Protein AF-A0A7S1WIA9-F1 (afdb_monomer)

Secondary structure (DSSP, 8-state):
--S---EE----TT--S-EEHHHHGGGS-----S----SSS--HHHHHHHHHHH-EEPPTT--TTTS---SS-EE-HHHHHHHHHHHT-S-EEE-SSPPGGG-SEEEEGGGTEEEE---TTGGGTS-PPEEEE---TTTTSSS-PPEEEE-PPPHHHHHHHHHHHTTTTS-HHHHHHHHHHHHHS-S-THHHHHHHHHHHHHHHHHHHHHHHHHHHHHHH-SS-SSEE-HHHHHHHHHHH-TTS-S-HHHHHHHTT--SSEEHHHHHHHEEEEE--S-TTSTTSS---HHHHHHHHHHHHTTS-HHHHHHHH-SS--SB--HHHHHHHHHHTT----HHHHHHHHHHHHHHHTSPPBHHHHHHHHHH--SS-S--TT-HHHHHHHHHHHHHHHHTT--HHHHHHHH-SS-SSSB-HHHHHHHHHHHSHHHHTTS-HHHHHHHHHHHHTTS--SSSB-HHHHHHHHS-HHHHHHHHHHHT--TTHHHHHTHHHHHHHHHHH-TT--S-EEHHHHHHHHHHHHHHHHHTTPPPPPHHHHHHHHHHHHTTSSEE-HHHHHHHEEEEEHHHHHHHHHHHHHHHHHHT--

Solvent-accessible surface area (backbone atoms only — not comparable to full-atom values): 33618 Å² total; per-residue (Å²): 146,84,91,74,81,69,53,58,88,74,97,57,96,89,67,94,70,70,52,58,50,86,81,46,62,82,72,54,74,82,76,76,88,60,88,82,85,67,89,83,77,60,51,74,66,53,51,51,56,48,34,74,68,44,45,45,76,41,60,92,96,49,59,47,90,79,50,91,54,75,94,22,52,47,41,38,47,65,58,52,53,50,50,26,62,74,68,74,47,79,64,49,77,48,72,81,66,75,37,77,94,39,32,9,54,44,74,38,59,91,66,34,30,37,40,39,22,64,60,37,29,40,98,75,72,60,71,19,28,6,21,48,74,60,78,57,95,57,28,78,61,80,93,44,63,59,73,44,72,46,64,78,70,57,69,71,59,46,50,53,52,46,71,76,57,53,52,92,79,47,55,70,70,57,51,50,50,54,50,50,50,63,56,66,62,69,65,75,73,53,59,63,60,48,47,52,52,51,46,54,52,50,49,49,51,47,57,77,37,37,66,58,53,51,51,53,49,54,67,70,26,84,83,66,63,52,46,37,49,59,74,55,47,49,51,54,49,49,69,75,39,70,90,53,76,95,52,56,68,60,50,40,60,76,67,64,62,58,80,58,28,47,54,64,41,57,60,62,37,44,42,79,43,69,70,82,64,72,98,81,62,98,71,31,66,85,65,58,60,67,55,49,42,33,51,50,34,63,73,53,25,82,41,39,39,64,62,54,51,48,53,40,28,76,86,67,75,64,40,39,54,73,67,39,51,51,49,39,36,54,74,74,66,42,89,60,52,72,40,51,50,45,34,53,52,46,57,53,29,68,72,67,76,44,82,40,34,52,67,52,51,52,47,46,41,38,43,47,54,63,67,58,88,57,64,102,80,43,70,73,51,47,58,54,31,38,51,50,31,53,47,41,48,72,72,73,45,51,74,67,57,51,53,62,69,42,28,80,86,68,73,33,46,35,44,63,72,34,49,51,49,37,30,50,71,70,31,50,81,59,30,69,74,50,52,75,70,53,47,53,52,43,46,52,52,26,16,62,61,53,61,77,68,83,43,29,21,53,38,14,45,43,43,47,27,44,64,60,67,57,36,51,52,52,50,51,60,67,62,58,60,81,60,48,61,55,63,76,38,35,70,58,47,52,58,49,49,49,68,76,24,84,82,69,77,53,48,41,43,50,66,58,49,48,53,46,51,51,52,49,34,54,53,27,52,76,70,72,46,85,60,73,52,76,42,42,49,48,23,50,47,41,46,54,22,50,76,47,78,44,20,46,51,57,62,44,60,70,32,56,38,76,42,54,52,63,63,50,52,51,53,51,51,53,51,51,52,52,49,54,53,62,74,73,105

Radius of gyration: 32.07 Å; Cα contacts (8 Å, |Δi|>4): 738; chains: 1; bounding box: 73×72×98 Å

Organism: Alexandrium catenella (NCBI:txid2925)

Mean predicted aligned error: 17.41 Å

Foldseek 3Di:
DPDDQDWDDDPDPPDDDTDGCPVCVVVPDPPPLDPDPDPPPDDPVNLVVQQVQQEEEDAPPDDQVPDDGDRHGYDYLVNLVVVCVVVVHQADEEEHDADPPQEQWDAGSVRRYIYGHADQCPVVASNHWHKDWDDDPCQPPPPHIDIDTAHDDDPVVVVVLCVVQVVVPDDPVSVVVSRCCVRVVPPDVVPPSNVVVLVQVLLLLLLLCVLVLLVQVVVQCPQLQLWDFLVSVLVSSCVSCVVRPSCSVVVCVVVVADGRGNVLLVSLLKAKFFPPDDPPDLAFGPDLVLVLLQVVLQLCQPDFQVVLLCQQCVVPPQFGDLVSQVVSSVVSVSSDHSLRSVLLLVLLCVVVVHGHGSLSVLLLSLLRHSDGLDDPPCSVLLVLLQLVLVQCVVVVHDLSRLQCVLPPVSRRWDALVSQLCCCVPVVVVSSVVDDSVRSVVNQQSLCVSHPNDRIHHPSSSSSRHPDSVVSSSSSSSSSDHLCSLCLVCLSVLVSQVCVVCVVPPLKDFLVSSLVSLVVSQVVCVVVVHDHDDPSSSVSVSSNQQVPPRMGSSNSRNVRTGTDRNVVVVVVVVVVVVVVVVVVVD

pLDDT: mean 74.68, std 13.71, range [30.48, 93.62]

Structure (mmCIF, N/CA/C/O backbone):
data_AF-A0A7S1WIA9-F1
#
_entry.id   AF-A0A7S1WIA9-F1
#
loop_
_atom_site.group_PDB
_atom_site.id
_atom_site.type_symbol
_atom_site.label_atom_id
_atom_site.label_alt_id
_atom_site.label_comp_id
_atom_site.label_asym_id
_atom_site.label_entity_id
_atom_site.label_seq_id
_atom_site.pdbx_PDB_ins_code
_atom_site.Cartn_x
_atom_site.Cartn_y
_atom_site.Cartn_z
_atom_site.occupancy
_atom_site.B_iso_or_equiv
_atom_site.auth_seq_id
_atom_site.auth_comp_id
_atom_site.auth_asym_id
_atom_site.auth_atom_id
_atom_site.pdbx_PDB_model_num
ATOM 1 N N . TRP A 1 1 ? 29.608 9.437 -54.507 1.00 38.09 1 TRP A N 1
ATOM 2 C CA . TRP A 1 1 ? 29.928 8.919 -53.160 1.00 38.09 1 TRP A CA 1
ATOM 3 C C . TRP A 1 1 ? 31.314 8.257 -53.079 1.00 38.09 1 TRP A C 1
ATOM 5 O O . TRP A 1 1 ? 31.454 7.197 -52.489 1.00 38.09 1 TRP A O 1
ATOM 15 N N . ARG A 1 2 ? 32.379 8.875 -53.612 1.00 30.48 2 ARG A N 1
ATOM 16 C CA . ARG A 1 2 ? 33.771 8.579 -53.214 1.00 30.48 2 ARG A CA 1
ATOM 17 C C . ARG A 1 2 ? 34.559 9.883 -53.323 1.00 30.48 2 ARG A C 1
ATOM 19 O O . ARG A 1 2 ? 34.623 10.426 -54.419 1.00 30.48 2 ARG A O 1
ATOM 26 N N . GLY A 1 3 ? 35.077 10.401 -52.208 1.00 43.78 3 GLY A N 1
ATOM 27 C CA . GLY A 1 3 ? 36.082 11.473 -52.233 1.00 43.78 3 GLY A CA 1
ATOM 28 C C . GLY A 1 3 ? 35.896 12.674 -51.300 1.00 43.78 3 GLY A C 1
ATOM 29 O O . GLY A 1 3 ? 36.806 13.489 -51.248 1.00 43.78 3 GLY A O 1
ATOM 30 N N . ALA A 1 4 ? 34.797 12.804 -50.551 1.00 39.69 4 ALA A N 1
ATOM 31 C CA . ALA A 1 4 ? 34.670 13.857 -49.536 1.00 39.69 4 ALA A CA 1
ATOM 32 C C . ALA A 1 4 ? 34.537 13.223 -48.141 1.00 39.69 4 ALA A C 1
ATOM 34 O O . ALA A 1 4 ? 33.694 12.332 -47.994 1.00 39.69 4 ALA A O 1
ATOM 35 N N . PRO A 1 5 ? 35.339 13.632 -47.137 1.00 42.72 5 PRO A N 1
ATOM 36 C CA . PRO A 1 5 ? 35.084 13.248 -45.753 1.00 42.72 5 PRO A CA 1
ATOM 37 C C . PRO A 1 5 ? 33.698 13.766 -45.354 1.00 42.72 5 PRO A C 1
ATOM 39 O O . PRO A 1 5 ? 33.338 14.897 -45.685 1.00 42.72 5 PRO A O 1
ATOM 42 N N . ALA A 1 6 ? 32.899 12.922 -44.701 1.00 43.31 6 ALA A N 1
ATOM 43 C CA . ALA A 1 6 ? 31.582 13.309 -44.217 1.00 43.31 6 ALA A CA 1
ATOM 44 C C . ALA A 1 6 ? 31.766 14.388 -43.142 1.00 43.31 6 ALA A C 1
ATOM 46 O O . ALA A 1 6 ? 32.207 14.099 -42.030 1.00 43.31 6 ALA A O 1
ATOM 47 N N . ALA A 1 7 ? 31.481 15.637 -43.496 1.00 46.72 7 ALA A N 1
ATOM 48 C CA . ALA A 1 7 ? 31.591 16.767 -42.593 1.00 46.72 7 ALA A CA 1
ATOM 49 C C . ALA A 1 7 ? 30.269 17.533 -42.577 1.00 46.72 7 ALA A C 1
ATOM 51 O O . ALA A 1 7 ? 29.709 17.834 -43.632 1.00 46.72 7 ALA A O 1
ATOM 52 N N . LEU A 1 8 ? 29.755 17.820 -41.380 1.00 45.28 8 LEU A N 1
ATOM 53 C CA . LEU A 1 8 ? 28.547 18.625 -41.209 1.00 45.28 8 LEU A CA 1
ATOM 54 C C . LEU A 1 8 ? 28.924 20.109 -41.341 1.00 45.28 8 LEU A C 1
ATOM 56 O O . LEU A 1 8 ? 29.742 20.589 -40.551 1.00 45.28 8 LEU A O 1
ATOM 60 N N . PRO A 1 9 ? 28.365 20.861 -42.305 1.00 44.19 9 PRO A N 1
ATOM 61 C CA . PRO A 1 9 ? 28.532 22.305 -42.327 1.00 44.19 9 PRO A CA 1
ATOM 62 C C . PRO A 1 9 ? 27.668 22.924 -41.222 1.00 44.19 9 PRO A C 1
ATOM 64 O O . PRO A 1 9 ? 26.455 22.721 -41.194 1.00 44.19 9 PRO A O 1
ATOM 67 N N . VAL A 1 10 ? 28.282 23.695 -40.323 1.00 46.97 10 VAL A N 1
ATOM 68 C CA . VAL A 1 10 ? 27.568 24.453 -39.287 1.00 46.97 10 VAL A CA 1
ATOM 69 C C . VAL A 1 10 ? 28.065 25.896 -39.313 1.00 46.97 10 VAL A C 1
ATOM 71 O O . VAL A 1 10 ? 29.223 26.168 -39.011 1.00 46.97 10 VAL A O 1
ATOM 74 N N . ASN A 1 11 ? 27.197 26.830 -39.704 1.00 45.31 11 ASN A N 1
ATOM 75 C CA . ASN A 1 11 ? 27.454 28.265 -39.578 1.00 45.31 11 ASN A CA 1
ATOM 76 C C . ASN A 1 11 ? 26.969 28.719 -38.193 1.00 45.31 11 ASN A C 1
ATOM 78 O O . ASN A 1 11 ? 25.825 29.145 -38.055 1.00 45.31 11 ASN A O 1
ATOM 82 N N . HIS A 1 12 ? 27.820 28.607 -37.169 1.00 38.53 12 HIS A N 1
ATOM 83 C CA . HIS A 1 12 ? 27.561 29.160 -35.835 1.00 38.53 12 HIS A CA 1
ATOM 84 C C . HIS A 1 12 ? 28.733 30.060 -35.395 1.00 38.53 12 HIS A C 1
ATOM 86 O O . HIS A 1 12 ? 29.887 29.724 -35.679 1.00 38.53 12 HIS A O 1
ATOM 92 N N . PRO A 1 13 ? 28.493 31.197 -34.709 1.00 33.09 13 PRO A N 1
ATOM 93 C CA . PRO A 1 13 ? 29.571 32.059 -34.230 1.00 33.09 13 PRO A CA 1
ATOM 94 C C . PRO A 1 13 ? 30.475 31.315 -33.237 1.00 33.09 13 PRO A C 1
ATOM 96 O O . PRO A 1 13 ? 29.985 30.786 -32.242 1.00 33.09 13 PRO A O 1
ATOM 99 N N . GLY A 1 14 ? 31.785 31.291 -33.505 1.00 46.41 14 GLY A N 1
ATOM 100 C CA . GLY A 1 14 ? 32.807 30.735 -32.605 1.00 46.41 14 GLY A CA 1
ATOM 101 C C . GLY A 1 14 ? 33.464 29.419 -33.040 1.00 46.41 14 GLY A C 1
ATOM 102 O O . GLY A 1 14 ? 34.365 28.955 -32.348 1.00 46.41 14 GLY A O 1
ATOM 103 N N . GLN A 1 15 ? 33.081 28.824 -34.175 1.00 45.75 15 GLN A N 1
ATOM 104 C CA . GLN A 1 15 ? 33.682 27.571 -34.657 1.00 45.75 15 GLN A CA 1
ATOM 105 C C . GLN A 1 15 ? 34.697 27.819 -35.791 1.00 45.75 15 GLN A C 1
ATOM 107 O O . GLN A 1 15 ? 34.405 28.535 -36.745 1.00 45.75 15 GLN A O 1
ATOM 112 N N . LEU A 1 16 ? 35.898 27.230 -35.687 1.00 44.66 16 LEU A N 1
ATOM 113 C CA . LEU A 1 16 ? 37.028 27.467 -36.609 1.00 44.66 16 LEU A CA 1
ATOM 114 C C . LEU A 1 16 ? 37.095 26.491 -37.807 1.00 44.66 16 LEU A C 1
ATOM 116 O O . LEU A 1 16 ? 37.974 26.636 -38.654 1.00 44.66 16 LEU A O 1
ATOM 120 N N . GLY A 1 17 ? 36.193 25.505 -37.906 1.00 49.75 17 GLY A N 1
ATOM 121 C CA . GLY A 1 17 ? 36.174 24.548 -39.019 1.00 49.75 17 GLY A CA 1
ATOM 122 C C . GLY A 1 17 ? 35.071 23.478 -38.933 1.00 49.75 17 GLY A C 1
ATOM 123 O O . GLY A 1 17 ? 34.386 23.387 -37.913 1.00 49.75 17 GLY A O 1
ATOM 124 N N . PRO A 1 18 ? 34.879 22.679 -40.002 1.00 51.47 18 PRO A N 1
ATOM 125 C CA . PRO A 1 18 ? 33.838 21.653 -40.084 1.00 51.47 18 PRO A CA 1
ATOM 126 C C . PRO A 1 18 ? 34.128 20.432 -39.187 1.00 51.47 18 PRO A C 1
ATOM 128 O O . PRO A 1 18 ? 35.276 20.019 -39.028 1.00 51.47 18 PRO A O 1
ATOM 131 N N . LEU A 1 19 ? 33.075 19.839 -38.611 1.00 52.12 19 LEU A N 1
ATOM 132 C CA . LEU A 1 19 ? 33.157 18.650 -37.747 1.00 52.12 19 LEU A CA 1
ATOM 133 C C . LEU A 1 19 ? 33.434 17.389 -38.579 1.00 52.12 19 LEU A C 1
ATOM 135 O O . LEU A 1 19 ? 32.654 17.054 -39.470 1.00 52.12 19 LEU A O 1
ATOM 139 N N . MET A 1 20 ? 34.525 16.682 -38.271 1.00 55.88 20 MET A N 1
ATOM 140 C CA . MET A 1 20 ? 34.952 15.462 -38.970 1.00 55.88 20 MET A CA 1
ATOM 141 C C . MET A 1 20 ? 34.486 14.222 -38.193 1.00 55.88 20 MET A C 1
ATOM 143 O O . MET A 1 20 ? 35.036 13.896 -37.142 1.00 55.88 20 MET A O 1
ATOM 147 N N . LEU A 1 21 ? 33.475 13.526 -38.721 1.00 53.88 21 LEU A N 1
ATOM 148 C CA . LEU A 1 21 ? 32.783 12.414 -38.050 1.00 53.88 21 LEU A CA 1
ATOM 149 C C . LEU A 1 21 ? 33.716 11.242 -37.674 1.00 53.88 21 LEU A C 1
ATOM 151 O O . LEU A 1 21 ? 33.600 10.690 -36.579 1.00 53.88 21 LEU A O 1
ATOM 155 N N . ASP A 1 22 ? 34.681 10.902 -38.531 1.00 52.72 22 ASP A N 1
ATOM 156 C CA . ASP A 1 22 ? 35.502 9.688 -38.391 1.00 52.72 22 ASP A CA 1
ATOM 157 C C . ASP A 1 22 ? 36.469 9.711 -37.192 1.00 52.72 22 ASP A C 1
ATOM 159 O O . ASP A 1 22 ? 36.786 8.665 -36.625 1.00 52.72 22 ASP A O 1
ATOM 163 N N . SER A 1 23 ? 36.930 10.891 -36.765 1.00 53.62 23 SER A N 1
ATOM 164 C CA . SER A 1 23 ? 37.871 11.031 -35.642 1.00 53.62 23 SER A CA 1
ATOM 165 C C . SER A 1 23 ? 37.187 11.241 -34.285 1.00 53.62 23 SER A C 1
ATOM 167 O O . SER A 1 23 ? 37.836 11.111 -33.242 1.00 53.62 23 SER A O 1
ATOM 169 N N . GLN A 1 24 ? 35.886 11.549 -34.283 1.00 51.69 24 GLN A N 1
ATOM 170 C CA . GLN A 1 24 ? 35.127 11.917 -33.083 1.00 51.69 24 GLN A CA 1
ATOM 171 C C . GLN A 1 24 ? 34.148 10.827 -32.624 1.00 51.69 24 GLN A C 1
ATOM 173 O O . GLN A 1 24 ? 34.017 10.604 -31.422 1.00 51.69 24 GLN A O 1
ATOM 178 N N . LEU A 1 25 ? 33.544 10.067 -33.545 1.00 46.69 25 LEU A N 1
ATOM 179 C CA . LEU A 1 25 ? 32.639 8.945 -33.234 1.00 46.69 25 LEU A CA 1
ATOM 180 C C . LEU A 1 25 ? 33.213 7.873 -32.278 1.00 46.69 25 LEU A C 1
ATOM 182 O O . LEU A 1 25 ? 32.454 7.373 -31.445 1.00 46.69 25 LEU A O 1
ATOM 186 N N . PRO A 1 26 ? 34.510 7.501 -32.340 1.00 48.69 26 PRO A N 1
ATOM 187 C CA . PRO A 1 26 ? 35.101 6.532 -31.409 1.00 48.69 26 PRO A CA 1
ATOM 188 C C . PRO A 1 26 ? 35.288 7.064 -29.981 1.00 48.69 26 PRO A C 1
ATOM 190 O O . PRO A 1 26 ? 35.420 6.270 -29.055 1.00 48.69 26 PRO A O 1
ATOM 193 N N . LYS A 1 27 ? 35.318 8.392 -29.796 1.00 47.66 27 LYS A N 1
ATOM 194 C CA . LYS A 1 27 ? 35.478 9.047 -28.484 1.00 47.66 27 LYS A CA 1
ATOM 195 C C . LYS A 1 27 ? 34.149 9.232 -27.751 1.00 47.66 27 LYS A C 1
ATOM 197 O O . LYS A 1 27 ? 34.145 9.567 -26.571 1.00 47.66 27 LYS A O 1
ATOM 202 N N . VAL A 1 28 ? 33.031 8.996 -28.438 1.00 44.62 28 VAL A N 1
ATOM 203 C CA . VAL A 1 28 ? 31.695 9.011 -27.845 1.00 44.62 28 VAL A CA 1
ATOM 204 C C . VAL A 1 28 ? 31.580 7.833 -26.891 1.00 44.62 28 VAL A C 1
ATOM 206 O O . VAL A 1 28 ? 31.590 6.672 -27.307 1.00 44.62 28 VAL A O 1
ATOM 209 N N . ASN A 1 29 ? 31.471 8.130 -25.599 1.00 42.50 29 ASN A N 1
ATOM 210 C CA . ASN A 1 29 ? 31.244 7.119 -24.582 1.00 42.50 29 ASN A CA 1
ATOM 211 C C . ASN A 1 29 ? 29.871 6.460 -24.808 1.00 42.50 29 ASN A C 1
ATOM 213 O O . ASN A 1 29 ? 28.830 7.038 -24.510 1.00 42.50 29 ASN A O 1
ATOM 217 N N . ARG A 1 30 ? 29.869 5.240 -25.356 1.00 41.34 30 ARG A N 1
ATOM 218 C CA . ARG A 1 30 ? 28.650 4.446 -25.598 1.00 41.34 30 ARG A CA 1
ATOM 219 C C . ARG A 1 30 ? 28.091 3.801 -24.327 1.00 41.34 30 ARG A C 1
ATOM 221 O O . ARG A 1 30 ? 26.994 3.252 -24.367 1.00 41.34 30 ARG A O 1
ATOM 228 N N . MET A 1 31 ? 28.818 3.860 -23.208 1.00 35.66 31 MET A N 1
ATOM 229 C CA . MET A 1 31 ? 28.314 3.444 -21.902 1.00 35.66 31 MET A CA 1
ATOM 230 C C . MET A 1 31 ? 27.616 4.628 -21.235 1.00 35.66 31 MET A C 1
ATOM 232 O O . MET A 1 31 ? 28.211 5.385 -20.472 1.00 35.66 31 MET A O 1
ATOM 236 N N . VAL A 1 32 ? 26.330 4.794 -21.541 1.00 36.19 32 VAL A N 1
ATOM 237 C CA . VAL A 1 32 ? 25.459 5.721 -20.812 1.00 36.19 32 VAL A CA 1
ATOM 238 C C . VAL A 1 32 ? 25.166 5.103 -19.441 1.00 36.19 32 VAL A C 1
ATOM 240 O O . VAL A 1 32 ? 24.278 4.266 -19.305 1.00 36.19 32 VAL A O 1
ATOM 243 N N . THR A 1 33 ? 25.940 5.482 -18.424 1.00 37.03 33 THR A N 1
ATOM 244 C CA . THR A 1 33 ? 25.785 5.027 -17.028 1.00 37.03 33 THR A CA 1
ATOM 245 C C . THR A 1 33 ? 24.732 5.817 -16.240 1.00 37.03 33 THR A C 1
ATOM 247 O O . THR A 1 33 ? 24.383 5.440 -15.123 1.00 37.03 33 THR A O 1
ATOM 250 N N . THR A 1 34 ? 24.161 6.874 -16.824 1.00 34.38 34 THR A N 1
ATOM 251 C CA . THR A 1 34 ? 23.122 7.703 -16.199 1.00 34.38 34 THR A CA 1
ATOM 252 C C . THR A 1 34 ? 22.214 8.297 -17.271 1.00 34.38 34 THR A C 1
ATOM 254 O O . THR A 1 34 ? 22.691 8.848 -18.260 1.00 34.38 34 THR A O 1
ATOM 257 N N . VAL A 1 35 ? 20.893 8.247 -17.069 1.00 39.75 35 VAL A N 1
ATOM 258 C CA . VAL A 1 35 ? 19.969 9.121 -17.808 1.00 39.75 35 VAL A CA 1
ATOM 259 C C . VAL A 1 35 ? 20.314 10.555 -17.397 1.00 39.75 35 VAL A C 1
ATOM 261 O O . VAL A 1 35 ? 20.033 10.956 -16.270 1.00 39.75 35 VAL A O 1
ATOM 264 N N . GLN A 1 36 ? 21.018 11.279 -18.269 1.00 43.16 36 GLN A N 1
ATOM 265 C CA . GLN A 1 36 ? 21.597 12.598 -17.997 1.00 43.16 36 GLN A CA 1
ATOM 266 C C . GLN A 1 36 ? 20.499 13.602 -17.607 1.00 43.16 36 GLN A C 1
ATOM 268 O O . GLN A 1 36 ? 19.641 13.948 -18.418 1.00 43.16 36 GLN A O 1
ATOM 273 N N . LYS A 1 37 ? 20.509 14.023 -16.334 1.00 40.94 37 LYS A N 1
ATOM 274 C CA . LYS A 1 37 ? 19.500 14.903 -15.715 1.00 40.94 37 LYS A CA 1
ATOM 275 C C . LYS A 1 37 ? 19.849 16.396 -15.758 1.00 40.94 37 LYS A C 1
ATOM 277 O O . LYS A 1 37 ? 18.983 17.198 -15.433 1.00 40.94 37 LYS A O 1
ATOM 282 N N . ASP A 1 38 ? 21.052 16.783 -16.179 1.00 41.75 38 ASP A N 1
ATOM 283 C CA . ASP A 1 38 ? 21.447 18.193 -16.248 1.00 41.75 38 ASP A CA 1
ATOM 284 C C . ASP A 1 38 ? 21.820 18.586 -17.682 1.00 41.75 38 ASP A C 1
ATOM 286 O O . ASP A 1 38 ? 22.714 18.000 -18.289 1.00 41.75 38 ASP A O 1
ATOM 290 N N . ARG A 1 39 ? 21.089 19.559 -18.238 1.00 48.75 39 ARG A N 1
ATOM 291 C CA . ARG A 1 39 ? 21.299 20.078 -19.598 1.00 48.75 39 ARG A CA 1
ATOM 292 C C . ARG A 1 39 ? 22.401 21.141 -19.677 1.00 48.75 39 ARG A C 1
ATOM 294 O O . ARG A 1 39 ? 22.737 21.563 -20.779 1.00 48.75 39 ARG A O 1
ATOM 301 N N . SER A 1 40 ? 22.942 21.579 -18.539 1.00 43.16 40 SER A N 1
ATOM 302 C CA . SER A 1 40 ? 23.884 22.703 -18.453 1.00 43.16 40 SER A CA 1
ATOM 303 C C . SER A 1 40 ? 25.367 22.313 -18.527 1.00 43.16 40 SER A C 1
ATOM 305 O O . SER A 1 40 ? 26.211 23.189 -18.694 1.00 43.16 40 SER A O 1
ATOM 307 N N . SER A 1 41 ? 25.698 21.017 -18.453 1.00 48.12 41 SER A N 1
ATOM 308 C CA . SER A 1 41 ? 27.085 20.522 -18.413 1.00 48.12 41 SER A CA 1
ATOM 309 C C . SER A 1 41 ? 27.624 19.990 -19.746 1.00 48.12 41 SER A C 1
ATOM 311 O O . SER A 1 41 ? 28.758 19.512 -19.796 1.00 48.12 41 SER A O 1
ATOM 313 N N . TYR A 1 42 ? 26.845 20.061 -20.831 1.00 55.66 42 TYR A N 1
ATOM 314 C CA . TYR A 1 42 ? 27.285 19.558 -22.131 1.00 55.66 42 TYR A CA 1
ATOM 315 C C . TYR A 1 42 ? 28.402 20.426 -22.703 1.00 55.66 42 TYR A C 1
ATOM 317 O O . TYR A 1 42 ? 28.255 21.643 -22.849 1.00 55.66 42 TYR A O 1
ATOM 325 N N . THR A 1 43 ? 29.500 19.790 -23.111 1.00 63.66 43 THR A N 1
ATOM 326 C CA . THR A 1 43 ? 30.387 20.429 -24.081 1.00 63.66 43 THR A CA 1
ATOM 327 C C . THR A 1 43 ? 29.593 20.700 -25.365 1.00 63.66 43 THR A C 1
ATOM 329 O O . THR A 1 43 ? 28.595 20.033 -25.655 1.00 63.66 43 THR A O 1
ATOM 332 N N . ILE A 1 44 ? 30.024 21.681 -26.163 1.00 57.41 44 ILE A N 1
ATOM 333 C CA . ILE A 1 44 ? 29.395 21.974 -27.463 1.00 57.41 44 ILE A CA 1
ATOM 334 C C . ILE A 1 44 ? 29.318 20.697 -28.321 1.00 57.41 44 ILE A C 1
ATOM 336 O O . ILE A 1 44 ? 28.317 20.452 -28.992 1.00 57.41 44 ILE A O 1
ATOM 340 N N . GLU A 1 45 ? 30.344 19.849 -28.244 1.00 57.34 45 GLU A N 1
ATOM 341 C CA . GLU A 1 45 ? 30.441 18.576 -28.960 1.00 57.34 45 GLU A CA 1
ATOM 342 C C . GLU A 1 45 ? 29.371 17.569 -28.507 1.00 57.34 45 GLU A C 1
ATOM 344 O O . GLU A 1 45 ? 28.673 17.002 -29.353 1.00 57.34 45 GLU A O 1
ATOM 349 N N . ASP A 1 46 ? 29.171 17.402 -27.196 1.00 61.19 46 ASP A N 1
ATOM 350 C CA . ASP A 1 46 ? 28.130 16.519 -26.652 1.00 61.19 46 ASP A CA 1
ATOM 351 C C . ASP A 1 46 ? 26.732 16.984 -27.058 1.00 61.19 46 ASP A C 1
ATOM 353 O O . ASP A 1 46 ? 25.884 16.170 -27.427 1.00 61.19 46 ASP A O 1
ATOM 357 N N . HIS A 1 47 ? 26.499 18.300 -27.051 1.00 63.34 47 HIS A N 1
ATOM 358 C CA . HIS A 1 47 ? 25.229 18.870 -27.483 1.00 63.34 47 HIS A CA 1
ATOM 359 C C . HIS A 1 47 ? 24.950 18.577 -28.965 1.00 63.34 47 HIS A C 1
ATOM 361 O O . HIS A 1 47 ? 23.823 18.222 -29.322 1.00 63.34 47 HIS A O 1
ATOM 367 N N . PHE A 1 48 ? 25.960 18.674 -29.835 1.00 62.25 48 PHE A N 1
ATOM 368 C CA . PHE A 1 48 ? 25.819 18.326 -31.251 1.00 62.25 48 PHE A CA 1
ATOM 369 C C . PHE A 1 48 ? 25.534 16.839 -31.458 1.00 62.25 48 PHE A C 1
ATOM 371 O O . PHE A 1 48 ? 24.601 16.496 -32.183 1.00 62.25 48 PHE A O 1
ATOM 378 N N . ILE A 1 49 ? 26.302 15.953 -30.820 1.00 66.25 49 ILE A N 1
ATOM 379 C CA . ILE A 1 49 ? 26.142 14.499 -30.971 1.00 66.25 49 ILE A CA 1
ATOM 380 C C . ILE A 1 49 ? 24.789 14.043 -30.426 1.00 66.25 49 ILE A C 1
ATOM 382 O O . ILE A 1 49 ? 24.095 13.249 -31.062 1.00 66.25 49 ILE A O 1
ATOM 386 N N . PHE A 1 50 ? 24.386 14.571 -29.273 1.00 70.44 50 PHE A N 1
ATOM 387 C CA . PHE A 1 50 ? 23.093 14.271 -28.684 1.00 70.44 50 PHE A CA 1
ATOM 388 C C . PHE A 1 50 ? 21.953 14.667 -29.626 1.00 70.44 50 PHE A C 1
ATOM 390 O O . PHE A 1 50 ? 21.089 13.844 -29.917 1.00 70.44 50 PHE A O 1
ATOM 397 N N . ASN A 1 51 ? 21.982 15.877 -30.189 1.00 70.62 51 ASN A N 1
ATOM 398 C CA . ASN A 1 51 ? 20.962 16.312 -31.143 1.00 70.62 51 ASN A CA 1
ATOM 399 C C . ASN A 1 51 ? 21.027 15.578 -32.486 1.00 70.62 51 ASN A C 1
ATOM 401 O O . ASN A 1 51 ? 19.990 15.363 -33.103 1.00 70.62 51 ASN A O 1
ATOM 405 N N . LEU A 1 52 ? 22.200 15.116 -32.920 1.00 70.81 52 LEU A N 1
ATOM 406 C CA . LEU A 1 52 ? 22.312 14.267 -34.107 1.00 70.81 52 LEU A CA 1
ATOM 407 C C . LEU A 1 52 ? 21.539 12.944 -33.944 1.00 70.81 52 LEU A C 1
ATOM 409 O O . LEU A 1 52 ? 21.036 12.405 -34.928 1.00 70.81 52 LEU A O 1
ATOM 413 N N . LEU A 1 53 ? 21.435 12.434 -32.713 1.00 72.50 53 LEU A N 1
ATOM 414 C CA . LEU A 1 53 ? 20.765 11.169 -32.395 1.00 72.50 53 LEU A CA 1
ATOM 415 C C . LEU A 1 53 ? 19.312 11.340 -31.916 1.00 72.50 53 LEU A C 1
ATOM 417 O O . LEU A 1 53 ? 18.490 10.468 -32.184 1.00 72.50 53 LEU A O 1
ATOM 421 N N . TRP A 1 54 ? 19.005 12.437 -31.216 1.00 75.75 54 TRP A N 1
ATOM 422 C CA . TRP A 1 54 ? 17.747 12.630 -30.479 1.00 75.75 54 TRP A CA 1
ATOM 423 C C . TRP A 1 54 ? 16.868 13.773 -30.998 1.00 75.75 54 TRP A C 1
ATOM 425 O O . TRP A 1 54 ? 15.813 14.021 -30.416 1.00 75.75 54 TRP A O 1
ATOM 435 N N . ALA A 1 55 ? 17.282 14.508 -32.036 1.00 81.06 55 ALA A N 1
ATOM 436 C CA . ALA A 1 55 ? 16.436 15.557 -32.599 1.00 81.06 55 ALA A CA 1
ATOM 437 C C . ALA A 1 55 ? 15.199 14.965 -33.289 1.00 81.06 55 ALA A C 1
ATOM 439 O O . ALA A 1 55 ? 15.278 13.914 -33.929 1.00 81.06 55 ALA A O 1
ATOM 440 N N . ASP A 1 56 ? 14.066 15.662 -33.226 1.00 86.62 56 ASP A N 1
ATOM 441 C CA . ASP A 1 56 ? 12.780 15.233 -33.792 1.00 86.62 56 ASP A CA 1
ATOM 442 C C . ASP A 1 56 ? 12.223 16.275 -34.784 1.00 86.62 56 ASP A C 1
ATOM 444 O O . ASP A 1 56 ? 12.483 17.470 -34.645 1.00 86.62 56 ASP A O 1
ATOM 448 N N . PRO A 1 57 ? 11.496 15.865 -35.837 1.00 87.88 57 PRO A N 1
ATOM 449 C CA . PRO A 1 57 ? 10.908 16.811 -36.779 1.00 87.88 57 PRO A CA 1
ATOM 450 C C . PRO A 1 57 ? 9.726 17.561 -36.164 1.00 87.88 57 PRO A C 1
ATOM 452 O O . PRO A 1 57 ? 8.914 16.982 -35.442 1.00 87.88 57 PRO A O 1
ATOM 455 N N . CYS A 1 58 ? 9.583 18.836 -36.515 1.00 85.31 58 CYS A N 1
ATOM 456 C CA . CYS A 1 58 ? 8.347 19.568 -36.265 1.00 85.31 58 CYS A CA 1
ATOM 457 C C . CYS A 1 58 ? 7.213 19.081 -37.170 1.00 85.31 58 CYS A C 1
ATOM 459 O O . CYS A 1 58 ? 7.422 18.664 -38.310 1.00 85.31 58 CYS A O 1
ATOM 461 N N . LYS A 1 59 ? 5.973 19.223 -36.697 1.00 79.06 59 LYS A N 1
ATOM 462 C CA . LYS A 1 59 ? 4.810 19.037 -37.569 1.00 79.06 59 LYS A CA 1
ATOM 463 C C . LYS A 1 59 ? 4.732 20.162 -38.608 1.00 79.06 59 LYS A C 1
ATOM 465 O O . LYS A 1 59 ? 5.220 21.269 -38.352 1.00 79.06 59 LYS A O 1
ATOM 470 N N . PRO A 1 60 ? 4.090 19.916 -39.763 1.00 72.56 60 PRO A N 1
ATOM 471 C CA . PRO A 1 60 ? 3.849 20.956 -40.756 1.00 72.56 60 PRO A CA 1
ATOM 472 C C . PRO A 1 60 ? 3.189 22.192 -40.128 1.00 72.56 60 PRO A C 1
ATOM 474 O O . PRO A 1 60 ? 2.203 22.074 -39.403 1.00 72.56 60 PRO A O 1
ATOM 477 N N . GLY A 1 61 ? 3.747 23.374 -40.397 1.00 70.12 61 GLY A N 1
ATOM 478 C CA . GLY A 1 61 ? 3.232 24.647 -39.882 1.00 70.12 61 GLY A CA 1
ATOM 479 C C . GLY A 1 61 ? 3.615 24.993 -38.435 1.00 70.12 61 GLY A C 1
ATOM 480 O O . GLY A 1 61 ? 3.153 26.017 -37.941 1.00 70.12 61 GLY A O 1
ATOM 481 N N . MET A 1 62 ? 4.449 24.193 -37.759 1.00 71.88 62 MET A N 1
ATOM 482 C CA . MET A 1 62 ? 4.939 24.495 -36.406 1.00 71.88 62 MET A CA 1
ATOM 483 C C . MET A 1 62 ? 6.344 25.109 -36.408 1.00 71.88 62 MET A C 1
ATOM 485 O O . MET A 1 62 ? 7.226 24.667 -37.147 1.00 71.88 62 MET A O 1
ATOM 489 N N . ASP A 1 63 ? 6.565 26.090 -35.529 1.00 73.25 63 ASP A N 1
ATOM 490 C CA . ASP A 1 63 ? 7.876 26.702 -35.297 1.00 73.25 63 ASP A CA 1
ATOM 491 C C . ASP A 1 63 ? 8.643 25.934 -34.195 1.00 73.25 63 ASP A C 1
ATOM 493 O O . ASP A 1 63 ? 8.179 25.907 -33.048 1.00 73.25 63 ASP A O 1
ATOM 497 N N . PRO A 1 64 ? 9.820 25.345 -34.502 1.00 68.00 64 PRO A N 1
ATOM 498 C CA . PRO A 1 64 ? 10.655 24.623 -33.537 1.00 68.00 64 PRO A CA 1
ATOM 499 C C . PRO A 1 64 ? 11.020 25.405 -32.271 1.00 68.00 64 PRO A C 1
ATOM 501 O O . PRO A 1 64 ? 11.300 24.790 -31.247 1.00 68.00 64 PRO A O 1
ATOM 504 N N . SER A 1 65 ? 11.034 26.740 -32.327 1.00 68.50 65 SER A N 1
ATOM 505 C CA . SER A 1 65 ? 11.368 27.604 -31.188 1.00 68.50 65 SER A CA 1
ATOM 506 C C . SER A 1 65 ? 10.208 27.811 -30.207 1.00 68.50 65 SER A C 1
ATOM 508 O O . SER A 1 65 ? 10.419 28.269 -29.086 1.00 68.50 65 SER A O 1
ATOM 510 N N . THR A 1 66 ? 8.986 27.458 -30.615 1.00 58.53 66 THR A N 1
ATOM 511 C CA . THR A 1 66 ? 7.749 27.718 -29.857 1.00 58.53 66 THR A CA 1
ATOM 512 C C . THR A 1 66 ? 7.105 26.458 -29.281 1.00 58.53 66 THR A C 1
ATOM 514 O O . THR A 1 66 ? 6.190 26.551 -28.464 1.00 58.53 66 THR A O 1
ATOM 517 N N . VAL A 1 67 ? 7.576 25.274 -29.687 1.00 61.41 67 VAL A N 1
ATOM 518 C CA . VAL A 1 67 ? 7.015 23.979 -29.285 1.00 61.41 67 VAL A CA 1
ATOM 519 C C . VAL A 1 67 ? 7.951 23.302 -28.279 1.00 61.41 67 VAL A C 1
ATOM 521 O O . VAL A 1 67 ? 9.158 23.256 -28.521 1.00 61.41 67 VAL A O 1
ATOM 524 N N . PRO A 1 68 ? 7.436 22.747 -27.162 1.00 53.66 68 PRO A N 1
ATOM 525 C CA . PRO A 1 68 ? 8.254 21.992 -26.222 1.00 53.66 68 PRO A CA 1
ATOM 526 C C . PRO A 1 68 ? 8.941 20.816 -26.923 1.00 53.66 68 PRO A C 1
ATOM 528 O O . PRO A 1 68 ? 8.287 19.881 -27.383 1.00 53.66 68 PRO A O 1
ATOM 531 N N . ALA A 1 69 ? 10.267 20.871 -27.009 1.00 57.44 69 ALA A N 1
ATOM 532 C CA . ALA A 1 69 ? 11.068 19.785 -27.547 1.00 57.44 69 ALA A CA 1
ATOM 533 C C . ALA A 1 69 ? 11.170 18.640 -26.524 1.00 57.44 69 ALA A C 1
ATOM 535 O O . ALA A 1 69 ? 11.177 18.877 -25.313 1.00 57.44 69 ALA A O 1
ATOM 536 N N . GLY A 1 70 ? 11.249 17.401 -27.015 1.00 61.94 70 GLY A N 1
ATOM 537 C CA . GLY A 1 70 ? 11.424 16.208 -26.191 1.00 61.94 70 GLY A CA 1
ATOM 538 C C . GLY A 1 70 ? 12.824 16.132 -25.576 1.00 61.94 70 GLY A C 1
ATOM 539 O O . GLY A 1 70 ? 13.283 17.034 -24.870 1.00 61.94 70 GLY A O 1
ATOM 540 N N . ARG A 1 71 ? 13.525 15.017 -25.803 1.00 65.88 71 ARG A N 1
ATOM 541 C CA . ARG A 1 71 ? 14.896 14.869 -25.298 1.00 65.88 71 ARG A CA 1
ATOM 542 C C . ARG A 1 71 ? 15.875 15.733 -26.092 1.00 65.88 71 ARG A C 1
ATOM 544 O O . ARG A 1 71 ? 16.596 16.478 -25.433 1.00 65.88 71 ARG A O 1
ATOM 551 N N . GLY A 1 72 ? 15.847 15.685 -27.428 1.00 68.88 72 GLY A N 1
ATOM 552 C CA . GLY A 1 72 ? 16.617 16.554 -28.331 1.00 68.88 72 GLY A CA 1
ATOM 553 C C . GLY A 1 72 ? 15.825 17.743 -28.886 1.00 68.88 72 GLY A C 1
ATOM 554 O O . GLY A 1 72 ? 14.650 17.920 -28.572 1.00 68.88 72 GLY A O 1
ATOM 555 N N . ASN A 1 73 ? 16.488 18.560 -29.706 1.00 76.31 73 ASN A N 1
ATOM 556 C CA . ASN A 1 73 ? 15.938 19.741 -30.371 1.00 76.31 73 ASN A CA 1
ATOM 557 C C . ASN A 1 73 ? 14.951 19.353 -31.477 1.00 76.31 73 ASN A C 1
ATOM 559 O O . ASN A 1 73 ? 15.051 18.286 -32.084 1.00 76.31 73 ASN A O 1
ATOM 563 N N . LEU A 1 74 ? 14.038 20.268 -31.794 1.00 80.06 74 LEU A N 1
ATOM 564 C CA . LEU A 1 74 ? 13.171 20.126 -32.955 1.00 80.06 74 LEU A CA 1
ATOM 565 C C . LEU A 1 74 ? 13.804 20.753 -34.202 1.00 80.06 74 LEU A C 1
ATOM 567 O O . LEU A 1 74 ? 14.510 21.758 -34.105 1.00 80.06 74 LEU A O 1
ATOM 571 N N . PHE A 1 75 ? 13.535 20.191 -35.381 1.00 84.38 75 PHE A N 1
ATOM 572 C CA . PHE A 1 75 ? 13.964 20.774 -36.657 1.00 84.38 75 PHE A CA 1
ATOM 573 C C . PHE A 1 75 ? 12.797 20.975 -37.624 1.00 84.38 75 PHE A C 1
ATOM 575 O O . PHE A 1 75 ? 11.876 20.164 -37.708 1.00 84.38 75 PHE A O 1
ATOM 582 N N . SER A 1 76 ? 12.847 22.079 -38.370 1.00 86.31 76 SER A N 1
ATOM 583 C CA . SER A 1 76 ? 11.779 22.489 -39.281 1.00 86.31 76 SER A CA 1
ATOM 584 C C . SER A 1 76 ? 11.839 21.781 -40.637 1.00 86.31 76 SER A C 1
ATOM 586 O O . SER A 1 76 ? 12.858 21.210 -41.050 1.00 86.31 76 SER A O 1
ATOM 588 N N . GLU A 1 77 ? 10.744 21.901 -41.388 1.00 83.38 77 GLU A N 1
ATOM 589 C CA . GLU A 1 77 ? 10.699 21.512 -42.796 1.00 83.38 77 GLU A CA 1
ATOM 590 C C . GLU A 1 77 ? 11.759 22.244 -43.628 1.00 83.38 77 GLU A C 1
ATOM 592 O O . GLU A 1 77 ? 12.432 21.621 -44.451 1.00 83.38 77 GLU A O 1
ATOM 597 N N . GLN A 1 78 ? 11.967 23.539 -43.369 1.00 82.44 78 GLN A N 1
ATOM 598 C CA . GLN A 1 78 ? 12.987 24.333 -44.051 1.00 82.44 78 GLN A CA 1
ATOM 599 C C . GLN A 1 78 ? 14.394 23.779 -43.792 1.00 82.44 78 GLN A C 1
ATOM 601 O O . GLN A 1 78 ? 15.147 23.572 -44.741 1.00 82.44 78 GLN A O 1
ATOM 606 N N . ALA A 1 79 ? 14.717 23.436 -42.539 1.00 84.38 79 ALA A N 1
ATOM 607 C CA . ALA A 1 79 ? 16.001 22.823 -42.195 1.00 84.38 79 ALA A CA 1
ATOM 608 C C . ALA A 1 79 ? 16.223 21.496 -42.944 1.00 84.38 79 ALA A C 1
ATOM 610 O O . ALA A 1 79 ? 17.321 21.219 -43.425 1.00 84.38 79 ALA A O 1
ATOM 611 N N . THR A 1 80 ? 15.163 20.699 -43.116 1.00 82.69 80 THR A N 1
ATOM 612 C CA . THR A 1 80 ? 15.218 19.455 -43.903 1.00 82.69 80 THR A CA 1
ATOM 613 C C . THR A 1 80 ? 15.453 19.730 -45.386 1.00 82.69 80 THR A C 1
ATOM 615 O O . THR A 1 80 ? 16.277 19.063 -46.013 1.00 82.69 80 THR A O 1
ATOM 618 N N . ALA A 1 81 ? 14.760 20.717 -45.957 1.00 80.00 81 ALA A N 1
ATOM 619 C CA . ALA A 1 81 ? 14.926 21.104 -47.355 1.00 80.00 81 ALA A CA 1
ATOM 620 C C . ALA A 1 81 ? 16.337 21.648 -47.637 1.00 80.00 81 ALA A C 1
ATOM 622 O O . ALA A 1 81 ? 16.948 21.281 -48.644 1.00 80.00 81 ALA A O 1
ATOM 623 N N . ASP A 1 82 ? 16.874 22.472 -46.737 1.00 80.44 82 ASP A N 1
ATOM 624 C CA . ASP A 1 82 ? 18.220 23.035 -46.843 1.00 80.44 82 ASP A CA 1
ATOM 625 C C . ASP A 1 82 ? 19.291 21.954 -46.715 1.00 80.44 82 ASP A C 1
ATOM 627 O O . ASP A 1 82 ? 20.209 21.907 -47.537 1.00 80.44 82 ASP A O 1
ATOM 631 N N . PHE A 1 83 ? 19.129 21.023 -45.770 1.00 81.62 83 PHE A N 1
ATOM 632 C CA . PHE A 1 83 ? 20.002 19.858 -45.645 1.00 81.62 83 PHE A CA 1
ATOM 633 C C . PHE A 1 83 ? 20.000 19.010 -46.924 1.00 81.62 83 PHE A C 1
ATOM 635 O O . PHE A 1 83 ? 21.067 18.668 -47.441 1.00 81.62 83 PHE A O 1
ATOM 642 N N . CYS A 1 84 ? 18.818 18.707 -47.470 1.00 76.94 84 CYS A N 1
ATOM 643 C CA . CYS A 1 84 ? 18.682 17.935 -48.705 1.00 76.94 84 CYS A CA 1
ATOM 644 C C . CYS A 1 84 ? 19.366 18.632 -49.890 1.00 76.94 84 CYS A C 1
ATOM 646 O O . CYS A 1 84 ? 20.131 18.005 -50.627 1.00 76.94 84 CYS A O 1
ATOM 648 N N . ARG A 1 85 ? 19.163 19.950 -50.037 1.00 79.44 85 ARG A N 1
ATOM 649 C CA . ARG A 1 85 ? 19.773 20.763 -51.100 1.00 79.44 85 ARG A CA 1
ATOM 650 C C . ARG A 1 85 ? 21.295 20.820 -50.977 1.00 79.44 85 ARG A C 1
ATOM 652 O O . ARG A 1 85 ? 21.989 20.595 -51.967 1.00 79.44 85 ARG A O 1
ATOM 659 N N . ALA A 1 86 ? 21.808 21.098 -49.778 1.00 77.38 86 ALA A N 1
ATOM 660 C CA . ALA A 1 86 ? 23.241 21.220 -49.520 1.00 77.38 86 ALA A CA 1
ATOM 661 C C . ALA A 1 86 ? 23.985 19.900 -49.774 1.00 77.38 86 ALA A C 1
ATOM 663 O O . ALA A 1 86 ? 25.062 19.900 -50.367 1.00 77.38 86 ALA A O 1
ATOM 664 N N . ASN A 1 87 ? 23.378 18.774 -49.390 1.00 74.31 87 ASN A N 1
ATOM 665 C CA . ASN A 1 87 ? 23.987 17.447 -49.510 1.00 74.31 87 ASN A CA 1
ATOM 666 C C . ASN A 1 87 ? 23.624 16.712 -50.807 1.00 74.31 87 ASN A C 1
ATOM 668 O O . ASN A 1 87 ? 24.094 15.598 -51.032 1.00 74.31 87 ASN A O 1
ATOM 672 N N . ARG A 1 88 ? 22.810 17.329 -51.676 1.00 76.06 88 ARG A N 1
ATOM 673 C CA . ARG A 1 88 ? 22.323 16.743 -52.937 1.00 76.06 88 ARG A CA 1
ATOM 674 C C . ARG A 1 88 ? 21.650 15.380 -52.726 1.00 76.06 88 ARG A C 1
ATOM 676 O O . ARG A 1 88 ? 21.877 14.440 -53.486 1.00 76.06 88 ARG A O 1
ATOM 683 N N . VAL A 1 89 ? 20.822 15.287 -51.687 1.00 80.75 89 VAL A N 1
ATOM 684 C CA . VAL A 1 89 ? 19.997 14.110 -51.378 1.00 80.75 89 VAL A CA 1
ATOM 685 C C . VAL A 1 89 ? 18.518 14.456 -51.517 1.00 80.75 89 VAL A C 1
ATOM 687 O O . VAL A 1 89 ? 18.125 15.603 -51.328 1.00 80.75 89 VAL A O 1
ATOM 690 N N . HIS A 1 90 ? 17.696 13.470 -51.874 1.00 73.81 90 HIS A N 1
ATOM 691 C CA . HIS A 1 90 ? 16.261 13.670 -52.108 1.00 73.81 90 HIS A CA 1
ATOM 692 C C . HIS A 1 90 ? 15.399 13.375 -50.870 1.00 73.81 90 HIS A C 1
ATOM 694 O O . HIS A 1 90 ? 14.328 13.954 -50.705 1.00 73.81 90 HIS A O 1
ATOM 700 N N . LEU A 1 91 ? 15.855 12.461 -50.012 1.00 79.50 91 LEU A N 1
ATOM 701 C CA . LEU A 1 91 ? 15.091 11.934 -48.886 1.00 79.50 91 LEU A CA 1
ATOM 702 C C . LEU A 1 91 ? 16.016 11.703 -47.691 1.00 79.50 91 LEU A C 1
ATOM 704 O O . LEU A 1 91 ? 17.060 11.065 -47.828 1.00 79.50 91 LEU A O 1
ATOM 708 N N . LEU A 1 92 ? 15.602 12.187 -46.524 1.00 85.38 92 LEU A N 1
ATOM 709 C CA . LEU A 1 92 ? 16.184 11.841 -45.233 1.00 85.38 92 LEU A CA 1
ATOM 710 C C . LEU A 1 92 ? 15.366 10.706 -44.604 1.00 85.38 92 LEU A C 1
ATOM 712 O O . LEU A 1 92 ? 14.147 10.816 -44.502 1.00 85.38 92 LEU A O 1
ATOM 716 N N . VAL A 1 93 ? 16.025 9.629 -44.170 1.00 87.19 93 VAL A N 1
ATOM 717 C CA . VAL A 1 93 ? 15.381 8.490 -43.490 1.00 87.19 93 VAL A CA 1
ATOM 718 C C . VAL A 1 93 ? 15.884 8.404 -42.048 1.00 87.19 93 VAL A C 1
ATOM 720 O O . VAL A 1 93 ? 17.089 8.493 -41.819 1.00 87.19 93 VAL A O 1
ATOM 723 N N . ARG A 1 94 ? 14.977 8.236 -41.077 1.00 89.00 94 ARG A N 1
ATOM 724 C CA . ARG A 1 94 ? 15.280 8.186 -39.630 1.00 89.00 94 ARG A CA 1
ATOM 725 C C . ARG A 1 94 ? 14.495 7.089 -38.898 1.00 89.00 94 ARG A C 1
ATOM 727 O O . ARG A 1 94 ? 13.428 6.699 -39.360 1.00 89.00 94 ARG A O 1
ATOM 734 N N . ALA A 1 95 ? 14.986 6.655 -37.732 1.00 85.50 95 ALA A N 1
ATOM 735 C CA . ALA A 1 95 ? 14.377 5.597 -36.910 1.00 85.50 95 ALA A CA 1
ATOM 736 C C . ALA A 1 95 ? 14.560 5.841 -35.393 1.00 85.50 95 ALA A C 1
ATOM 738 O O . ALA A 1 95 ? 15.260 5.093 -34.718 1.00 85.50 95 ALA A O 1
ATOM 739 N N . HIS A 1 96 ? 13.979 6.926 -34.864 1.00 81.12 96 HIS A N 1
ATOM 740 C CA . HIS A 1 96 ? 14.165 7.358 -33.463 1.00 81.12 96 HIS A CA 1
ATOM 741 C C . HIS A 1 96 ? 12.897 7.234 -32.606 1.00 81.12 96 H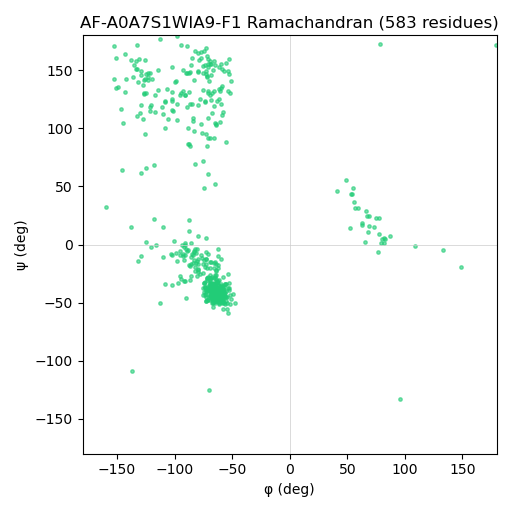IS A C 1
ATOM 743 O O . HIS A 1 96 ? 12.944 6.638 -31.535 1.00 81.12 96 HIS A O 1
ATOM 749 N N . GLN A 1 97 ? 11.762 7.754 -33.082 1.00 79.00 97 GLN A N 1
ATOM 750 C CA . GLN A 1 97 ? 10.491 7.717 -32.357 1.00 79.00 97 GLN A CA 1
ATOM 751 C C . GLN A 1 97 ? 9.410 6.998 -33.173 1.00 79.00 97 GLN A C 1
ATOM 753 O O . GLN A 1 97 ? 9.444 7.078 -34.408 1.00 79.00 97 GLN A O 1
ATOM 758 N N . PRO A 1 98 ? 8.473 6.295 -32.510 1.00 82.31 98 PRO A N 1
ATOM 759 C CA . PRO A 1 98 ? 7.334 5.689 -33.180 1.00 82.31 98 PRO A CA 1
ATOM 760 C C . PRO A 1 98 ? 6.476 6.784 -33.837 1.00 82.31 98 PRO A C 1
ATOM 762 O O . PRO A 1 98 ? 6.196 7.798 -33.193 1.00 82.31 98 PRO A O 1
ATOM 765 N N . PRO A 1 99 ? 6.065 6.602 -35.103 1.00 84.31 99 PRO A N 1
ATOM 766 C CA . PRO A 1 99 ? 5.118 7.484 -35.766 1.00 84.31 99 PRO A CA 1
ATOM 767 C C . PRO A 1 99 ? 3.824 7.679 -34.979 1.00 84.31 99 PRO A C 1
ATOM 769 O O . PRO A 1 99 ? 3.337 6.771 -34.296 1.00 84.31 99 PRO A O 1
ATOM 772 N N . GLU A 1 100 ? 3.220 8.854 -35.132 1.00 73.38 100 GLU A N 1
ATOM 773 C CA . GLU A 1 100 ? 1.909 9.120 -34.550 1.00 73.38 100 GLU A CA 1
ATOM 774 C C . GLU A 1 100 ? 0.819 8.234 -35.178 1.00 73.38 100 GLU A C 1
ATOM 776 O O . GLU A 1 100 ? 0.932 7.744 -36.305 1.00 73.38 100 GLU A O 1
ATOM 781 N N . GLY A 1 101 ? -0.259 7.996 -34.425 1.00 72.19 101 GLY A N 1
ATOM 782 C CA . GLY A 1 101 ? -1.392 7.193 -34.897 1.00 72.19 101 GLY A CA 1
ATOM 783 C C . GLY A 1 101 ? -1.121 5.686 -34.980 1.00 72.19 101 GLY A C 1
ATOM 784 O O . GLY A 1 101 ? -1.889 4.973 -35.619 1.00 72.19 101 GLY A O 1
ATOM 785 N N . GLY A 1 102 ? -0.050 5.192 -34.347 1.00 76.44 102 GLY A N 1
ATOM 786 C CA . GLY A 1 102 ? 0.239 3.757 -34.261 1.00 76.44 102 GLY A CA 1
ATOM 787 C C . GLY A 1 102 ? 0.770 3.146 -35.561 1.00 76.44 102 GLY A C 1
ATOM 788 O O . GLY A 1 102 ? 0.657 1.938 -35.760 1.00 76.44 102 GLY A O 1
ATOM 789 N N . ARG A 1 103 ? 1.346 3.961 -36.447 1.00 82.62 103 ARG A N 1
ATOM 790 C CA . ARG A 1 103 ? 1.924 3.518 -37.721 1.00 82.62 103 ARG A CA 1
ATOM 791 C C . ARG A 1 103 ? 3.366 3.024 -37.573 1.00 82.62 103 ARG A C 1
ATOM 793 O O . ARG A 1 103 ? 4.060 3.368 -36.620 1.00 82.62 103 ARG A O 1
ATOM 800 N N . GLY A 1 104 ? 3.824 2.251 -38.554 1.00 84.00 104 GLY A N 1
ATOM 801 C CA . GLY A 1 104 ? 5.213 1.798 -38.685 1.00 84.00 104 GLY A CA 1
ATOM 802 C C . GLY A 1 104 ? 6.113 2.776 -39.439 1.00 84.00 104 GLY A C 1
ATOM 803 O O . GLY A 1 104 ? 7.337 2.714 -39.321 1.00 84.00 104 GLY A O 1
ATOM 804 N N . PHE A 1 105 ? 5.529 3.708 -40.197 1.00 89.19 105 PHE A N 1
ATOM 805 C CA . PHE A 1 105 ? 6.271 4.773 -40.869 1.00 89.19 105 PHE A CA 1
ATOM 806 C C . PHE A 1 105 ? 5.446 6.053 -41.052 1.00 89.19 105 PHE A C 1
ATOM 808 O O . PHE A 1 105 ? 4.213 6.021 -41.079 1.00 89.19 105 PHE A O 1
ATOM 815 N N . GLU A 1 106 ? 6.122 7.180 -41.274 1.00 87.31 106 GLU A N 1
ATOM 816 C CA . GLU A 1 106 ? 5.494 8.470 -41.575 1.00 87.31 106 GLU A CA 1
ATOM 817 C C . GLU A 1 106 ? 6.360 9.347 -42.484 1.00 87.31 106 GLU A C 1
ATOM 819 O O . GLU A 1 106 ? 7.561 9.496 -42.260 1.00 87.31 106 GLU A O 1
ATOM 824 N N . TYR A 1 107 ? 5.725 9.956 -43.492 1.00 84.12 107 TYR A N 1
ATOM 825 C CA . TYR A 1 107 ? 6.330 11.001 -44.314 1.00 84.12 107 TYR A CA 1
ATOM 826 C C . TYR A 1 107 ? 6.017 12.382 -43.742 1.00 84.12 107 TYR A C 1
ATOM 828 O O . TYR A 1 107 ? 4.862 12.707 -43.475 1.00 84.12 107 TYR A O 1
ATOM 836 N N . LEU A 1 108 ? 7.046 13.214 -43.628 1.00 81.69 108 LEU A N 1
ATOM 837 C CA . LEU A 1 108 ? 6.984 14.578 -43.109 1.00 81.69 108 LEU A CA 1
ATOM 838 C C . LEU A 1 108 ? 7.731 15.535 -44.051 1.00 81.69 108 LEU A C 1
ATOM 840 O O . LEU A 1 108 ? 8.408 15.115 -44.996 1.00 81.69 108 LEU A O 1
ATOM 844 N N . HIS A 1 109 ? 7.609 16.838 -43.791 1.00 85.12 109 HIS A N 1
ATOM 845 C CA . HIS A 1 109 ? 8.391 17.892 -44.458 1.00 85.12 109 HIS A CA 1
ATOM 846 C C . HIS A 1 109 ? 8.292 17.852 -45.994 1.00 85.12 109 HIS A C 1
ATOM 848 O O . HIS A 1 109 ? 9.301 17.840 -46.712 1.00 85.12 109 HIS A O 1
ATOM 854 N N . GLY A 1 110 ? 7.056 17.753 -46.494 1.00 73.62 110 GLY A N 1
ATOM 855 C CA . GLY A 1 110 ? 6.772 17.710 -47.928 1.00 73.62 110 GLY A CA 1
ATOM 856 C C . GLY A 1 110 ? 7.304 16.452 -48.620 1.00 73.62 110 GLY A C 1
ATOM 857 O O . GLY A 1 110 ? 7.684 16.516 -49.786 1.00 73.62 110 GLY A O 1
ATOM 858 N N . GLY A 1 111 ? 7.397 15.330 -47.895 1.00 79.06 111 GLY A N 1
ATOM 859 C CA . GLY A 1 111 ? 7.866 14.042 -48.421 1.00 79.06 111 GLY A CA 1
ATOM 860 C C . GLY A 1 111 ? 9.389 13.892 -48.481 1.00 79.06 111 GLY A C 1
ATOM 861 O O . GLY A 1 111 ? 9.880 12.882 -48.975 1.00 79.06 111 GLY A O 1
ATOM 862 N N . ARG A 1 112 ? 10.146 14.869 -47.966 1.00 80.69 112 ARG A N 1
ATOM 863 C CA . ARG A 1 112 ? 11.620 14.833 -47.901 1.00 80.69 112 ARG A CA 1
ATOM 864 C C . ARG A 1 112 ? 12.161 14.191 -46.625 1.00 80.69 112 ARG A C 1
ATOM 866 O O . ARG A 1 112 ? 13.370 13.998 -46.515 1.00 80.69 112 ARG A O 1
ATOM 873 N N . LEU A 1 113 ? 11.290 13.852 -45.676 1.00 86.38 113 LEU A N 1
ATOM 874 C CA . LEU A 1 113 ? 11.631 13.126 -44.459 1.00 86.38 113 LEU A CA 1
ATOM 875 C C . LEU A 1 113 ? 10.741 11.894 -44.318 1.00 86.38 113 LEU A C 1
ATOM 877 O O . LEU A 1 113 ? 9.520 12.013 -44.376 1.00 86.38 113 LEU A O 1
ATOM 881 N N . LEU A 1 114 ? 11.352 10.736 -44.088 1.00 86.44 114 LEU A N 1
ATOM 882 C CA . LEU A 1 114 ? 10.673 9.484 -43.785 1.00 86.44 114 LEU A CA 1
ATOM 883 C C . LEU A 1 114 ? 11.150 8.954 -42.429 1.00 86.44 114 LEU A C 1
ATOM 885 O O . LEU A 1 114 ? 12.325 8.628 -42.250 1.00 86.44 114 LEU A O 1
ATOM 889 N N . THR A 1 115 ? 10.230 8.840 -41.479 1.00 89.56 115 THR A N 1
ATOM 890 C CA . THR A 1 115 ? 10.450 8.102 -40.232 1.00 89.56 115 THR A CA 1
ATOM 891 C C . THR A 1 115 ? 10.005 6.661 -40.433 1.00 89.56 115 THR A C 1
ATOM 893 O O . THR A 1 115 ? 8.880 6.435 -40.868 1.00 89.56 115 THR A O 1
ATOM 896 N N . VAL A 1 116 ? 10.861 5.692 -40.109 1.00 91.94 116 VAL A N 1
ATOM 897 C CA . VAL A 1 116 ? 10.557 4.253 -40.131 1.00 91.94 116 VAL A CA 1
ATOM 898 C C . VAL A 1 116 ? 10.857 3.679 -38.755 1.00 91.94 116 VAL A C 1
ATOM 900 O O . VAL A 1 116 ? 11.936 3.911 -38.214 1.00 91.94 116 VAL A O 1
ATOM 903 N N . PHE A 1 117 ? 9.924 2.927 -38.182 1.00 92.25 117 PHE A N 1
ATOM 904 C CA . PHE A 1 117 ? 10.057 2.373 -36.842 1.00 92.25 117 PHE A CA 1
ATOM 905 C C . PHE A 1 117 ? 9.802 0.869 -36.857 1.00 92.25 117 PHE A C 1
ATOM 907 O O . PHE A 1 117 ? 8.678 0.423 -37.045 1.00 92.25 117 PHE A O 1
ATOM 914 N N . SER A 1 118 ? 10.855 0.074 -36.681 1.00 89.31 118 SER A N 1
ATOM 915 C CA . SER A 1 118 ? 10.824 -1.373 -36.936 1.00 89.31 118 SER A CA 1
ATOM 916 C C . SER A 1 118 ? 10.097 -2.194 -35.870 1.00 89.31 118 SER A C 1
ATOM 918 O O . SER A 1 118 ? 9.625 -3.294 -36.147 1.00 89.31 118 SER A O 1
ATOM 920 N N . ALA A 1 119 ? 10.002 -1.699 -34.637 1.00 85.75 119 ALA A N 1
ATOM 921 C CA . ALA A 1 119 ? 9.386 -2.452 -33.554 1.00 85.75 119 ALA A CA 1
ATOM 922 C C . ALA A 1 119 ? 7.861 -2.277 -33.567 1.00 85.75 119 ALA A C 1
ATOM 924 O O . ALA A 1 119 ? 7.349 -1.237 -33.154 1.00 85.75 119 ALA A O 1
ATOM 925 N N . SER A 1 120 ? 7.132 -3.310 -33.999 1.00 85.19 120 SER A N 1
ATOM 926 C CA . SER A 1 120 ? 5.683 -3.396 -33.792 1.00 85.19 120 SER A CA 1
ATOM 927 C C . SER A 1 120 ? 5.365 -3.625 -32.317 1.00 85.19 120 SER A C 1
ATOM 929 O O . SER A 1 120 ? 6.044 -4.418 -31.664 1.00 85.19 120 SER A O 1
ATOM 931 N N . ASN A 1 121 ? 4.309 -2.987 -31.818 1.00 78.62 121 ASN A N 1
ATOM 932 C CA . ASN A 1 121 ? 3.921 -2.989 -30.413 1.00 78.62 121 ASN A CA 1
ATOM 933 C C . ASN A 1 121 ? 5.109 -2.661 -29.494 1.00 78.62 121 ASN A C 1
ATOM 935 O O . ASN A 1 121 ? 5.496 -3.443 -28.624 1.00 78.62 121 ASN A O 1
ATOM 939 N N . TY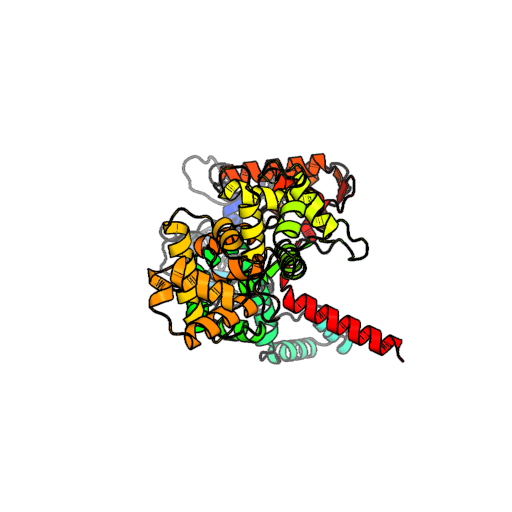R A 1 122 ? 5.733 -1.514 -29.752 1.00 76.56 122 TYR A N 1
ATOM 940 C CA . TYR A 1 122 ? 6.908 -1.043 -29.038 1.00 76.56 122 TYR A CA 1
ATOM 941 C C . TYR A 1 122 ? 6.705 -1.068 -27.523 1.00 76.56 122 TYR A C 1
ATOM 943 O O . TYR A 1 122 ? 5.610 -0.788 -27.035 1.00 76.56 122 TYR A O 1
ATOM 951 N N . CYS A 1 123 ? 7.753 -1.450 -26.786 1.00 70.62 123 CYS A N 1
ATOM 952 C CA . CYS A 1 123 ? 7.712 -1.688 -25.336 1.00 70.62 123 CYS A CA 1
ATOM 953 C C . CYS A 1 123 ? 6.605 -2.660 -24.877 1.00 70.62 123 CYS A C 1
ATOM 955 O O . CYS A 1 123 ? 6.307 -2.747 -23.688 1.00 70.62 123 CYS A O 1
ATOM 957 N N . GLY A 1 124 ? 6.005 -3.401 -25.809 1.00 59.91 124 GLY A N 1
ATOM 958 C CA . GLY A 1 124 ? 4.889 -4.293 -25.566 1.00 59.91 124 GLY A CA 1
ATOM 959 C C . GLY A 1 124 ? 3.539 -3.602 -25.403 1.00 59.91 124 GLY A C 1
ATOM 960 O O . GLY A 1 124 ? 2.569 -4.335 -25.337 1.00 59.91 124 GLY A O 1
ATOM 961 N N . ASN A 1 125 ? 3.437 -2.270 -25.357 1.00 59.09 125 ASN A N 1
ATOM 962 C CA . ASN A 1 125 ? 2.217 -1.565 -24.933 1.00 59.09 125 ASN A CA 1
ATOM 963 C C . ASN A 1 125 ? 1.731 -0.466 -25.891 1.00 59.09 125 ASN A C 1
ATOM 965 O O . ASN A 1 125 ? 0.641 0.072 -25.701 1.00 59.09 125 ASN A O 1
ATOM 969 N N . LEU A 1 126 ? 2.528 -0.096 -26.894 1.00 62.31 126 LEU A N 1
ATOM 970 C CA . LEU A 1 126 ? 2.224 1.058 -27.736 1.00 62.31 126 LEU A CA 1
ATOM 971 C C . LEU A 1 126 ? 1.209 0.746 -28.846 1.00 62.31 126 LEU A C 1
ATOM 973 O O . LEU A 1 126 ? 0.671 1.655 -29.472 1.00 62.31 126 LEU A O 1
ATOM 977 N N . GLY A 1 127 ? 0.968 -0.537 -29.131 1.00 72.44 127 GLY A N 1
ATOM 978 C CA . GLY A 1 127 ? 0.004 -0.976 -30.138 1.00 72.44 127 GLY A CA 1
ATOM 979 C C . GLY A 1 127 ? 0.355 -0.596 -31.581 1.00 72.44 127 GLY A C 1
ATOM 980 O O . GLY A 1 127 ? -0.415 -0.928 -32.480 1.00 72.44 127 GLY A O 1
ATOM 981 N N . ASN A 1 128 ? 1.504 0.042 -31.829 1.00 84.62 128 ASN A N 1
ATOM 982 C CA . ASN A 1 128 ? 1.917 0.506 -33.150 1.00 84.62 128 ASN A CA 1
ATOM 983 C C . ASN A 1 128 ? 2.263 -0.651 -34.100 1.00 84.62 128 ASN A C 1
ATOM 985 O O . ASN A 1 128 ? 2.670 -1.733 -33.671 1.00 84.62 128 ASN A O 1
ATOM 989 N N . ASN A 1 129 ? 2.155 -0.413 -35.402 1.00 87.00 129 ASN A N 1
ATOM 990 C CA . ASN A 1 129 ? 2.748 -1.281 -36.412 1.00 87.00 129 ASN A CA 1
ATOM 991 C C . ASN A 1 129 ? 4.264 -1.058 -36.481 1.00 87.00 129 ASN A C 1
ATOM 993 O O . ASN A 1 129 ? 4.767 0.009 -36.129 1.00 87.00 129 ASN A O 1
ATOM 997 N N . GLY A 1 130 ? 4.989 -2.084 -36.915 1.00 89.38 130 GLY A N 1
ATOM 998 C CA . GLY A 1 130 ? 6.384 -1.961 -37.319 1.00 89.38 130 GLY A CA 1
ATOM 999 C C . GLY A 1 130 ? 6.456 -1.530 -38.781 1.00 89.38 130 GLY A C 1
ATOM 1000 O O . GLY A 1 130 ? 5.518 -1.763 -39.539 1.00 89.38 130 GLY A O 1
ATOM 1001 N N . GLY A 1 131 ? 7.539 -0.877 -39.178 1.00 89.31 131 GLY A N 1
ATOM 1002 C CA . GLY A 1 131 ? 7.795 -0.435 -40.541 1.00 89.31 131 GLY A CA 1
ATOM 1003 C C . GLY A 1 131 ? 9.106 -0.992 -41.080 1.00 89.31 131 GLY A C 1
ATOM 1004 O O . GLY A 1 131 ? 10.114 -1.042 -40.375 1.00 89.31 131 GLY A O 1
ATOM 1005 N N . VAL A 1 132 ? 9.105 -1.357 -42.358 1.00 87.88 132 VAL A N 1
ATOM 1006 C CA . VAL A 1 132 ? 10.292 -1.757 -43.114 1.00 87.88 132 VAL A CA 1
ATOM 1007 C C . VAL A 1 132 ? 10.373 -0.935 -44.391 1.00 87.88 132 VAL A C 1
ATOM 1009 O O . VAL A 1 132 ? 9.370 -0.733 -45.066 1.00 87.88 132 VAL A O 1
ATOM 1012 N N . LEU A 1 133 ? 11.569 -0.471 -44.741 1.00 83.75 133 LEU A N 1
ATOM 1013 C CA . LEU A 1 133 ? 11.838 0.183 -46.019 1.00 83.75 133 LEU A CA 1
ATOM 1014 C C . LEU A 1 133 ? 12.722 -0.740 -46.853 1.00 83.75 133 LEU A C 1
ATOM 1016 O O . LEU A 1 133 ? 13.840 -1.054 -46.446 1.00 83.75 133 LEU A O 1
ATOM 1020 N N . LEU A 1 134 ? 12.221 -1.178 -48.005 1.00 77.31 134 LEU A N 1
ATOM 1021 C CA . LEU A 1 134 ? 12.991 -1.989 -48.944 1.00 77.31 134 LEU A CA 1
ATOM 1022 C C . LEU A 1 134 ? 13.556 -1.078 -50.033 1.00 77.31 134 LEU A C 1
ATOM 1024 O O . LEU A 1 134 ? 12.807 -0.398 -50.731 1.00 77.31 134 LEU A O 1
ATOM 1028 N N . CYS A 1 135 ? 14.882 -1.066 -50.160 1.00 74.69 135 CYS A N 1
ATOM 1029 C CA . CYS A 1 135 ? 15.596 -0.304 -51.178 1.00 74.69 135 CYS A CA 1
ATOM 1030 C C . CYS A 1 135 ? 16.341 -1.274 -52.098 1.00 74.69 135 CYS A C 1
ATOM 1032 O O . CYS A 1 135 ? 17.287 -1.933 -51.669 1.00 74.69 135 CYS A O 1
ATOM 1034 N N . ASP A 1 136 ? 15.943 -1.337 -53.362 1.00 73.19 136 ASP A N 1
ATOM 1035 C CA . ASP A 1 136 ? 16.663 -2.024 -54.435 1.00 73.19 136 ASP A CA 1
ATOM 1036 C C . ASP A 1 136 ? 17.208 -1.025 -55.475 1.00 73.19 136 ASP A C 1
ATOM 1038 O O . ASP A 1 136 ? 16.996 0.188 -55.386 1.00 73.19 136 ASP A O 1
ATOM 1042 N N . GLY A 1 137 ? 17.940 -1.524 -56.477 1.00 62.88 137 GLY A N 1
ATOM 1043 C CA . GLY A 1 137 ? 18.540 -0.686 -57.523 1.00 62.88 137 GLY A CA 1
ATOM 1044 C C . GLY A 1 137 ? 17.528 0.085 -58.385 1.00 62.88 137 GLY A C 1
ATOM 1045 O O . GLY A 1 137 ? 17.905 1.068 -59.020 1.00 62.88 137 GLY A O 1
ATOM 1046 N N . HIS A 1 138 ? 16.254 -0.321 -58.384 1.00 62.69 138 HIS A N 1
ATOM 1047 C CA . HIS A 1 138 ? 15.159 0.337 -59.100 1.00 62.69 138 HIS A CA 1
ATOM 1048 C C . HIS A 1 138 ? 14.338 1.264 -58.198 1.00 62.69 138 HIS A C 1
ATOM 1050 O O . HIS A 1 138 ? 13.634 2.126 -58.706 1.00 62.69 138 HIS A O 1
ATOM 1056 N N . SER A 1 139 ? 14.480 1.166 -56.874 1.00 57.84 139 SER A N 1
ATOM 1057 C CA . SER A 1 139 ? 13.744 1.958 -55.879 1.00 57.84 139 SER A CA 1
ATOM 1058 C C . SER A 1 139 ? 14.057 3.456 -55.944 1.00 57.84 139 SER A C 1
ATOM 1060 O O . SER A 1 139 ? 13.331 4.269 -55.380 1.00 57.84 139 SER A O 1
ATOM 1062 N N . LEU A 1 140 ? 15.133 3.839 -56.637 1.00 55.75 140 LEU A N 1
ATOM 1063 C CA . LEU A 1 140 ? 15.484 5.231 -56.932 1.00 55.75 140 LEU A CA 1
ATOM 1064 C C . LEU A 1 140 ? 14.990 5.702 -58.314 1.00 55.75 140 LEU A C 1
ATOM 1066 O O . LEU A 1 140 ? 15.123 6.881 -58.634 1.00 55.75 140 LEU A O 1
ATOM 1070 N N . ALA A 1 141 ? 14.424 4.808 -59.130 1.00 54.91 141 ALA A N 1
ATOM 1071 C CA . ALA A 1 141 ? 13.823 5.116 -60.422 1.00 54.91 141 ALA A CA 1
ATOM 1072 C C . ALA A 1 141 ? 12.289 5.141 -60.284 1.00 54.91 141 ALA A C 1
ATOM 1074 O O . ALA A 1 141 ? 11.662 4.129 -59.987 1.00 54.91 141 ALA A O 1
ATOM 1075 N N . GLY A 1 142 ? 11.665 6.303 -60.498 1.00 59.94 142 GLY A N 1
ATOM 1076 C CA . GLY A 1 142 ? 10.213 6.476 -60.356 1.00 59.94 142 GLY A CA 1
ATOM 1077 C C . GLY A 1 142 ? 9.803 7.031 -58.987 1.00 59.94 142 GLY A C 1
ATOM 1078 O O . GLY A 1 142 ? 10.372 8.019 -58.533 1.00 59.94 142 GLY A O 1
ATOM 1079 N N . SER A 1 143 ? 8.798 6.431 -58.340 1.00 55.38 143 SER A N 1
ATOM 1080 C CA . SER A 1 143 ? 8.113 6.965 -57.143 1.00 55.38 143 SER A CA 1
ATOM 1081 C C . SER A 1 143 ? 8.907 6.915 -55.823 1.00 55.38 143 SER A C 1
ATOM 1083 O O . SER A 1 143 ? 8.359 7.262 -54.778 1.00 55.38 143 SER A O 1
ATOM 1085 N N . GLY A 1 144 ? 10.180 6.507 -55.845 1.00 64.56 144 GLY A N 1
ATOM 1086 C CA . GLY A 1 144 ? 11.028 6.389 -54.653 1.00 64.56 144 GLY A CA 1
ATOM 1087 C C . GLY A 1 144 ? 10.770 5.123 -53.814 1.00 64.56 144 GLY A C 1
ATOM 1088 O O . GLY A 1 144 ? 9.815 4.386 -54.082 1.00 64.56 144 GLY A O 1
ATOM 1089 N N . PRO A 1 145 ? 11.609 4.861 -52.788 1.00 69.69 145 PRO A N 1
ATOM 1090 C CA . PRO A 1 145 ? 11.511 3.666 -51.954 1.00 69.69 145 PRO A CA 1
ATOM 1091 C C . PRO A 1 145 ? 10.215 3.682 -51.137 1.00 69.69 145 PRO A C 1
ATOM 1093 O O . PRO A 1 145 ? 9.875 4.692 -50.515 1.00 69.69 145 PRO A O 1
ATOM 1096 N N . GLN A 1 146 ? 9.499 2.556 -51.153 1.00 75.12 146 GLN A N 1
ATOM 1097 C CA . GLN A 1 146 ? 8.192 2.409 -50.512 1.00 75.12 146 GLN A CA 1
ATOM 1098 C C . GLN A 1 146 ? 8.323 1.650 -49.185 1.00 75.12 146 GLN A C 1
ATOM 1100 O O . GLN A 1 1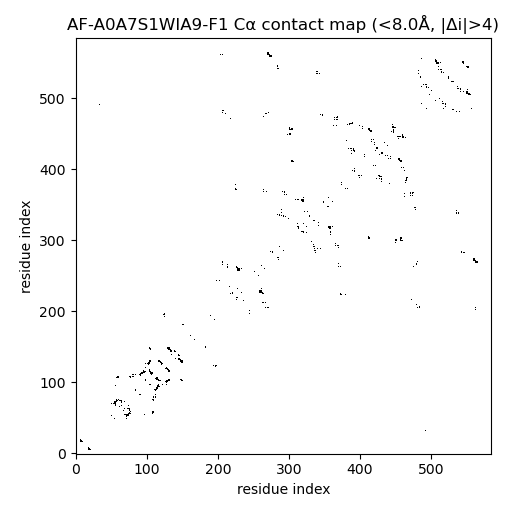46 ? 8.877 0.545 -49.166 1.00 75.12 146 GLN A O 1
ATOM 1105 N N . PRO A 1 147 ? 7.846 2.220 -48.069 1.00 82.12 147 PRO A N 1
ATOM 1106 C CA . PRO A 1 147 ? 7.791 1.524 -46.796 1.00 82.12 147 PRO A CA 1
ATOM 1107 C C . PRO A 1 147 ? 6.582 0.584 -46.722 1.00 82.12 147 PRO A C 1
ATOM 1109 O O . PRO A 1 147 ? 5.518 0.851 -47.278 1.00 82.12 147 PRO A O 1
ATOM 1112 N N . PHE A 1 148 ? 6.746 -0.501 -45.975 1.00 83.75 148 PHE A N 1
ATOM 1113 C CA . PHE A 1 148 ? 5.723 -1.493 -45.671 1.00 83.75 148 PHE A CA 1
ATOM 1114 C C . PHE A 1 148 ? 5.518 -1.553 -44.164 1.00 83.75 148 PHE A C 1
ATOM 1116 O O . PHE A 1 148 ? 6.482 -1.454 -43.405 1.00 83.75 148 PHE A O 1
ATOM 1123 N N . GLU A 1 149 ? 4.275 -1.734 -43.731 1.00 85.81 149 GLU A N 1
ATOM 1124 C CA . GLU A 1 149 ? 3.976 -2.010 -42.329 1.00 85.81 149 GLU A CA 1
ATOM 1125 C C . GLU A 1 149 ? 3.907 -3.513 -42.075 1.00 85.81 149 GLU A C 1
ATOM 1127 O O . GLU A 1 149 ? 3.538 -4.280 -42.961 1.00 85.81 149 GLU A O 1
ATOM 1132 N N . HIS A 1 150 ? 4.258 -3.917 -40.860 1.00 83.31 150 HIS A N 1
ATOM 1133 C CA . HIS A 1 150 ? 4.179 -5.297 -40.403 1.00 83.31 150 HIS A CA 1
ATOM 1134 C C . HIS A 1 150 ? 3.755 -5.363 -38.934 1.00 83.31 150 HIS A C 1
ATOM 1136 O O . HIS A 1 150 ? 3.866 -4.387 -38.177 1.00 83.31 150 HIS A O 1
ATOM 1142 N N . ARG A 1 151 ? 3.321 -6.548 -38.497 1.00 82.69 151 ARG A N 1
ATOM 1143 C CA . ARG A 1 151 ? 3.067 -6.841 -37.081 1.00 82.69 151 ARG A CA 1
ATOM 1144 C C . ARG A 1 151 ? 3.711 -8.166 -36.706 1.00 82.69 151 ARG A C 1
ATOM 1146 O O . ARG A 1 151 ? 3.275 -9.228 -37.131 1.00 82.69 151 ARG A O 1
ATOM 1153 N N . ALA A 1 152 ? 4.763 -8.098 -35.894 1.00 75.81 152 ALA A N 1
ATOM 1154 C CA . ALA A 1 152 ? 5.479 -9.293 -35.478 1.00 75.81 152 ALA A CA 1
ATOM 1155 C C . ALA A 1 152 ? 4.678 -10.074 -34.415 1.00 75.81 152 ALA A C 1
ATOM 1157 O O . ALA A 1 152 ? 4.214 -9.470 -33.441 1.00 75.81 152 ALA A O 1
ATOM 1158 N N . PRO A 1 153 ? 4.531 -11.404 -34.559 1.00 71.94 153 PRO A N 1
ATOM 1159 C CA . PRO A 1 153 ? 3.949 -12.244 -33.521 1.00 71.94 153 PRO A CA 1
ATOM 1160 C C . PRO A 1 153 ? 4.907 -12.397 -32.329 1.00 71.94 153 PRO A C 1
ATOM 1162 O O . PRO A 1 153 ? 6.115 -12.174 -32.434 1.00 71.94 153 PRO A O 1
ATOM 1165 N N . ALA A 1 154 ? 4.370 -12.824 -31.183 1.00 70.31 154 ALA A N 1
ATOM 1166 C CA . ALA A 1 154 ? 5.184 -13.174 -30.022 1.00 70.31 154 ALA A CA 1
ATOM 1167 C C . ALA A 1 154 ? 6.139 -14.338 -30.338 1.00 70.31 154 ALA A C 1
ATOM 1169 O O . ALA A 1 154 ? 5.834 -15.202 -31.161 1.00 70.31 154 ALA A O 1
ATOM 1170 N N . TRP A 1 155 ? 7.270 -14.401 -29.631 1.00 65.94 155 TRP A N 1
ATOM 1171 C CA . TRP A 1 155 ? 8.339 -15.367 -29.911 1.00 65.94 155 TRP A CA 1
ATOM 1172 C C . TRP A 1 155 ? 7.875 -16.833 -29.912 1.00 65.94 155 TRP A C 1
ATOM 1174 O O . TRP A 1 155 ? 8.265 -17.592 -30.793 1.00 65.94 155 TRP A O 1
ATOM 1184 N N . GLY A 1 156 ? 6.996 -17.222 -28.980 1.00 68.88 156 GLY A N 1
ATOM 1185 C CA . GLY A 1 156 ? 6.431 -18.578 -28.940 1.00 68.88 156 GLY A CA 1
ATOM 1186 C C . GLY A 1 156 ? 5.625 -18.914 -30.198 1.00 68.88 156 GLY A C 1
ATOM 1187 O O . GLY A 1 156 ? 5.882 -19.920 -30.848 1.00 68.88 156 GLY A O 1
ATOM 1188 N N . ARG A 1 157 ? 4.736 -18.004 -30.616 1.00 70.62 157 ARG A N 1
ATOM 1189 C CA . ARG A 1 157 ? 3.949 -18.165 -31.845 1.00 70.62 157 ARG A CA 1
ATOM 1190 C C . ARG A 1 157 ? 4.836 -18.172 -33.091 1.00 70.62 157 ARG A C 1
ATOM 1192 O O . ARG A 1 157 ? 4.582 -18.935 -34.016 1.00 70.62 157 ARG A O 1
ATOM 1199 N N . LEU A 1 158 ? 5.894 -17.359 -33.112 1.00 69.56 158 LEU A N 1
ATOM 1200 C CA . LEU A 1 158 ? 6.874 -17.359 -34.198 1.00 69.56 158 LEU A CA 1
ATOM 1201 C C . LEU A 1 158 ? 7.597 -18.710 -34.309 1.00 69.56 158 LEU A C 1
ATOM 1203 O O . LEU A 1 158 ? 7.781 -19.205 -35.418 1.00 69.56 158 LEU A O 1
ATOM 1207 N N . ALA A 1 159 ? 7.964 -19.325 -33.181 1.00 68.19 159 ALA A N 1
ATOM 1208 C CA . ALA A 1 159 ? 8.568 -20.655 -33.162 1.00 68.19 159 ALA A CA 1
ATOM 1209 C C . ALA A 1 159 ? 7.614 -21.721 -33.729 1.00 68.19 159 ALA A C 1
ATOM 1211 O O . ALA A 1 159 ? 8.036 -22.515 -34.570 1.00 68.19 159 ALA A O 1
ATOM 1212 N N . ASP A 1 160 ? 6.330 -21.680 -33.359 1.00 72.81 160 ASP A N 1
ATOM 1213 C CA . ASP A 1 160 ? 5.306 -22.587 -33.899 1.00 72.81 160 ASP A CA 1
ATOM 1214 C C . ASP A 1 160 ? 5.142 -22.421 -35.416 1.00 72.81 160 ASP A C 1
ATOM 1216 O O . ASP A 1 160 ? 5.101 -23.401 -36.160 1.00 72.81 160 ASP A O 1
ATOM 1220 N N . ILE A 1 161 ? 5.093 -21.172 -35.894 1.00 69.94 161 ILE A N 1
ATOM 1221 C CA . ILE A 1 161 ? 4.987 -20.850 -37.323 1.00 69.94 161 ILE A CA 1
ATOM 1222 C C . ILE A 1 161 ? 6.195 -21.400 -38.091 1.00 69.94 161 ILE A C 1
ATOM 1224 O O . ILE A 1 161 ? 6.024 -22.012 -39.149 1.00 69.94 161 ILE A O 1
ATOM 1228 N N . LEU A 1 162 ? 7.406 -21.197 -37.565 1.00 71.88 162 LEU A N 1
ATOM 1229 C CA . LEU A 1 162 ? 8.644 -21.671 -38.183 1.00 71.88 162 LEU A CA 1
ATOM 1230 C C . LEU A 1 162 ? 8.716 -23.203 -38.205 1.00 71.88 162 LEU A C 1
ATOM 1232 O O . LEU A 1 162 ? 9.106 -23.765 -39.229 1.00 71.88 162 LEU A O 1
ATOM 1236 N N . ALA A 1 163 ? 8.292 -23.866 -37.126 1.00 73.69 163 ALA A N 1
ATOM 1237 C CA . ALA A 1 163 ? 8.257 -25.322 -37.024 1.00 73.69 163 ALA A CA 1
ATOM 1238 C C . ALA A 1 163 ? 7.204 -25.956 -37.949 1.00 73.69 163 ALA A C 1
ATOM 1240 O O . ALA A 1 163 ? 7.461 -26.994 -38.553 1.00 73.69 163 ALA A O 1
ATOM 1241 N N . ALA A 1 164 ? 6.034 -25.328 -38.094 1.00 73.25 164 ALA A N 1
ATOM 1242 C CA . ALA A 1 164 ? 4.920 -25.872 -38.871 1.00 73.25 164 ALA A CA 1
ATOM 1243 C C . ALA A 1 164 ? 5.055 -25.679 -40.392 1.00 73.25 164 ALA A C 1
ATOM 1245 O O . ALA A 1 164 ? 4.392 -26.383 -41.151 1.00 73.25 164 ALA A O 1
ATOM 1246 N N . ASN A 1 165 ? 5.869 -24.722 -40.854 1.00 68.06 165 ASN A N 1
ATOM 1247 C CA . ASN A 1 165 ? 5.851 -24.287 -42.257 1.00 68.06 165 ASN A CA 1
ATOM 1248 C C . ASN A 1 165 ? 7.208 -24.366 -42.986 1.00 68.06 165 ASN A C 1
ATOM 1250 O O . ASN A 1 165 ? 7.274 -23.942 -44.140 1.00 68.06 165 ASN A O 1
ATOM 1254 N N . SER A 1 166 ? 8.284 -24.857 -42.350 1.00 71.12 166 SER A N 1
ATOM 1255 C CA . SER A 1 166 ? 9.650 -24.923 -42.922 1.00 71.12 166 SER A CA 1
ATOM 1256 C C . SER A 1 166 ? 10.035 -23.664 -43.721 1.00 71.12 166 SER A C 1
ATOM 1258 O O . SER A 1 166 ? 10.533 -23.727 -44.847 1.00 71.12 166 SER A O 1
ATOM 1260 N N . LEU A 1 167 ? 9.755 -22.482 -43.158 1.00 66.75 167 LEU A N 1
ATOM 1261 C CA . LEU A 1 167 ? 9.702 -21.222 -43.919 1.00 66.75 167 LEU A CA 1
ATOM 1262 C C . LEU A 1 167 ? 11.037 -20.791 -44.535 1.00 66.75 167 LEU A C 1
ATOM 1264 O O . LEU A 1 167 ? 11.041 -20.022 -45.500 1.00 66.75 167 LEU A O 1
ATOM 1268 N N . PHE A 1 168 ? 12.159 -21.281 -44.010 1.00 67.06 168 PHE A N 1
ATOM 1269 C CA . PHE A 1 168 ? 13.488 -20.968 -44.534 1.00 67.06 168 PHE A CA 1
ATOM 1270 C C . PHE A 1 168 ? 13.700 -21.492 -45.963 1.00 67.06 168 PHE A C 1
ATOM 1272 O O . PHE A 1 168 ? 14.384 -20.837 -46.747 1.00 67.06 168 PHE A O 1
ATOM 1279 N N . GLU A 1 169 ? 13.044 -22.593 -46.337 1.00 72.44 169 GLU A N 1
ATOM 1280 C CA . GLU A 1 169 ? 13.136 -23.204 -47.674 1.00 72.44 169 GLU A CA 1
ATOM 1281 C C . GLU A 1 169 ? 11.919 -22.886 -48.562 1.00 72.44 169 GLU A C 1
ATOM 1283 O O . GLU A 1 169 ? 11.919 -23.152 -49.764 1.00 72.44 169 GLU A O 1
ATOM 1288 N N . ALA A 1 170 ? 10.874 -22.277 -47.994 1.00 71.75 170 ALA A N 1
ATOM 1289 C CA . ALA A 1 170 ? 9.629 -22.003 -48.700 1.00 71.75 170 ALA A CA 1
ATOM 1290 C C . ALA A 1 170 ? 9.760 -20.863 -49.741 1.00 71.75 170 ALA A C 1
ATOM 1292 O O . ALA A 1 170 ? 10.462 -19.874 -49.503 1.00 71.75 170 ALA A O 1
ATOM 1293 N N . PRO A 1 171 ? 9.025 -20.916 -50.872 1.00 79.81 171 PRO A N 1
ATOM 1294 C CA . PRO A 1 171 ? 8.952 -19.811 -51.829 1.00 79.81 171 PRO A CA 1
ATOM 1295 C C . PRO A 1 171 ? 8.431 -18.508 -51.201 1.00 79.81 171 PRO A C 1
ATOM 1297 O O . PRO A 1 171 ? 7.602 -18.525 -50.288 1.00 79.81 171 PRO A O 1
ATOM 1300 N N . ALA A 1 172 ? 8.850 -17.358 -51.742 1.00 70.31 172 ALA A N 1
ATOM 1301 C CA . ALA A 1 172 ? 8.466 -16.036 -51.229 1.00 70.31 172 ALA A CA 1
ATOM 1302 C C . ALA A 1 172 ? 6.941 -15.816 -51.166 1.00 70.31 172 ALA A C 1
ATOM 1304 O O . ALA A 1 172 ? 6.455 -15.197 -50.224 1.00 70.31 172 ALA A O 1
ATOM 1305 N N . SER A 1 173 ? 6.181 -16.379 -52.109 1.00 69.88 173 SER A N 1
ATOM 1306 C CA . SER A 1 173 ? 4.712 -16.328 -52.124 1.00 69.88 173 SER A CA 1
ATOM 1307 C C . SER A 1 173 ? 4.070 -17.081 -50.954 1.00 69.88 173 SER A C 1
ATOM 1309 O O . SER A 1 173 ? 3.063 -16.635 -50.409 1.00 69.88 173 SER A O 1
ATOM 1311 N N . VAL A 1 174 ? 4.666 -18.200 -50.530 1.00 71.75 174 VAL A N 1
ATOM 1312 C CA . VAL A 1 174 ? 4.201 -18.988 -49.380 1.00 71.75 174 VAL A CA 1
ATOM 1313 C C . VAL A 1 174 ? 4.508 -18.247 -48.084 1.00 71.75 174 VAL A C 1
ATOM 1315 O O . VAL A 1 174 ? 3.617 -18.101 -47.251 1.00 71.75 174 VAL A O 1
ATOM 1318 N N . ARG A 1 175 ? 5.724 -17.697 -47.952 1.00 72.12 175 ARG A N 1
ATOM 1319 C CA . ARG A 1 175 ? 6.096 -16.851 -46.806 1.00 72.12 175 ARG A CA 1
ATOM 1320 C C . ARG A 1 175 ? 5.184 -15.630 -46.675 1.00 72.12 175 ARG A C 1
ATOM 1322 O O . ARG A 1 175 ? 4.704 -15.355 -45.583 1.00 72.12 175 ARG A O 1
ATOM 1329 N N . ALA A 1 176 ? 4.900 -14.947 -47.785 1.00 69.94 176 ALA A N 1
ATOM 1330 C CA . ALA A 1 176 ? 4.008 -13.790 -47.811 1.00 69.94 176 ALA A CA 1
ATOM 1331 C C . ALA A 1 176 ? 2.565 -14.154 -47.427 1.00 69.94 176 ALA A C 1
ATOM 1333 O O . ALA A 1 176 ? 1.925 -13.409 -46.695 1.00 69.94 176 ALA A O 1
ATOM 1334 N N . ARG A 1 177 ? 2.059 -15.316 -47.864 1.00 75.44 177 ARG A N 1
ATOM 1335 C CA . ARG A 1 177 ? 0.723 -15.798 -47.483 1.00 75.44 177 ARG A CA 1
ATOM 1336 C C . ARG A 1 177 ? 0.627 -16.127 -45.993 1.00 75.44 177 ARG A C 1
ATOM 1338 O O . ARG A 1 177 ? -0.363 -15.763 -45.373 1.00 75.44 177 ARG A O 1
ATOM 1345 N N . VAL A 1 178 ? 1.638 -16.794 -45.430 1.00 72.31 178 VAL A N 1
ATOM 1346 C CA . VAL A 1 178 ? 1.687 -17.111 -43.990 1.00 72.31 178 VAL A CA 1
ATOM 1347 C C . VAL A 1 178 ? 1.785 -15.829 -43.164 1.00 72.31 178 VAL A C 1
ATOM 1349 O O . VAL A 1 178 ? 1.023 -15.667 -42.217 1.00 72.31 178 VAL A O 1
ATOM 1352 N N . ALA A 1 179 ? 2.639 -14.883 -43.567 1.00 69.81 179 ALA A N 1
ATOM 1353 C CA . ALA A 1 179 ? 2.722 -13.570 -42.930 1.00 69.81 179 ALA A CA 1
ATOM 1354 C C . ALA A 1 179 ? 1.375 -12.829 -42.984 1.00 69.81 179 ALA A C 1
ATOM 1356 O O . ALA A 1 179 ? 0.862 -12.436 -41.947 1.00 69.81 179 ALA A O 1
ATOM 1357 N N . ALA A 1 180 ? 0.738 -12.741 -44.156 1.00 70.69 180 ALA A N 1
ATOM 1358 C CA . ALA A 1 180 ? -0.558 -12.080 -44.313 1.00 70.69 180 ALA A CA 1
ATOM 1359 C C . ALA A 1 180 ? -1.696 -12.767 -43.534 1.00 70.69 180 ALA A C 1
ATOM 1361 O O . ALA A 1 180 ? -2.629 -12.099 -43.097 1.00 70.69 180 ALA A O 1
ATOM 1362 N N . GLN A 1 181 ? -1.643 -14.089 -43.352 1.00 70.62 181 GLN A N 1
ATOM 1363 C CA . GLN A 1 181 ? -2.629 -14.833 -42.566 1.00 70.62 181 GLN A CA 1
ATOM 1364 C C . GLN A 1 181 ? -2.470 -14.571 -41.062 1.00 70.62 181 GLN A C 1
ATOM 1366 O O . GLN A 1 181 ? -3.470 -14.378 -40.373 1.00 70.62 181 GLN A O 1
ATOM 1371 N N . GLU A 1 182 ? -1.236 -14.516 -40.562 1.00 71.69 182 GLU A N 1
ATOM 1372 C CA . GLU A 1 182 ? -0.957 -14.198 -39.157 1.00 71.69 182 GLU A CA 1
ATOM 1373 C C . GLU A 1 182 ? -1.184 -12.705 -38.857 1.00 71.69 182 GLU A C 1
ATOM 1375 O O . GLU A 1 182 ? -1.729 -12.360 -37.811 1.00 71.69 182 GLU A O 1
ATOM 1380 N N . GLU A 1 183 ? -0.856 -11.813 -39.795 1.00 70.00 183 GLU A N 1
ATOM 1381 C CA . GLU A 1 183 ? -1.102 -10.370 -39.675 1.00 70.00 183 GLU A CA 1
ATOM 1382 C C . GLU A 1 183 ? -2.588 -10.008 -39.872 1.00 70.00 183 GLU A C 1
ATOM 1384 O O . GLU A 1 183 ? -3.091 -9.093 -39.222 1.00 70.00 183 GLU A O 1
ATOM 1389 N N . GLY A 1 184 ? -3.316 -10.742 -40.725 1.00 55.34 184 GLY A N 1
ATOM 1390 C CA . GLY A 1 184 ? -4.741 -10.539 -41.019 1.00 55.34 184 GLY A CA 1
ATOM 1391 C C . GLY A 1 184 ? -5.711 -11.258 -40.070 1.00 55.34 184 GLY A C 1
ATOM 1392 O O . GLY A 1 184 ? -6.883 -10.884 -39.994 1.00 55.34 184 GLY A O 1
ATOM 1393 N N . GLY A 1 185 ? -5.240 -12.266 -39.327 1.00 50.09 185 GLY A N 1
ATOM 1394 C CA . GLY A 1 185 ? -6.010 -12.994 -38.310 1.00 50.09 185 GLY A CA 1
ATOM 1395 C C . GLY A 1 185 ? -6.190 -12.235 -36.991 1.00 50.09 185 GLY A C 1
ATOM 1396 O O . GLY A 1 185 ? -7.022 -12.614 -36.169 1.00 50.09 185 GLY A O 1
ATOM 1397 N N . ALA A 1 186 ? -5.470 -11.130 -36.792 1.00 46.12 186 ALA A N 1
ATOM 1398 C CA . ALA A 1 186 ? -5.547 -10.316 -35.586 1.00 46.12 186 ALA A CA 1
ATOM 1399 C C . ALA A 1 186 ? -6.731 -9.327 -35.624 1.00 46.12 186 ALA A C 1
ATOM 1401 O O . ALA A 1 186 ? -6.558 -8.110 -35.677 1.00 46.12 186 ALA A O 1
ATOM 1402 N N . ARG A 1 187 ? -7.962 -9.848 -35.542 1.00 39.34 187 ARG A N 1
ATOM 1403 C CA . ARG A 1 187 ? -9.046 -9.140 -34.837 1.00 39.34 187 ARG A CA 1
ATOM 1404 C C . ARG A 1 187 ? -8.977 -9.510 -33.352 1.00 39.34 187 ARG A C 1
ATOM 1406 O O . ARG A 1 187 ? -8.495 -10.585 -33.010 1.00 39.34 187 ARG A O 1
ATOM 1413 N N . PRO A 1 188 ? -9.367 -8.607 -32.449 1.00 42.91 188 PRO A N 1
ATOM 1414 C CA . PRO A 1 188 ? -8.716 -8.526 -31.160 1.00 42.91 188 PRO A CA 1
ATOM 1415 C C . PRO A 1 188 ? -9.130 -9.627 -30.166 1.00 42.91 188 PRO A C 1
ATOM 1417 O O . PRO A 1 188 ? -10.094 -9.472 -29.431 1.00 42.91 188 PRO A O 1
ATOM 1420 N N . GLU A 1 189 ? -8.257 -10.623 -29.974 1.00 38.50 189 GLU A N 1
ATOM 1421 C CA . GLU A 1 189 ? -7.907 -11.122 -28.618 1.00 38.50 189 GLU A CA 1
ATOM 1422 C C . GLU A 1 189 ? -7.228 -10.023 -27.759 1.00 38.50 189 GLU A C 1
ATOM 1424 O O . GLU A 1 189 ? -6.948 -10.174 -26.567 1.00 38.50 189 GLU A O 1
ATOM 1429 N N . THR A 1 190 ? -7.005 -8.873 -28.395 1.00 44.56 190 THR A N 1
ATOM 1430 C CA . THR A 1 190 ? -6.382 -7.639 -27.943 1.00 44.56 190 THR A CA 1
ATOM 1431 C C . THR A 1 190 ? -7.073 -6.986 -26.745 1.00 44.56 190 THR A C 1
ATOM 1433 O O . THR A 1 190 ? -6.449 -6.128 -26.143 1.00 44.56 190 THR A O 1
ATOM 1436 N N . THR A 1 191 ? -8.286 -7.373 -26.332 1.00 51.47 191 THR A N 1
ATOM 1437 C CA . THR A 1 191 ? -8.878 -6.799 -25.112 1.00 51.47 191 THR A CA 1
ATOM 1438 C C . THR A 1 191 ? -8.190 -7.346 -23.866 1.00 51.47 191 THR A C 1
ATOM 1440 O O . THR A 1 191 ? -7.754 -6.566 -23.036 1.00 51.47 191 THR A O 1
ATOM 1443 N N . ARG A 1 192 ? -7.992 -8.666 -23.728 1.00 48.91 192 ARG A N 1
ATOM 1444 C CA . ARG A 1 192 ? -7.481 -9.237 -22.466 1.00 48.91 192 ARG A CA 1
ATOM 1445 C C . ARG A 1 192 ? -5.988 -8.994 -22.257 1.00 48.91 192 ARG A C 1
ATOM 1447 O O . ARG A 1 192 ? -5.583 -8.641 -21.157 1.00 48.91 192 ARG A O 1
ATOM 1454 N N . GLN A 1 193 ? -5.170 -9.166 -23.296 1.00 49.62 193 GLN A N 1
ATOM 1455 C CA . GLN A 1 193 ? -3.725 -8.923 -23.193 1.00 49.62 193 GLN A CA 1
ATOM 1456 C C . GLN A 1 193 ? -3.398 -7.425 -23.101 1.00 49.62 193 GLN A C 1
ATOM 1458 O O . GLN A 1 193 ? -2.542 -7.054 -22.301 1.00 49.62 193 GLN A O 1
ATOM 1463 N N . ALA A 1 194 ? -4.108 -6.553 -23.834 1.00 51.09 194 ALA A N 1
ATOM 1464 C CA . ALA A 1 194 ? -3.944 -5.109 -23.650 1.00 51.09 194 ALA A CA 1
ATOM 1465 C C . ALA A 1 194 ? -4.466 -4.665 -22.280 1.00 51.09 194 ALA A C 1
ATOM 1467 O O . ALA A 1 194 ? -3.796 -3.879 -21.621 1.00 51.09 194 ALA A O 1
ATOM 1468 N N . LEU A 1 195 ? -5.588 -5.219 -21.797 1.00 57.50 195 LEU A N 1
ATOM 1469 C CA . LEU A 1 195 ? -6.051 -4.976 -20.428 1.00 57.50 195 LEU A CA 1
ATOM 1470 C C . LEU A 1 195 ? -5.023 -5.434 -19.395 1.00 57.50 195 LEU A C 1
ATOM 1472 O O . LEU A 1 195 ? -4.823 -4.709 -18.439 1.00 57.50 195 LEU A O 1
ATOM 1476 N N . GLN A 1 196 ? -4.318 -6.554 -19.584 1.00 63.28 196 GLN A N 1
ATOM 1477 C CA . GLN A 1 196 ? -3.255 -6.992 -18.664 1.00 63.28 196 GLN A CA 1
ATOM 1478 C C . GLN A 1 196 ? -2.052 -6.037 -18.642 1.00 63.28 196 GLN A C 1
ATOM 1480 O O . GLN A 1 196 ? -1.452 -5.808 -17.593 1.00 63.28 196 GLN A O 1
ATOM 1485 N N . GLN A 1 197 ? -1.681 -5.462 -19.784 1.00 59.97 197 GLN A N 1
ATOM 1486 C CA . GLN A 1 197 ? -0.584 -4.492 -19.860 1.00 59.97 197 GLN A CA 1
ATOM 1487 C C . GLN A 1 197 ? -0.985 -3.135 -19.285 1.00 59.97 197 GLN A C 1
ATOM 1489 O O . GLN A 1 197 ? -0.206 -2.515 -18.559 1.00 59.97 197 GLN A O 1
ATOM 1494 N N . ILE A 1 198 ? -2.214 -2.696 -19.571 1.00 62.41 198 ILE A N 1
ATOM 1495 C CA . ILE A 1 198 ? -2.803 -1.509 -18.956 1.00 62.41 198 ILE A CA 1
ATOM 1496 C C . ILE A 1 198 ? -2.941 -1.737 -17.450 1.00 62.41 198 ILE A C 1
ATOM 1498 O O . ILE A 1 198 ? -2.559 -0.862 -16.686 1.00 62.41 198 ILE A O 1
ATOM 1502 N N . GLU A 1 199 ? -3.380 -2.918 -17.010 1.00 73.00 199 GLU A N 1
ATOM 1503 C CA . GLU A 1 199 ? -3.442 -3.321 -15.603 1.00 73.00 199 GLU A CA 1
ATOM 1504 C C . GLU A 1 199 ? -2.059 -3.153 -14.968 1.00 73.00 199 GLU A C 1
ATOM 1506 O O . GLU A 1 199 ? -1.928 -2.371 -14.036 1.00 73.00 199 GLU A O 1
ATOM 1511 N N . GLN A 1 200 ? -0.998 -3.761 -15.510 1.00 71.94 200 GLN A N 1
ATOM 1512 C CA . GLN A 1 200 ? 0.362 -3.613 -14.968 1.00 71.94 200 GLN A CA 1
ATOM 1513 C C . GLN A 1 200 ? 0.831 -2.154 -14.879 1.00 71.94 200 GLN A C 1
ATOM 1515 O O . GLN A 1 200 ? 1.438 -1.762 -13.880 1.00 71.94 200 GLN A O 1
ATOM 1520 N N . PHE A 1 201 ? 0.550 -1.343 -15.900 1.00 71.00 201 PHE A N 1
ATOM 1521 C CA . PHE A 1 201 ? 0.880 0.080 -15.890 1.00 71.00 201 PHE A CA 1
ATOM 1522 C C . PHE A 1 201 ? 0.097 0.838 -14.810 1.00 71.00 201 PHE A C 1
ATOM 1524 O O . PHE A 1 201 ? 0.679 1.585 -14.023 1.00 71.00 201 PHE A O 1
ATOM 1531 N N . VAL A 1 202 ? -1.213 0.603 -14.726 1.00 78.12 202 VAL A N 1
ATOM 1532 C CA . VAL A 1 202 ? -2.102 1.215 -13.736 1.00 78.12 202 VAL A CA 1
ATOM 1533 C C . VAL A 1 202 ? -1.692 0.819 -12.322 1.00 78.12 202 VAL A C 1
ATOM 1535 O O . VAL A 1 202 ? -1.636 1.681 -11.450 1.00 78.12 202 VAL A O 1
ATOM 1538 N N . LEU A 1 203 ? -1.327 -0.443 -12.093 1.00 83.56 203 LEU A N 1
ATOM 1539 C CA . LEU A 1 203 ? -0.823 -0.920 -10.808 1.00 83.56 203 LEU A CA 1
ATOM 1540 C C . LEU A 1 203 ? 0.422 -0.143 -10.364 1.00 83.56 203 LEU A C 1
ATOM 1542 O O . LEU A 1 203 ? 0.492 0.305 -9.218 1.00 83.56 203 LEU A O 1
ATOM 1546 N N . GLN A 1 204 ? 1.381 0.068 -11.271 1.00 77.88 204 GLN A N 1
ATOM 1547 C CA . GLN A 1 204 ? 2.577 0.865 -10.980 1.00 77.88 204 GLN A CA 1
ATOM 1548 C C . GLN A 1 204 ? 2.226 2.315 -10.634 1.00 77.88 204 GLN A C 1
ATOM 1550 O O . GLN A 1 204 ? 2.768 2.857 -9.671 1.00 77.88 204 GLN A O 1
ATOM 1555 N N . GLN A 1 205 ? 1.289 2.930 -11.364 1.00 80.62 205 GLN A N 1
ATOM 1556 C CA . GLN A 1 205 ? 0.856 4.295 -11.061 1.00 80.62 205 GLN A CA 1
ATOM 1557 C C . GLN A 1 205 ? 0.103 4.395 -9.727 1.00 80.62 205 GLN A C 1
ATOM 1559 O O . GLN A 1 205 ? 0.323 5.348 -8.975 1.00 80.62 205 GLN A O 1
ATOM 1564 N N . ILE A 1 206 ? -0.741 3.411 -9.394 1.00 86.50 206 ILE A N 1
ATOM 1565 C CA . ILE A 1 206 ? -1.446 3.358 -8.107 1.00 86.50 206 ILE A CA 1
ATOM 1566 C C . ILE A 1 206 ? -0.439 3.283 -6.963 1.00 86.50 206 ILE A C 1
ATOM 1568 O O . ILE A 1 206 ? -0.511 4.092 -6.040 1.00 86.50 206 ILE A O 1
ATOM 1572 N N . VAL A 1 207 ? 0.523 2.357 -7.038 1.00 82.81 207 VAL A N 1
ATOM 1573 C CA . VAL A 1 207 ? 1.566 2.187 -6.016 1.00 82.81 207 VAL A CA 1
ATOM 1574 C C . VAL A 1 207 ? 2.414 3.451 -5.861 1.00 82.81 207 VAL A C 1
ATOM 1576 O O . VAL A 1 207 ? 2.631 3.911 -4.739 1.00 82.81 207 VAL A O 1
ATOM 1579 N N . GLY A 1 208 ? 2.828 4.064 -6.973 1.00 78.62 208 GLY A N 1
ATOM 1580 C CA . GLY A 1 208 ? 3.593 5.313 -6.951 1.00 78.62 208 GLY A CA 1
ATOM 1581 C C . GLY A 1 208 ? 2.834 6.469 -6.286 1.00 78.62 208 GLY A C 1
ATOM 1582 O O . GLY A 1 208 ? 3.420 7.276 -5.565 1.00 78.62 208 GLY A O 1
ATOM 1583 N N . ARG A 1 209 ? 1.505 6.531 -6.460 1.00 81.75 209 ARG A N 1
ATOM 1584 C CA . ARG A 1 209 ? 0.659 7.654 -6.015 1.00 81.75 209 ARG A CA 1
ATOM 1585 C C . ARG A 1 209 ? -0.268 7.329 -4.839 1.00 81.75 209 ARG A C 1
ATOM 1587 O O . ARG A 1 209 ? -1.156 8.136 -4.570 1.00 81.75 209 ARG A O 1
ATOM 1594 N N . LYS A 1 210 ? -0.066 6.229 -4.096 1.00 84.94 210 LYS A N 1
ATOM 1595 C CA . LYS A 1 210 ? -0.966 5.785 -3.003 1.00 84.94 210 LYS A CA 1
ATOM 1596 C C . LYS A 1 210 ? -1.365 6.892 -2.036 1.00 84.94 210 LYS A C 1
ATOM 1598 O O . LYS A 1 210 ? -2.550 7.080 -1.794 1.00 84.94 210 LYS A O 1
ATOM 1603 N N . THR A 1 211 ? -0.399 7.651 -1.520 1.00 81.31 211 THR A N 1
ATOM 1604 C CA . THR A 1 211 ? -0.664 8.733 -0.558 1.00 81.31 211 THR A CA 1
ATOM 1605 C C . THR A 1 211 ? -1.540 9.833 -1.161 1.00 81.31 211 THR A C 1
ATOM 1607 O O . THR A 1 211 ? -2.456 10.315 -0.502 1.00 81.31 211 THR A O 1
ATOM 1610 N N . LYS A 1 212 ? -1.305 10.201 -2.429 1.00 84.62 212 LYS A N 1
ATOM 1611 C CA . LYS A 1 212 ? -2.105 11.206 -3.147 1.00 84.62 212 LYS A CA 1
ATOM 1612 C C . LYS A 1 212 ? -3.510 10.680 -3.443 1.00 84.62 212 LYS A C 1
ATOM 1614 O O . LYS A 1 212 ? -4.483 11.349 -3.122 1.00 84.62 212 LYS A O 1
ATOM 1619 N N . LEU A 1 213 ? -3.620 9.460 -3.971 1.00 89.12 213 LEU A N 1
ATOM 1620 C CA . LEU A 1 213 ? -4.904 8.799 -4.225 1.00 89.12 213 LEU A CA 1
ATOM 1621 C C . LEU A 1 213 ? -5.731 8.681 -2.944 1.00 89.12 213 LEU A C 1
ATOM 1623 O O . LEU A 1 213 ? -6.919 8.978 -2.945 1.00 89.12 213 LEU A O 1
ATOM 1627 N N . TYR A 1 214 ? -5.095 8.304 -1.837 1.00 87.00 214 TYR A N 1
ATOM 1628 C CA . TYR A 1 214 ? -5.740 8.221 -0.537 1.00 87.00 214 TYR A CA 1
ATOM 1629 C C . TYR A 1 214 ? -6.307 9.571 -0.079 1.00 87.00 214 TYR A C 1
ATOM 1631 O O . TYR A 1 214 ? -7.442 9.627 0.392 1.00 87.00 214 TYR A O 1
ATOM 1639 N N . GLN A 1 215 ? -5.560 10.664 -0.262 1.00 85.69 215 GLN A N 1
ATOM 1640 C CA . GLN A 1 215 ? -6.032 12.016 0.048 1.00 85.69 215 GLN A CA 1
ATOM 1641 C C . GLN A 1 215 ? -7.219 12.424 -0.833 1.00 85.69 215 GLN A C 1
ATOM 1643 O O . GLN A 1 215 ? -8.192 12.966 -0.315 1.00 85.69 215 GLN A O 1
ATOM 1648 N N . GLU A 1 216 ? -7.177 12.129 -2.135 1.00 89.62 216 GLU A N 1
ATOM 1649 C CA . GLU A 1 216 ? -8.292 12.403 -3.052 1.00 89.62 216 GLU A CA 1
ATOM 1650 C C . GLU A 1 216 ? -9.544 11.590 -2.699 1.00 89.62 216 GLU A C 1
ATOM 1652 O O . GLU A 1 216 ? -10.645 12.139 -2.657 1.00 89.62 216 GLU A O 1
ATOM 1657 N N . PHE A 1 217 ? -9.395 10.308 -2.349 1.00 90.62 217 PHE A N 1
ATOM 1658 C CA . PHE A 1 217 ? -10.516 9.504 -1.859 1.00 90.62 217 PHE A CA 1
ATOM 1659 C C . PHE A 1 217 ? -11.070 10.035 -0.536 1.00 90.62 217 PHE A C 1
ATOM 1661 O O . PHE A 1 217 ? -12.283 10.139 -0.400 1.00 90.62 217 PHE A O 1
ATOM 1668 N N . CYS A 1 218 ? -10.215 10.443 0.406 1.00 85.00 218 CYS A N 1
ATOM 1669 C CA . CYS A 1 218 ? -10.664 11.058 1.658 1.00 85.00 218 CYS A CA 1
ATOM 1670 C C . CYS A 1 218 ? -11.416 12.378 1.434 1.00 85.00 218 CYS A C 1
ATOM 1672 O O . CYS A 1 218 ? -12.351 12.668 2.173 1.00 85.00 218 CYS A O 1
ATOM 1674 N N . ARG A 1 219 ? -11.023 13.176 0.430 1.00 87.56 219 ARG A N 1
ATOM 1675 C CA . ARG A 1 219 ? -11.740 14.403 0.037 1.00 87.56 219 ARG A CA 1
ATOM 1676 C C . ARG A 1 219 ? -13.090 14.094 -0.604 1.00 87.56 219 ARG A C 1
ATOM 1678 O O . ARG A 1 219 ? -14.046 14.832 -0.390 1.00 87.56 219 ARG A O 1
ATOM 1685 N N . ALA A 1 220 ? -13.160 13.020 -1.387 1.00 87.56 220 ALA A N 1
ATOM 1686 C CA . ALA A 1 220 ? -14.382 12.581 -2.047 1.00 87.56 220 ALA A CA 1
ATOM 1687 C C . ALA A 1 220 ? -15.354 11.844 -1.099 1.00 87.56 220 ALA A C 1
ATOM 1689 O O . ALA A 1 220 ? -16.561 11.852 -1.337 1.00 87.56 220 ALA A O 1
ATOM 1690 N N . ASP A 1 221 ? -14.849 11.235 -0.022 1.00 85.38 221 ASP A N 1
ATOM 1691 C CA . ASP A 1 221 ? -15.632 10.636 1.063 1.00 85.38 221 ASP A CA 1
ATOM 1692 C C . ASP A 1 221 ? -15.972 11.687 2.130 1.00 85.38 221 ASP A C 1
ATOM 1694 O O . ASP A 1 221 ? -15.306 11.829 3.162 1.00 85.38 221 ASP A O 1
ATOM 1698 N N . SER A 1 222 ? -17.054 12.426 1.884 1.00 74.19 222 SER A N 1
ATOM 1699 C CA . SER A 1 222 ? -17.538 13.467 2.794 1.00 74.19 222 SER A CA 1
ATOM 1700 C C . SER A 1 222 ? -17.962 12.939 4.170 1.00 74.19 222 SER A C 1
ATOM 1702 O O . SER A 1 222 ? -18.030 13.725 5.111 1.00 74.19 222 SER A O 1
ATOM 1704 N N . ARG A 1 223 ? -18.261 11.636 4.301 1.00 68.88 223 ARG A N 1
ATOM 1705 C CA . ARG A 1 223 ? -18.737 11.020 5.554 1.00 68.88 223 ARG A CA 1
ATOM 1706 C C . ARG A 1 223 ? -17.617 10.385 6.377 1.00 68.88 223 ARG A C 1
ATOM 1708 O O . ARG A 1 223 ? -17.720 10.324 7.594 1.00 68.88 223 ARG A O 1
ATOM 1715 N N . GLY A 1 224 ? -16.528 9.952 5.746 1.00 69.62 224 GLY A N 1
ATOM 1716 C CA . GLY A 1 224 ? -15.463 9.219 6.444 1.00 69.62 224 GLY A CA 1
ATOM 1717 C C . GLY A 1 224 ? -15.766 7.770 6.735 1.00 69.62 224 GLY A C 1
ATOM 1718 O O . GLY A 1 224 ? -15.105 7.183 7.584 1.00 69.62 224 GLY A O 1
ATOM 1719 N N . SER A 1 225 ? -16.685 7.212 5.956 1.00 71.00 225 SER A N 1
ATOM 1720 C CA . SER A 1 225 ? -17.087 5.808 5.984 1.00 71.00 225 SER A CA 1
ATOM 1721 C C . SER A 1 225 ? -16.005 4.843 5.480 1.00 71.00 225 SER A C 1
ATOM 1723 O O . SER A 1 225 ? -16.128 3.627 5.635 1.00 71.00 225 SER A O 1
ATOM 1725 N N . GLY A 1 226 ? -14.965 5.346 4.800 1.00 76.06 226 GLY A N 1
ATOM 1726 C CA . GLY A 1 226 ? -13.962 4.497 4.149 1.00 76.06 226 GLY A CA 1
ATOM 1727 C C . GLY A 1 226 ? -14.436 3.889 2.822 1.00 76.06 226 GLY A C 1
ATOM 1728 O O . GLY A 1 226 ? -13.734 3.054 2.243 1.00 76.06 226 GLY A O 1
ATOM 1729 N N . HIS A 1 227 ? -15.597 4.324 2.321 1.00 83.31 227 HIS A N 1
ATOM 1730 C CA . HIS A 1 227 ? -16.211 3.858 1.084 1.00 83.31 227 HIS A CA 1
ATOM 1731 C C . HIS A 1 227 ? -16.520 5.002 0.121 1.00 83.31 227 HIS A C 1
ATOM 1733 O O . HIS A 1 227 ? -16.909 6.096 0.522 1.00 83.31 227 HIS A O 1
ATOM 1739 N N . VAL A 1 228 ? -16.422 4.719 -1.178 1.00 88.69 228 VAL A N 1
ATOM 1740 C CA . VAL A 1 228 ? -16.873 5.633 -2.234 1.00 88.69 228 VAL A CA 1
ATOM 1741 C C . VAL A 1 228 ? -17.730 4.891 -3.262 1.00 88.69 228 VAL A C 1
ATOM 1743 O O . VAL A 1 228 ? -17.396 3.768 -3.642 1.00 88.69 228 VAL A O 1
ATOM 1746 N N . PRO A 1 229 ? -18.829 5.482 -3.766 1.00 90.81 229 PRO A N 1
ATOM 1747 C CA . PRO A 1 229 ? -19.586 4.890 -4.867 1.00 90.81 229 PRO A CA 1
ATOM 1748 C C . PRO A 1 229 ? -18.706 4.665 -6.101 1.00 90.81 229 PRO A C 1
ATOM 1750 O O . PRO A 1 229 ? -17.816 5.471 -6.386 1.00 90.81 229 PRO A O 1
ATOM 1753 N N . ALA A 1 230 ? -19.002 3.635 -6.898 1.00 90.56 230 ALA A N 1
ATOM 1754 C CA . ALA A 1 230 ? -18.253 3.331 -8.125 1.00 90.56 230 ALA A CA 1
ATOM 1755 C C . ALA A 1 230 ? -18.126 4.534 -9.087 1.00 90.56 230 ALA A C 1
ATOM 1757 O O . ALA A 1 230 ? -17.110 4.714 -9.756 1.00 90.56 230 ALA A O 1
ATOM 1758 N N . THR A 1 231 ? -19.141 5.402 -9.142 1.00 90.62 231 THR A N 1
ATOM 1759 C CA . THR A 1 231 ? -19.125 6.633 -9.951 1.00 90.62 231 THR A CA 1
ATOM 1760 C C . THR A 1 231 ? -18.091 7.649 -9.467 1.00 90.62 231 THR A C 1
ATOM 1762 O O . THR A 1 231 ? -17.431 8.284 -10.288 1.00 90.62 231 THR A O 1
ATOM 1765 N N . ILE A 1 232 ? -17.930 7.793 -8.150 1.00 92.00 232 ILE A N 1
ATOM 1766 C CA . ILE A 1 232 ? -16.926 8.664 -7.533 1.00 92.00 232 ILE A CA 1
ATOM 1767 C C . ILE A 1 232 ? -15.538 8.054 -7.698 1.00 92.00 232 ILE A C 1
ATOM 1769 O O . ILE A 1 232 ? -14.613 8.760 -8.093 1.00 92.00 232 ILE A O 1
ATOM 1773 N N . TRP A 1 233 ? -15.409 6.740 -7.501 1.00 93.62 233 TRP A N 1
ATOM 1774 C CA . TRP A 1 233 ? -14.146 6.036 -7.705 1.00 93.62 233 TRP A CA 1
ATOM 1775 C C . TRP A 1 233 ? -13.591 6.252 -9.119 1.00 93.62 233 TRP A C 1
ATOM 1777 O O . TRP A 1 233 ? -12.451 6.688 -9.268 1.00 93.62 233 TRP A O 1
ATOM 1787 N N . LYS A 1 234 ? -14.425 6.074 -10.157 1.00 88.75 234 LYS A N 1
ATOM 1788 C CA . LYS A 1 234 ? -14.029 6.300 -11.560 1.00 88.75 234 LYS A CA 1
ATOM 1789 C C . LYS A 1 234 ? -13.538 7.728 -11.804 1.00 88.75 234 LYS A C 1
ATOM 1791 O O . LYS A 1 234 ? -12.545 7.922 -12.498 1.00 88.75 234 LYS A O 1
ATOM 1796 N N . LYS A 1 235 ? -14.206 8.727 -11.214 1.00 89.62 235 LYS A N 1
ATOM 1797 C CA . LYS A 1 235 ? -13.810 10.140 -11.328 1.00 89.62 235 LYS A CA 1
ATOM 1798 C C . LYS A 1 235 ? -12.457 10.411 -10.671 1.00 89.62 235 LYS A C 1
ATOM 1800 O O . LYS A 1 235 ? -11.618 11.054 -11.292 1.00 89.62 235 LYS A O 1
ATOM 1805 N N . VAL A 1 236 ? -12.239 9.910 -9.452 1.00 92.00 236 VAL A N 1
ATOM 1806 C CA . VAL A 1 236 ? -10.970 10.089 -8.723 1.00 92.00 236 VAL A CA 1
ATOM 1807 C C . VAL A 1 236 ? -9.813 9.432 -9.475 1.00 92.00 236 VAL A C 1
ATOM 1809 O O . VAL A 1 236 ? -8.770 10.062 -9.650 1.00 92.00 236 VAL A O 1
ATOM 1812 N N . MET A 1 237 ? -10.011 8.209 -9.976 1.00 86.12 237 MET A N 1
ATOM 1813 C CA . MET A 1 237 ? -9.001 7.483 -10.752 1.00 86.12 237 MET A CA 1
ATOM 1814 C C . MET A 1 237 ? -8.666 8.197 -12.065 1.00 86.12 237 MET A C 1
ATOM 1816 O O . MET A 1 237 ? -7.495 8.452 -12.328 1.00 86.12 237 MET A O 1
ATOM 1820 N N . ALA A 1 238 ? -9.676 8.607 -12.839 1.00 80.38 238 ALA A N 1
ATOM 1821 C CA . ALA A 1 238 ? -9.475 9.329 -14.096 1.00 80.38 238 ALA A CA 1
ATOM 1822 C C . ALA A 1 238 ? -8.783 10.691 -13.905 1.00 80.38 238 ALA A C 1
ATOM 1824 O O . ALA A 1 238 ? -7.960 11.083 -14.726 1.00 80.38 238 ALA A O 1
ATOM 1825 N N . ALA A 1 239 ? -9.100 11.409 -12.823 1.00 84.25 239 ALA A N 1
ATOM 1826 C CA . ALA A 1 239 ? -8.470 12.690 -12.510 1.00 84.25 239 ALA A CA 1
ATOM 1827 C C . ALA A 1 239 ? -7.022 12.528 -12.020 1.00 84.25 239 ALA A C 1
ATOM 1829 O O . ALA A 1 239 ? -6.156 13.326 -12.371 1.00 84.25 239 ALA A O 1
ATOM 1830 N N . SER A 1 240 ? -6.754 11.495 -11.217 1.00 80.69 240 SER A N 1
ATOM 1831 C CA . SER A 1 240 ? -5.436 11.270 -10.610 1.00 80.69 240 SER A CA 1
ATOM 1832 C C . SER A 1 240 ? -4.442 10.581 -11.549 1.00 80.69 240 SER A C 1
ATOM 1834 O O . SER A 1 240 ? -3.234 10.692 -11.329 1.00 80.69 240 SER A O 1
ATOM 1836 N N . LEU A 1 241 ? -4.942 9.862 -12.561 1.00 77.94 241 LEU A N 1
ATOM 1837 C CA . LEU A 1 241 ? -4.188 9.066 -13.534 1.00 77.94 241 LEU A CA 1
ATOM 1838 C C . LEU A 1 241 ? -4.624 9.427 -14.965 1.00 77.94 241 LEU A C 1
ATOM 1840 O O . LEU A 1 241 ? -5.158 8.592 -15.695 1.00 77.94 241 LEU A O 1
ATOM 1844 N N . SER A 1 242 ? -4.425 10.686 -15.359 1.00 70.31 242 SER A N 1
ATOM 1845 C CA . SER A 1 242 ? -4.863 11.209 -16.664 1.00 70.31 242 SER A CA 1
ATOM 1846 C C . SER A 1 242 ? -4.146 10.569 -17.856 1.00 70.31 242 SER A C 1
ATOM 1848 O O . SER A 1 242 ? -4.651 10.597 -18.975 1.00 70.31 242 SER A O 1
ATOM 1850 N N . GLU A 1 243 ? -2.984 9.963 -17.619 1.00 59.84 243 GLU A N 1
ATOM 1851 C CA . GLU A 1 243 ? -2.227 9.185 -18.596 1.00 59.84 243 GLU A CA 1
ATOM 1852 C C . GLU A 1 243 ? -2.849 7.818 -18.940 1.00 59.84 243 GLU A C 1
ATOM 1854 O O . GLU A 1 243 ? -2.424 7.177 -19.902 1.00 59.84 243 GLU A O 1
ATOM 1859 N N . VAL A 1 244 ? -3.835 7.350 -18.166 1.00 61.34 244 VAL A N 1
ATOM 1860 C CA . VAL A 1 244 ? -4.486 6.051 -18.376 1.00 61.34 244 VAL A CA 1
ATOM 1861 C C . VAL A 1 244 ? -5.751 6.240 -19.228 1.00 61.34 244 VAL A C 1
ATOM 1863 O O . VAL A 1 244 ? -6.589 7.084 -18.900 1.00 61.34 244 VAL A O 1
ATOM 1866 N N . PRO A 1 245 ? -5.948 5.444 -20.298 1.00 55.62 245 PRO A N 1
ATOM 1867 C CA . PRO A 1 245 ? -7.197 5.435 -21.059 1.00 55.62 245 PRO A CA 1
ATOM 1868 C C . PRO A 1 245 ? -8.422 5.160 -20.165 1.00 55.62 245 PRO A C 1
ATOM 1870 O O . PRO A 1 245 ? -8.283 4.519 -19.125 1.00 55.62 245 PRO A O 1
ATOM 1873 N N . PRO A 1 246 ? -9.645 5.569 -20.553 1.00 63.78 246 PRO A N 1
ATOM 1874 C CA . PRO A 1 246 ? -10.849 5.439 -19.724 1.00 63.78 246 PRO A CA 1
ATOM 1875 C C . PRO A 1 246 ? -11.398 3.997 -19.648 1.00 63.78 246 PRO A C 1
ATOM 1877 O O . PRO A 1 246 ? -12.591 3.769 -19.805 1.00 63.78 246 PRO A O 1
ATOM 1880 N N . VAL A 1 247 ? -10.539 3.016 -19.366 1.00 69.50 247 VAL A N 1
ATOM 1881 C CA . VAL A 1 247 ? -10.853 1.583 -19.202 1.00 69.50 247 VAL A CA 1
ATOM 1882 C C . VAL A 1 247 ? -11.259 1.232 -17.763 1.00 69.50 247 VAL A C 1
ATOM 1884 O O . VAL A 1 247 ? -11.149 0.094 -17.315 1.00 69.50 247 VAL A O 1
ATOM 1887 N N . TRP A 1 248 ? -11.693 2.229 -16.990 1.00 79.75 248 TRP A N 1
ATOM 1888 C CA . TRP A 1 248 ? -11.953 2.085 -15.558 1.00 79.75 248 TRP A CA 1
ATOM 1889 C C . TRP A 1 248 ? -13.082 1.097 -15.255 1.00 79.75 248 TRP A C 1
ATOM 1891 O O . TRP A 1 248 ? -13.025 0.423 -14.236 1.00 79.75 248 TRP A O 1
ATOM 1901 N N . GLU A 1 249 ? -14.087 0.984 -16.127 1.00 76.06 249 GLU A N 1
ATOM 1902 C CA . GLU A 1 249 ? -15.173 0.006 -15.963 1.00 76.06 249 GLU A CA 1
ATOM 1903 C C . GLU A 1 249 ? -14.678 -1.430 -16.133 1.00 76.06 249 GLU A C 1
ATOM 1905 O O . GLU A 1 249 ? -14.973 -2.280 -15.291 1.00 76.06 249 GLU A O 1
ATOM 1910 N N . ASP A 1 250 ? -13.851 -1.670 -17.151 1.00 72.75 250 ASP A N 1
ATOM 1911 C CA . ASP A 1 250 ? -13.239 -2.975 -17.398 1.00 72.75 250 ASP A CA 1
ATOM 1912 C C . ASP A 1 250 ? -12.299 -3.373 -16.251 1.00 72.75 250 ASP A C 1
ATOM 1914 O O . ASP A 1 250 ? -12.342 -4.507 -15.776 1.00 72.75 250 ASP A O 1
ATOM 1918 N N . LEU A 1 251 ? -11.498 -2.428 -15.740 1.00 77.69 251 LEU A N 1
ATOM 1919 C CA . LEU A 1 251 ? -10.613 -2.663 -14.594 1.00 77.69 251 LEU A CA 1
ATOM 1920 C C . LEU A 1 251 ? -11.388 -2.934 -13.298 1.00 77.69 251 LEU A C 1
ATOM 1922 O O . LEU A 1 251 ? -11.001 -3.812 -12.530 1.00 77.69 251 LEU A O 1
ATOM 1926 N N . MET A 1 252 ? -12.497 -2.228 -13.045 1.00 83.00 252 MET A N 1
ATOM 1927 C CA . MET A 1 252 ? -13.357 -2.517 -11.889 1.00 83.00 252 MET A CA 1
ATOM 1928 C C . MET A 1 252 ? -13.936 -3.933 -11.952 1.00 83.00 252 MET A C 1
ATOM 1930 O O . MET A 1 252 ? -13.988 -4.610 -10.923 1.00 83.00 252 MET A O 1
ATOM 1934 N N . ALA A 1 253 ? -14.359 -4.371 -13.142 1.00 80.12 253 ALA A N 1
ATOM 1935 C CA . ALA A 1 253 ? -14.889 -5.711 -13.363 1.00 80.12 253 ALA A CA 1
ATOM 1936 C C . ALA A 1 253 ? -13.802 -6.788 -13.203 1.00 80.12 253 ALA A C 1
ATOM 1938 O O . ALA A 1 253 ? -14.012 -7.756 -12.473 1.00 80.12 253 ALA A O 1
ATOM 1939 N N . GLU A 1 254 ? -12.623 -6.592 -13.805 1.00 79.94 254 GLU A N 1
ATOM 1940 C CA . GLU A 1 254 ? -11.474 -7.505 -13.683 1.00 79.94 254 GLU A CA 1
ATOM 1941 C C . GLU A 1 254 ? -11.008 -7.630 -12.225 1.00 79.94 254 GLU A C 1
ATOM 1943 O O . GLU A 1 254 ? -10.725 -8.728 -11.741 1.00 79.94 254 GLU A O 1
ATOM 1948 N N . TRP A 1 255 ? -10.990 -6.523 -11.479 1.00 85.69 255 TRP A N 1
ATOM 1949 C CA . TRP A 1 255 ? -10.645 -6.532 -10.060 1.00 85.69 255 TRP A CA 1
ATOM 1950 C C . TRP A 1 255 ? -11.794 -6.958 -9.143 1.00 85.69 255 TRP A C 1
ATOM 1952 O O . TRP A 1 255 ? -11.557 -7.106 -7.946 1.00 85.69 255 TRP A O 1
ATOM 1962 N N . GLN A 1 256 ? -13.003 -7.198 -9.656 1.00 86.69 256 GLN A N 1
ATOM 1963 C CA . GLN A 1 256 ? -14.170 -7.601 -8.860 1.00 86.69 256 GLN A CA 1
ATOM 1964 C C . GLN A 1 256 ? -14.434 -6.637 -7.691 1.00 86.69 256 GLN A C 1
ATOM 1966 O O . GLN A 1 256 ? -14.661 -7.055 -6.553 1.00 86.69 256 GLN A O 1
ATOM 1971 N N . LEU A 1 257 ? -14.339 -5.327 -7.946 1.00 86.25 257 LEU A N 1
ATOM 1972 C CA . LEU A 1 257 ? -14.523 -4.334 -6.889 1.00 86.25 257 LEU A CA 1
ATOM 1973 C C . LEU A 1 257 ? -15.996 -4.264 -6.454 1.00 86.25 257 LEU A C 1
ATOM 1975 O O . LEU A 1 257 ? -16.877 -4.150 -7.311 1.00 86.25 257 LEU A O 1
ATOM 1979 N N . PRO A 1 258 ? -16.284 -4.287 -5.139 1.00 84.56 258 PRO A N 1
ATOM 1980 C CA . PRO A 1 258 ? -17.642 -4.110 -4.643 1.00 84.56 258 PRO A CA 1
ATOM 1981 C C . PRO A 1 258 ? -18.112 -2.666 -4.866 1.00 84.56 258 PRO A C 1
ATOM 1983 O O . PRO A 1 258 ? -17.308 -1.743 -5.001 1.00 84.56 258 PRO A O 1
ATOM 1986 N N . ASN A 1 259 ? -19.428 -2.461 -4.887 1.00 84.50 259 ASN A N 1
ATOM 1987 C CA . ASN A 1 259 ? -20.034 -1.134 -4.929 1.00 84.50 259 ASN A CA 1
ATOM 1988 C C . ASN A 1 259 ? -20.945 -0.966 -3.702 1.00 84.50 259 ASN A C 1
ATOM 1990 O O . ASN A 1 259 ? -21.950 -1.675 -3.624 1.00 84.50 259 ASN A O 1
ATOM 1994 N N . PRO A 1 260 ? -20.632 -0.052 -2.766 1.00 86.06 260 PRO A N 1
ATOM 1995 C CA . PRO A 1 260 ? -19.558 0.950 -2.811 1.00 86.06 260 PRO A CA 1
ATOM 1996 C C . PRO A 1 260 ? -18.140 0.367 -2.616 1.00 86.06 260 PRO A C 1
ATOM 1998 O O . PRO A 1 260 ? -17.967 -0.683 -2.004 1.00 86.06 260 PRO A O 1
ATOM 2001 N N . VAL A 1 261 ? -17.120 1.054 -3.149 1.00 87.62 261 VAL A N 1
ATOM 2002 C CA . VAL A 1 261 ? -15.713 0.615 -3.158 1.00 87.62 261 VAL A CA 1
ATOM 2003 C C . VAL A 1 261 ? -15.019 1.002 -1.841 1.00 87.62 261 VAL A C 1
ATOM 2005 O O . VAL A 1 261 ? -14.922 2.200 -1.555 1.00 87.62 261 VAL A O 1
ATOM 2008 N N . PRO A 1 262 ? -14.471 0.045 -1.065 1.00 85.25 262 PRO A N 1
ATOM 2009 C CA . PRO A 1 262 ? -13.654 0.324 0.112 1.00 85.25 262 PRO A CA 1
ATOM 2010 C C . PRO A 1 262 ? -12.256 0.779 -0.324 1.00 85.25 262 PRO A C 1
ATOM 2012 O O . PRO A 1 262 ? -11.379 -0.031 -0.640 1.00 85.25 262 PRO A O 1
ATOM 2015 N N . TYR A 1 263 ? -12.032 2.092 -0.382 1.00 86.06 263 TYR A N 1
ATOM 2016 C CA . TYR A 1 263 ? -10.839 2.647 -1.032 1.00 86.06 263 TYR A CA 1
ATOM 2017 C C . TYR A 1 263 ? -9.534 2.362 -0.267 1.00 86.06 263 TYR A C 1
ATOM 2019 O O . TYR A 1 263 ? -8.476 2.264 -0.888 1.00 86.06 263 TYR A O 1
ATOM 2027 N N . VAL A 1 264 ? -9.596 2.157 1.056 1.00 81.19 264 VAL A N 1
ATOM 2028 C CA . VAL A 1 264 ? -8.438 1.732 1.870 1.00 81.19 264 VAL A CA 1
ATOM 2029 C C . VAL A 1 264 ? -7.988 0.330 1.464 1.00 81.19 264 VAL A C 1
ATOM 2031 O O . VAL A 1 264 ? -6.821 0.130 1.135 1.00 81.19 264 VAL A O 1
ATOM 2034 N N . GLN A 1 265 ? -8.921 -0.629 1.402 1.00 79.56 265 GLN A N 1
ATOM 2035 C CA . GLN A 1 265 ? -8.635 -1.995 0.945 1.00 79.56 265 GLN A CA 1
ATOM 2036 C C . GLN A 1 265 ? -8.128 -2.019 -0.486 1.00 79.56 265 GLN A C 1
ATOM 2038 O O . GLN A 1 265 ? -7.182 -2.734 -0.801 1.00 79.56 265 GLN A O 1
ATOM 2043 N N . PHE A 1 266 ? -8.766 -1.230 -1.348 1.00 87.50 266 PHE A N 1
ATOM 2044 C CA . PHE A 1 266 ? -8.403 -1.122 -2.750 1.00 87.50 266 PHE A CA 1
ATOM 2045 C C . PHE A 1 266 ? -6.950 -0.664 -2.927 1.00 87.50 266 PHE A C 1
ATOM 2047 O O . PHE A 1 266 ? -6.188 -1.325 -3.625 1.00 87.50 266 PHE A O 1
ATOM 2054 N N . LEU A 1 267 ? -6.533 0.423 -2.268 1.00 85.75 267 LEU A N 1
ATOM 2055 C CA . LEU A 1 267 ? -5.146 0.895 -2.354 1.00 85.75 267 LEU A CA 1
ATOM 2056 C C . LEU A 1 267 ? -4.166 -0.091 -1.716 1.00 85.75 267 LEU A C 1
ATOM 2058 O O . LEU A 1 267 ? -3.038 -0.243 -2.184 1.00 85.75 267 LEU A O 1
ATOM 2062 N N . HIS A 1 268 ? -4.597 -0.773 -0.660 1.00 78.06 268 HIS A N 1
ATOM 2063 C CA . HIS A 1 268 ? -3.787 -1.749 0.047 1.00 78.06 268 HIS A CA 1
ATOM 2064 C C . HIS A 1 268 ? -3.580 -3.054 -0.743 1.00 78.06 268 HIS A C 1
ATOM 2066 O O . HIS A 1 268 ? -2.555 -3.714 -0.599 1.00 78.06 268 HIS A O 1
ATOM 2072 N N . ARG A 1 269 ? -4.527 -3.423 -1.609 1.00 83.06 269 ARG A N 1
ATOM 2073 C CA . ARG A 1 269 ? -4.475 -4.633 -2.443 1.00 83.06 269 ARG A CA 1
ATOM 2074 C C . ARG A 1 269 ? -3.227 -4.710 -3.321 1.00 83.06 269 ARG A C 1
ATOM 2076 O O . ARG A 1 269 ? -2.740 -5.812 -3.577 1.00 83.06 269 ARG A O 1
ATOM 2083 N N . PHE A 1 270 ? -2.729 -3.572 -3.793 1.00 85.12 270 PHE A N 1
ATOM 2084 C CA . PHE A 1 270 ? -1.603 -3.511 -4.720 1.00 85.12 270 PHE A CA 1
ATOM 2085 C C . PHE A 1 270 ? -0.328 -3.144 -3.978 1.00 85.12 270 PHE A C 1
ATOM 2087 O O . PHE A 1 270 ? -0.242 -2.042 -3.454 1.00 85.12 270 PHE A O 1
ATOM 2094 N N . GLN A 1 271 ? 0.654 -4.039 -3.923 1.00 79.06 271 GLN A N 1
ATOM 2095 C CA . GLN A 1 271 ? 1.867 -3.868 -3.110 1.00 79.06 271 GLN A CA 1
ATOM 2096 C C . GLN A 1 271 ? 3.130 -4.148 -3.909 1.00 79.06 271 GLN A C 1
ATOM 2098 O O . GLN A 1 271 ? 3.083 -4.851 -4.922 1.00 79.06 271 GLN A O 1
ATOM 2103 N N . ILE A 1 272 ? 4.266 -3.635 -3.436 1.00 77.75 272 ILE A N 1
ATOM 2104 C CA . ILE A 1 272 ? 5.581 -4.030 -3.943 1.00 77.75 272 ILE A CA 1
ATOM 2105 C C . ILE A 1 272 ? 6.038 -5.265 -3.171 1.00 77.75 272 ILE A C 1
ATOM 2107 O O . ILE A 1 272 ? 6.183 -5.227 -1.954 1.00 77.75 272 ILE A O 1
ATOM 2111 N N . VAL A 1 273 ? 6.294 -6.364 -3.878 1.00 72.19 273 VAL A N 1
ATOM 2112 C CA . VAL A 1 273 ? 6.793 -7.604 -3.271 1.00 72.19 273 VAL A CA 1
ATOM 2113 C C . VAL A 1 273 ? 8.113 -8.016 -3.918 1.00 72.19 273 VAL A C 1
ATOM 2115 O O . VAL A 1 273 ? 8.317 -7.824 -5.117 1.00 72.19 273 VAL A O 1
ATOM 2118 N N . SER A 1 274 ? 9.007 -8.584 -3.105 1.00 69.06 274 SER A N 1
ATOM 2119 C CA . SER A 1 274 ? 10.231 -9.270 -3.535 1.00 69.06 274 SER A CA 1
ATOM 2120 C C . SER A 1 274 ? 9.951 -10.763 -3.738 1.00 69.06 274 SER A C 1
ATOM 2122 O O . SER A 1 274 ? 9.395 -11.421 -2.857 1.00 69.06 274 SER A O 1
ATOM 2124 N N . GLU A 1 275 ? 10.323 -11.313 -4.895 1.00 63.47 275 GLU A N 1
ATOM 2125 C CA . GLU A 1 275 ? 10.099 -12.728 -5.248 1.00 63.47 275 GLU A CA 1
ATOM 2126 C C . GLU A 1 275 ? 11.255 -13.674 -4.860 1.00 63.47 275 GLU A C 1
ATOM 2128 O O . GLU A 1 275 ? 11.183 -14.871 -5.128 1.00 63.47 275 GLU A O 1
ATOM 2133 N N . LEU A 1 276 ? 12.324 -13.181 -4.224 1.00 53.06 276 LEU A N 1
ATOM 2134 C CA . LEU A 1 276 ? 13.551 -13.972 -4.001 1.00 53.06 276 LEU A CA 1
ATOM 2135 C C . LEU A 1 276 ? 13.522 -14.958 -2.851 1.00 53.06 276 LEU A C 1
ATOM 2137 O O . LEU A 1 276 ? 14.428 -15.783 -2.756 1.00 53.06 276 LEU A O 1
ATOM 2141 N N . VAL A 1 277 ? 12.533 -14.876 -1.973 1.00 42.62 277 VAL A N 1
ATOM 2142 C CA . VAL A 1 277 ? 12.474 -15.753 -0.809 1.00 42.62 277 VAL A CA 1
ATOM 2143 C C . VAL A 1 277 ? 11.378 -16.785 -1.059 1.00 42.62 277 VAL A C 1
ATOM 2145 O O . VAL A 1 277 ? 10.193 -16.438 -1.032 1.00 42.62 277 VAL A O 1
ATOM 2148 N N . PRO A 1 278 ? 11.727 -18.064 -1.315 1.00 38.72 278 PRO A N 1
ATOM 2149 C CA . PRO A 1 278 ? 10.763 -19.142 -1.189 1.00 38.72 278 PRO A CA 1
ATOM 2150 C C . PRO A 1 278 ? 10.151 -19.055 0.209 1.00 38.72 278 PRO A C 1
ATOM 2152 O O . PRO A 1 278 ? 10.885 -18.954 1.190 1.00 38.72 278 PRO A O 1
ATOM 2155 N N . GLN A 1 279 ? 8.822 -19.119 0.306 1.00 43.09 279 GLN A N 1
ATOM 2156 C CA . GLN A 1 279 ? 8.050 -19.165 1.556 1.00 43.09 279 GLN A CA 1
ATOM 2157 C C . GLN A 1 279 ? 8.316 -20.458 2.364 1.00 43.09 279 GLN A C 1
ATOM 2159 O O . GLN A 1 279 ? 7.397 -21.206 2.682 1.00 43.09 279 GLN A O 1
ATOM 2164 N N . ARG A 1 280 ? 9.581 -20.793 2.635 1.00 35.75 280 ARG A N 1
ATOM 2165 C CA . ARG A 1 280 ? 10.004 -22.005 3.351 1.00 35.75 280 ARG A CA 1
ATOM 2166 C C . ARG A 1 280 ? 10.789 -21.726 4.632 1.00 35.75 280 ARG A C 1
ATOM 2168 O O . ARG A 1 280 ? 11.082 -22.666 5.358 1.00 35.75 280 ARG A O 1
ATOM 2175 N N . SER A 1 281 ? 11.053 -20.466 4.962 1.00 36.69 281 SER A N 1
ATOM 2176 C CA . SER A 1 281 ? 11.635 -20.070 6.247 1.00 36.69 281 SER A CA 1
ATOM 2177 C C . SER A 1 281 ? 11.040 -18.727 6.670 1.00 36.69 281 SER A C 1
ATOM 2179 O O . SER A 1 281 ? 11.357 -17.695 6.078 1.00 36.69 281 SER A O 1
ATOM 2181 N N . GLY A 1 282 ? 10.124 -18.762 7.640 1.00 40.59 282 GLY A N 1
ATOM 2182 C CA . GLY A 1 282 ? 9.375 -17.614 8.166 1.00 40.59 282 GLY A CA 1
ATOM 2183 C C . GLY A 1 282 ? 10.229 -16.653 8.988 1.00 40.59 282 GLY A C 1
ATOM 2184 O O . GLY A 1 282 ? 10.004 -16.513 10.173 1.00 40.59 282 GLY A O 1
ATOM 2185 N N . ALA A 1 283 ? 11.257 -16.054 8.388 1.00 38.03 283 ALA A N 1
ATOM 2186 C CA . ALA A 1 283 ? 12.099 -15.077 9.083 1.00 38.03 283 ALA A CA 1
ATOM 2187 C C . ALA A 1 283 ? 12.335 -13.780 8.293 1.00 38.03 283 ALA A C 1
ATOM 2189 O O . ALA A 1 283 ? 12.798 -12.804 8.871 1.00 38.03 283 ALA A O 1
ATOM 2190 N N . ALA A 1 284 ? 12.041 -13.733 6.984 1.00 44.28 284 ALA A N 1
ATOM 2191 C CA . ALA A 1 284 ? 12.383 -12.554 6.179 1.00 44.28 284 ALA A CA 1
ATOM 2192 C C . ALA A 1 284 ? 11.600 -12.394 4.862 1.00 44.28 284 ALA A C 1
ATOM 2194 O O . ALA A 1 284 ? 12.122 -11.893 3.864 1.00 44.28 284 ALA A O 1
ATOM 2195 N N . ALA A 1 285 ? 10.342 -12.834 4.821 1.00 51.56 285 ALA A N 1
ATOM 2196 C CA . ALA A 1 285 ? 9.449 -12.393 3.751 1.00 51.56 285 ALA A CA 1
ATOM 2197 C C . ALA A 1 285 ? 9.055 -10.926 4.005 1.00 51.56 285 ALA A C 1
ATOM 2199 O O . ALA A 1 285 ? 8.976 -10.504 5.154 1.00 51.56 285 ALA A O 1
ATOM 2200 N N . HIS A 1 286 ? 8.805 -10.136 2.958 1.00 53.81 286 HIS A N 1
ATOM 2201 C CA . HIS A 1 286 ? 8.147 -8.835 3.117 1.00 53.81 286 HIS A CA 1
ATOM 2202 C C . HIS A 1 286 ? 6.769 -9.083 3.733 1.00 53.81 286 HIS A C 1
ATOM 2204 O O . HIS A 1 286 ? 5.882 -9.616 3.056 1.00 53.81 286 HIS A O 1
ATOM 2210 N N . ILE A 1 287 ? 6.621 -8.777 5.021 1.00 61.06 287 ILE A N 1
ATOM 2211 C CA . ILE A 1 287 ? 5.385 -9.036 5.741 1.00 61.06 287 ILE A CA 1
ATOM 2212 C C . ILE A 1 287 ? 4.500 -7.833 5.550 1.00 61.06 287 ILE A C 1
ATOM 2214 O O . ILE A 1 287 ? 4.889 -6.677 5.689 1.00 61.06 287 ILE A O 1
ATOM 2218 N N . ASP A 1 288 ? 3.278 -8.137 5.176 1.00 65.81 288 ASP A N 1
ATOM 2219 C CA . ASP A 1 288 ? 2.252 -7.147 5.045 1.00 65.81 288 ASP A CA 1
ATOM 2220 C C . ASP A 1 288 ? 1.856 -6.668 6.450 1.00 65.81 288 ASP A C 1
ATOM 2222 O O . ASP A 1 288 ? 1.011 -7.265 7.115 1.00 65.81 288 ASP A O 1
ATOM 2226 N N . VAL A 1 289 ? 2.513 -5.608 6.926 1.00 64.44 289 VAL A N 1
ATOM 2227 C CA . VAL A 1 289 ? 2.348 -5.070 8.288 1.00 64.44 289 VAL A CA 1
ATOM 2228 C C . VAL A 1 289 ? 0.883 -4.734 8.579 1.00 64.44 289 VAL A C 1
ATOM 2230 O O . VAL A 1 289 ? 0.386 -4.944 9.682 1.00 64.44 289 VAL A O 1
ATOM 2233 N N . PHE A 1 290 ? 0.139 -4.282 7.573 1.00 67.31 290 PHE A N 1
ATOM 2234 C CA . PHE A 1 290 ? -1.286 -4.005 7.710 1.00 67.31 290 PHE A CA 1
ATOM 2235 C C . PHE A 1 290 ? -2.123 -5.291 7.838 1.00 67.31 290 PHE A C 1
ATOM 2237 O O . PHE A 1 290 ? -3.212 -5.273 8.419 1.00 67.31 290 PHE A O 1
ATOM 2244 N N . HIS A 1 291 ? -1.649 -6.412 7.275 1.00 71.19 291 HIS A N 1
ATOM 2245 C CA . HIS A 1 291 ? -2.217 -7.743 7.520 1.00 71.19 291 HIS A CA 1
ATOM 2246 C C . HIS A 1 291 ? -1.989 -8.145 8.961 1.00 71.19 291 HIS A C 1
ATOM 2248 O O . HIS A 1 291 ? -2.964 -8.417 9.650 1.00 71.19 291 HIS A O 1
ATOM 2254 N N . ALA A 1 292 ? -0.731 -8.094 9.395 1.00 72.94 292 ALA A N 1
ATOM 2255 C CA . ALA A 1 292 ? -0.301 -8.486 10.724 1.00 72.94 292 ALA A CA 1
ATOM 2256 C C . ALA A 1 292 ? -1.060 -7.710 11.807 1.00 72.94 292 ALA A C 1
ATOM 2258 O O . ALA A 1 292 ? -1.601 -8.304 12.730 1.00 72.94 292 ALA A O 1
ATOM 2259 N N . MET A 1 293 ? -1.217 -6.392 11.641 1.00 76.12 293 MET A N 1
ATOM 2260 C CA . MET A 1 293 ? -1.995 -5.572 12.576 1.00 76.12 293 MET A CA 1
ATOM 2261 C C . MET A 1 293 ? -3.496 -5.867 12.535 1.00 76.12 293 MET A C 1
ATOM 2263 O O . MET A 1 293 ? -4.163 -5.810 13.566 1.00 76.12 293 MET A O 1
ATOM 2267 N N . SER A 1 294 ? -4.045 -6.206 11.364 1.00 77.50 294 SER A N 1
ATOM 2268 C CA . SER A 1 294 ? -5.448 -6.629 11.273 1.00 77.50 294 SER A CA 1
ATOM 2269 C C . SER A 1 294 ? -5.675 -8.003 11.910 1.00 77.50 294 SER A C 1
ATOM 2271 O O . SER A 1 294 ? -6.716 -8.201 12.526 1.00 77.50 294 SER A O 1
ATOM 2273 N N . GLU A 1 295 ? -4.729 -8.935 11.774 1.00 77.50 295 GLU A N 1
ATOM 2274 C CA . GLU A 1 295 ? -4.764 -10.248 12.429 1.00 77.50 295 GLU A CA 1
ATOM 2275 C C . GLU A 1 295 ? -4.619 -10.114 13.940 1.00 77.50 295 GLU A C 1
ATOM 2277 O O . GLU A 1 295 ? -5.442 -10.659 14.670 1.00 77.50 295 GLU A O 1
ATOM 2282 N N . LEU A 1 296 ? -3.654 -9.310 14.399 1.00 82.31 296 LEU A N 1
ATOM 2283 C CA . LEU A 1 296 ? -3.494 -8.970 15.807 1.00 82.31 296 LEU A CA 1
ATOM 2284 C C . LEU A 1 296 ? -4.808 -8.448 16.376 1.00 82.31 296 LEU A C 1
ATOM 2286 O O . LEU A 1 296 ? -5.278 -8.979 17.373 1.00 82.31 296 LEU A O 1
ATOM 2290 N N . ARG A 1 297 ? -5.436 -7.465 15.712 1.00 84.44 297 ARG A N 1
ATOM 2291 C CA . ARG A 1 297 ? -6.719 -6.904 16.151 1.00 84.44 297 ARG A CA 1
ATOM 2292 C C . ARG A 1 297 ? -7.783 -7.985 16.327 1.00 84.44 297 ARG A C 1
ATOM 2294 O O . ARG A 1 297 ? -8.486 -7.956 17.325 1.00 84.44 297 ARG A O 1
ATOM 2301 N N . VAL A 1 298 ? -7.905 -8.917 15.380 1.00 80.62 298 VAL A N 1
ATOM 2302 C CA . VAL A 1 298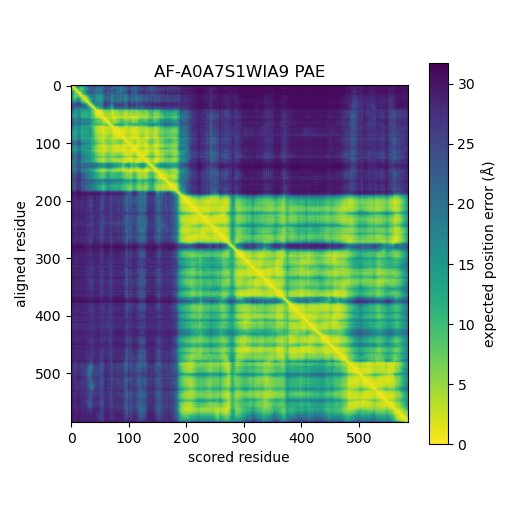 ? -8.877 -10.020 15.467 1.00 80.62 298 VAL A CA 1
ATOM 2303 C C . VAL A 1 298 ? -8.562 -10.937 16.650 1.00 80.62 298 VAL A C 1
ATOM 2305 O O . VAL A 1 298 ? -9.477 -11.301 17.380 1.00 80.62 298 VAL A O 1
ATOM 2308 N N . LEU A 1 299 ? -7.288 -11.267 16.877 1.00 82.81 299 LEU A N 1
ATOM 2309 C CA . LEU A 1 299 ? -6.864 -12.102 18.006 1.00 82.81 299 LEU A CA 1
ATOM 2310 C C . LEU A 1 299 ? -7.113 -11.431 19.361 1.00 82.81 299 LEU A C 1
ATOM 2312 O O . LEU A 1 299 ? -7.479 -12.112 20.315 1.00 82.81 299 LEU A O 1
ATOM 2316 N N . VAL A 1 300 ? -6.942 -10.108 19.438 1.00 83.00 300 VAL A N 1
ATOM 2317 C CA . VAL A 1 300 ? -7.146 -9.343 20.675 1.00 83.00 300 VAL A CA 1
ATOM 2318 C C . VAL A 1 300 ? -8.572 -8.811 20.848 1.00 83.00 300 VAL A C 1
ATOM 2320 O O . VAL A 1 300 ? -8.860 -8.164 21.851 1.00 83.00 300 VAL A O 1
ATOM 2323 N N . SER A 1 301 ? -9.468 -9.071 19.888 1.00 81.12 301 SER A N 1
ATOM 2324 C CA . SER A 1 301 ? -10.812 -8.476 19.845 1.00 81.12 301 SER A CA 1
ATOM 2325 C C . SER A 1 301 ? -11.744 -8.971 20.950 1.00 81.12 301 SER A C 1
ATOM 2327 O O . SER A 1 301 ? -12.713 -8.285 21.235 1.00 81.12 301 SER A O 1
ATOM 2329 N N . ASP A 1 302 ? -11.464 -10.123 21.562 1.00 82.06 302 ASP A N 1
ATOM 2330 C CA . ASP A 1 302 ? -12.300 -10.745 22.607 1.00 82.06 302 ASP A CA 1
ATOM 2331 C C . ASP A 1 302 ? -11.553 -10.871 23.950 1.00 82.06 302 ASP A C 1
ATOM 2333 O O . ASP A 1 302 ? -11.841 -11.724 24.789 1.00 82.06 302 ASP A O 1
ATOM 2337 N N . LEU A 1 303 ? -10.519 -10.048 24.153 1.00 84.25 303 LEU A N 1
ATOM 2338 C CA . LEU A 1 303 ? -9.769 -10.026 25.406 1.00 84.25 303 LEU A CA 1
ATOM 2339 C C . LEU A 1 303 ? -10.371 -9.057 26.413 1.00 84.25 303 LEU A C 1
ATOM 2341 O O . LEU A 1 303 ? -10.836 -7.973 26.062 1.00 84.25 303 LEU A O 1
ATOM 2345 N N . GLN A 1 304 ? -10.237 -9.418 27.688 1.00 84.12 304 GLN A N 1
ATOM 2346 C CA . GLN A 1 304 ? -10.498 -8.507 28.796 1.00 84.12 304 GLN A CA 1
ATOM 2347 C C . GLN A 1 304 ? -9.591 -7.278 28.698 1.00 84.12 304 GLN A C 1
ATOM 2349 O O . GLN A 1 304 ? -8.381 -7.407 28.476 1.00 84.12 304 GLN A O 1
ATOM 2354 N N . ALA A 1 305 ? -10.168 -6.097 28.929 1.00 82.62 305 ALA A N 1
ATOM 2355 C CA . ALA A 1 305 ? -9.454 -4.825 28.856 1.00 82.62 305 ALA A CA 1
ATOM 2356 C C . ALA A 1 305 ? -8.156 -4.820 29.685 1.00 82.62 305 ALA A C 1
ATOM 2358 O O . ALA A 1 305 ? -7.103 -4.451 29.171 1.00 82.62 305 ALA A O 1
ATOM 2359 N N . ASP A 1 306 ? -8.195 -5.292 30.933 1.00 83.94 306 ASP A N 1
ATOM 2360 C CA . ASP A 1 306 ? -7.020 -5.290 31.813 1.00 83.94 306 ASP A CA 1
ATOM 2361 C C . ASP A 1 306 ? -5.914 -6.244 31.337 1.00 83.94 306 ASP A C 1
ATOM 2363 O O . ASP A 1 306 ? -4.736 -5.897 31.412 1.00 83.94 306 ASP A O 1
ATOM 2367 N N . ALA A 1 307 ? -6.273 -7.408 30.787 1.00 84.62 307 ALA A N 1
ATOM 2368 C CA . ALA A 1 307 ? -5.305 -8.353 30.230 1.00 84.62 307 ALA A CA 1
ATOM 2369 C C . ALA A 1 307 ? -4.612 -7.782 28.983 1.00 84.62 307 ALA A C 1
ATOM 2371 O O . ALA A 1 307 ? -3.405 -7.954 28.806 1.00 84.62 307 ALA A O 1
ATOM 2372 N N . LEU A 1 308 ? -5.360 -7.062 28.139 1.00 85.00 308 LEU A N 1
ATOM 2373 C CA . LEU A 1 308 ? -4.812 -6.381 26.968 1.00 85.00 308 LEU A CA 1
ATOM 2374 C C . LEU A 1 308 ? -3.853 -5.250 27.369 1.00 85.00 308 LEU A C 1
ATOM 2376 O O . LEU A 1 308 ? -2.763 -5.141 26.808 1.00 85.00 308 LEU A O 1
ATOM 2380 N N . LEU A 1 309 ? -4.239 -4.431 28.352 1.00 85.38 309 LEU A N 1
ATOM 2381 C CA . LEU A 1 309 ? -3.420 -3.318 28.839 1.00 85.38 309 LEU A CA 1
ATOM 2382 C C . LEU A 1 309 ? -2.128 -3.810 29.508 1.00 85.38 309 LEU A C 1
ATOM 2384 O O . LEU A 1 309 ? -1.059 -3.313 29.173 1.00 85.38 309 LEU A O 1
ATOM 2388 N N . GLN A 1 310 ? -2.207 -4.819 30.383 1.00 84.62 310 GLN A N 1
ATOM 2389 C CA . GLN A 1 310 ? -1.031 -5.425 31.031 1.00 84.62 310 GLN A CA 1
ATOM 2390 C C . GLN A 1 310 ? -0.105 -6.144 30.041 1.00 84.62 310 GLN A C 1
ATOM 2392 O O . GLN A 1 310 ? 1.095 -6.262 30.279 1.00 84.62 310 GLN A O 1
ATOM 2397 N N . GLY A 1 311 ? -0.653 -6.654 28.935 1.00 83.50 311 GLY A N 1
ATOM 2398 C CA . GLY A 1 311 ? 0.153 -7.233 27.864 1.00 83.50 311 GLY A CA 1
ATOM 2399 C C . GLY A 1 311 ? 1.024 -6.193 27.157 1.00 83.50 311 GLY A C 1
ATOM 2400 O O . GLY A 1 311 ? 2.149 -6.508 26.776 1.00 83.50 311 GLY A O 1
ATOM 2401 N N . LEU A 1 312 ? 0.510 -4.970 26.990 1.00 85.31 312 LEU A N 1
ATOM 2402 C CA . LEU A 1 312 ? 1.183 -3.874 26.286 1.00 85.31 312 LEU A CA 1
ATOM 2403 C C . LEU A 1 312 ? 2.123 -3.049 27.173 1.00 85.31 312 LEU A C 1
ATOM 2405 O O . LEU A 1 312 ? 3.099 -2.524 26.653 1.00 85.31 312 LEU A O 1
ATOM 2409 N N . ASP A 1 313 ? 1.826 -2.931 28.467 1.00 88.12 313 ASP A N 1
ATOM 2410 C CA . ASP A 1 313 ? 2.601 -2.171 29.457 1.00 88.12 313 ASP A CA 1
ATOM 2411 C C . ASP A 1 313 ? 2.949 -3.089 30.628 1.00 88.12 313 ASP A C 1
ATOM 2413 O O . ASP A 1 313 ? 2.140 -3.333 31.531 1.00 88.12 313 ASP A O 1
ATOM 2417 N N . ARG A 1 314 ? 4.145 -3.676 30.563 1.00 83.50 314 ARG A N 1
ATOM 2418 C CA . ARG A 1 314 ? 4.577 -4.709 31.513 1.00 83.50 314 ARG A CA 1
ATOM 2419 C C . ARG A 1 314 ? 5.307 -4.134 32.700 1.00 83.50 314 ARG A C 1
ATOM 2421 O O . ARG A 1 314 ? 5.284 -4.732 33.778 1.00 83.50 314 ARG A O 1
ATOM 2428 N N . ASP A 1 315 ? 6.009 -3.034 32.479 1.00 85.31 315 ASP A N 1
ATOM 2429 C CA . ASP A 1 315 ? 6.703 -2.327 33.542 1.00 85.31 315 ASP A CA 1
ATOM 2430 C C . ASP A 1 315 ? 5.776 -1.386 34.329 1.00 85.31 315 ASP A C 1
ATOM 2432 O O . ASP A 1 315 ? 6.187 -0.858 35.366 1.00 85.31 315 ASP A O 1
ATOM 2436 N N . LEU A 1 316 ? 4.511 -1.268 33.901 1.00 83.50 316 LEU A N 1
ATOM 2437 C CA . LEU A 1 316 ? 3.474 -0.425 34.493 1.00 83.50 316 LEU A CA 1
ATOM 2438 C C . LEU A 1 316 ? 3.876 1.055 34.487 1.00 83.50 316 LEU A C 1
ATOM 2440 O O . LEU A 1 316 ? 3.500 1.818 35.385 1.00 83.50 316 LEU A O 1
ATOM 2444 N N . SER A 1 317 ? 4.654 1.464 33.484 1.00 85.81 317 SER A N 1
ATOM 2445 C CA . SER A 1 317 ? 5.082 2.849 33.296 1.00 85.81 317 SER A CA 1
ATOM 2446 C C . SER A 1 317 ? 3.944 3.756 32.820 1.00 85.81 317 SER A C 1
ATOM 2448 O O . SER A 1 317 ? 4.050 4.982 32.919 1.00 85.81 317 SER A O 1
ATOM 2450 N N . GLY A 1 318 ? 2.843 3.183 32.318 1.00 82.50 318 GLY A N 1
ATOM 2451 C CA . GLY A 1 318 ? 1.734 3.906 31.694 1.00 82.50 318 GLY A CA 1
ATOM 2452 C C . GLY A 1 318 ? 2.012 4.317 30.244 1.00 82.50 318 GLY A C 1
ATOM 2453 O O . GLY A 1 318 ? 1.160 4.942 29.597 1.00 82.50 318 GLY A O 1
ATOM 2454 N N . THR A 1 319 ? 3.181 3.964 29.713 1.00 88.00 319 THR A N 1
ATOM 2455 C CA . THR A 1 319 ? 3.589 4.162 28.319 1.00 88.00 319 THR A CA 1
ATOM 2456 C C . THR A 1 319 ? 4.033 2.840 27.723 1.00 88.00 319 THR A C 1
ATOM 2458 O O . THR A 1 319 ? 4.359 1.931 28.463 1.00 88.00 319 THR A O 1
ATOM 2461 N N . VAL A 1 320 ? 4.023 2.728 26.397 1.00 88.25 320 VAL A N 1
ATOM 2462 C CA . VAL A 1 320 ? 4.516 1.526 25.712 1.00 88.25 320 VAL A CA 1
ATOM 2463 C C . VAL A 1 320 ? 5.820 1.882 25.031 1.00 88.25 320 VAL A C 1
ATOM 2465 O O . VAL A 1 320 ? 5.825 2.806 24.217 1.00 88.25 320 VAL A O 1
ATOM 2468 N N . ASP A 1 321 ? 6.903 1.173 25.342 1.00 89.81 321 ASP A N 1
ATOM 2469 C CA . ASP A 1 321 ? 8.168 1.310 24.618 1.00 89.81 321 ASP A CA 1
ATOM 2470 C C . ASP A 1 321 ? 8.272 0.363 23.401 1.00 89.81 321 ASP A C 1
ATOM 2472 O O . ASP A 1 321 ? 7.435 -0.513 23.168 1.00 89.81 321 ASP A O 1
ATOM 2476 N N . LEU A 1 322 ? 9.306 0.550 22.569 1.00 87.38 322 LEU A N 1
ATOM 2477 C CA . LEU A 1 322 ? 9.510 -0.276 21.372 1.00 87.38 322 LEU A CA 1
ATOM 2478 C C . LEU A 1 322 ? 9.694 -1.766 21.713 1.00 87.38 322 LEU A C 1
ATOM 2480 O O . LEU A 1 322 ? 9.200 -2.628 20.988 1.00 87.38 322 LEU A O 1
ATOM 2484 N N . GLY A 1 323 ? 10.420 -2.074 22.786 1.00 87.56 323 GLY A N 1
ATOM 2485 C CA . GLY A 1 323 ? 10.679 -3.444 23.213 1.00 87.56 323 GLY A CA 1
ATOM 2486 C C . GLY A 1 323 ? 9.424 -4.123 23.755 1.00 87.56 323 GLY A C 1
ATOM 2487 O O . GLY A 1 323 ? 9.196 -5.295 23.461 1.00 87.56 323 GLY A O 1
ATOM 2488 N N . GLU A 1 324 ? 8.590 -3.401 24.498 1.00 89.88 324 GLU A N 1
ATOM 2489 C CA . GLU A 1 324 ? 7.279 -3.875 24.945 1.00 89.88 324 GLU A CA 1
ATOM 2490 C C . GLU A 1 324 ? 6.355 -4.155 23.762 1.00 89.88 324 GLU A C 1
ATOM 2492 O O . GLU A 1 324 ? 5.797 -5.249 23.666 1.00 89.88 324 GLU A O 1
ATOM 2497 N N . PHE A 1 325 ? 6.278 -3.229 22.803 1.00 88.06 325 PHE A N 1
ATOM 2498 C CA . PHE A 1 325 ? 5.484 -3.415 21.591 1.00 88.06 325 PHE A CA 1
ATOM 2499 C C . PHE A 1 325 ? 5.937 -4.640 20.778 1.00 88.06 325 PHE A C 1
ATOM 2501 O O . PHE A 1 325 ? 5.106 -5.425 20.324 1.00 88.06 325 PHE A O 1
ATOM 2508 N N . GLN A 1 326 ? 7.247 -4.851 20.621 1.00 88.06 326 GLN A N 1
ATOM 2509 C CA . GLN A 1 326 ? 7.787 -6.013 19.905 1.00 88.06 326 GLN A CA 1
ATOM 2510 C C . GLN A 1 326 ? 7.481 -7.335 20.611 1.00 88.06 326 GLN A C 1
ATOM 2512 O O . GLN A 1 326 ? 7.013 -8.274 19.968 1.00 88.06 326 GLN A O 1
ATOM 2517 N N . ARG A 1 327 ? 7.683 -7.405 21.933 1.00 87.38 327 ARG A N 1
ATOM 2518 C CA . ARG A 1 327 ? 7.351 -8.606 22.717 1.00 87.38 327 ARG A CA 1
ATOM 2519 C C . ARG A 1 327 ? 5.862 -8.914 22.675 1.00 87.38 327 ARG A C 1
ATOM 2521 O O . ARG A 1 327 ? 5.490 -10.078 22.581 1.00 87.38 327 ARG A O 1
ATOM 2528 N N . PHE A 1 328 ? 5.018 -7.884 22.708 1.00 88.19 328 PHE A N 1
ATOM 2529 C CA . PHE A 1 328 ? 3.579 -8.055 22.567 1.00 88.19 328 PHE A CA 1
ATOM 2530 C C . PHE A 1 328 ? 3.235 -8.741 21.237 1.00 88.19 328 PHE A C 1
ATOM 2532 O O . PHE A 1 328 ? 2.510 -9.732 21.227 1.00 88.19 328 PHE A O 1
ATOM 2539 N N . LEU A 1 329 ? 3.808 -8.292 20.115 1.00 85.56 329 LEU A N 1
ATOM 2540 C CA . LEU A 1 329 ? 3.606 -8.949 18.815 1.00 85.56 329 LEU A CA 1
ATOM 2541 C C . LEU A 1 329 ? 4.072 -10.417 18.821 1.00 85.56 329 LEU A C 1
ATOM 2543 O O . LEU A 1 329 ? 3.345 -11.292 18.345 1.00 85.56 329 LEU A O 1
ATOM 2547 N N . GLU A 1 330 ? 5.242 -10.698 19.401 1.00 85.12 330 GLU A N 1
ATOM 2548 C CA . GLU A 1 330 ? 5.794 -12.057 19.509 1.00 85.12 330 GLU A CA 1
ATOM 2549 C C . GLU A 1 330 ? 4.886 -12.994 20.328 1.00 85.12 330 GLU A C 1
ATOM 2551 O O . GLU A 1 330 ? 4.649 -14.139 19.933 1.00 85.12 330 GLU A O 1
ATOM 2556 N N . GLU A 1 331 ? 4.323 -12.513 21.437 1.00 85.62 331 GLU A N 1
ATOM 2557 C CA . GLU A 1 331 ? 3.431 -13.289 22.309 1.00 85.62 331 GLU A CA 1
ATOM 2558 C C . GLU A 1 331 ? 2.130 -13.692 21.623 1.00 85.62 331 GLU A C 1
ATOM 2560 O O . GLU A 1 331 ? 1.676 -14.832 21.759 1.00 85.62 331 GLU A O 1
ATOM 2565 N N . TRP A 1 332 ? 1.579 -12.789 20.813 1.00 83.56 332 TRP A N 1
ATOM 2566 C CA . TRP A 1 332 ? 0.399 -13.053 19.992 1.00 83.56 332 TRP A CA 1
ATOM 2567 C C . TRP A 1 332 ? 0.713 -13.830 18.709 1.00 83.56 332 TRP A C 1
ATOM 2569 O O . TRP A 1 332 ? -0.177 -14.039 17.886 1.00 83.56 332 TRP A O 1
ATOM 2579 N N . ARG A 1 333 ? 1.957 -14.311 18.550 1.00 79.00 333 ARG A N 1
ATOM 2580 C CA . ARG A 1 333 ? 2.445 -15.050 17.373 1.00 79.00 333 ARG A CA 1
ATOM 2581 C C . ARG A 1 333 ? 2.271 -14.272 16.070 1.00 79.00 333 ARG A C 1
ATOM 2583 O O . ARG A 1 333 ? 2.080 -14.867 15.008 1.00 79.00 333 ARG A O 1
ATOM 2590 N N . ILE A 1 334 ? 2.345 -12.949 16.156 1.00 80.00 334 ILE A N 1
ATOM 2591 C CA . ILE A 1 334 ? 2.376 -12.074 14.996 1.00 80.00 334 ILE A CA 1
ATOM 2592 C C . ILE A 1 334 ? 3.820 -12.031 14.512 1.00 80.00 334 ILE A C 1
ATOM 2594 O O . ILE A 1 334 ? 4.662 -11.317 15.051 1.00 80.00 334 ILE A O 1
ATOM 2598 N N . ASP A 1 335 ? 4.103 -12.853 13.507 1.00 69.38 335 ASP A N 1
ATOM 2599 C CA . ASP A 1 335 ? 5.405 -12.920 12.853 1.00 69.38 335 ASP A CA 1
ATOM 2600 C C . ASP A 1 335 ? 5.608 -11.623 12.060 1.00 69.38 335 ASP A C 1
ATOM 2602 O O . ASP A 1 335 ? 5.120 -11.500 10.942 1.00 69.38 335 ASP A O 1
ATOM 2606 N N . VAL A 1 336 ? 6.222 -10.607 12.675 1.00 74.06 336 VAL A N 1
ATOM 2607 C CA . VAL A 1 336 ? 6.667 -9.365 12.025 1.00 74.06 336 VAL A CA 1
ATOM 2608 C C . VAL A 1 336 ? 8.130 -9.138 12.404 1.00 74.06 336 VAL A C 1
ATOM 2610 O O . VAL A 1 336 ? 8.426 -8.966 13.588 1.00 74.06 336 VAL A O 1
ATOM 2613 N N . PRO A 1 337 ? 9.051 -9.086 11.425 1.00 76.88 337 PRO A N 1
ATOM 2614 C CA . PRO A 1 337 ? 10.462 -8.844 11.673 1.00 76.88 337 PRO A CA 1
ATOM 2615 C C . PRO A 1 337 ? 10.727 -7.583 12.500 1.00 76.88 337 PRO A C 1
ATOM 2617 O O . PRO A 1 337 ? 10.012 -6.580 12.400 1.00 76.88 337 PRO A O 1
ATOM 2620 N N . GLN A 1 338 ? 11.781 -7.624 13.317 1.00 80.56 338 GLN A N 1
ATOM 2621 C CA . GLN A 1 338 ? 12.056 -6.599 14.326 1.00 80.56 338 GLN A CA 1
ATOM 2622 C C . GLN A 1 338 ? 12.250 -5.202 13.725 1.00 80.56 338 GLN A C 1
ATOM 2624 O O . GLN A 1 338 ? 11.808 -4.212 14.309 1.00 80.56 338 GLN A O 1
ATOM 2629 N N . ARG A 1 339 ? 12.885 -5.074 12.552 1.00 80.12 339 ARG A N 1
ATOM 2630 C CA . ARG A 1 339 ? 13.059 -3.744 11.939 1.00 80.12 339 ARG A CA 1
ATOM 2631 C C . ARG A 1 339 ? 11.756 -3.221 11.335 1.00 80.12 339 ARG A C 1
ATOM 2633 O O . ARG A 1 339 ? 11.504 -2.019 11.388 1.00 80.12 339 ARG A O 1
ATOM 2640 N N . GLN A 1 340 ? 10.907 -4.103 10.809 1.00 77.00 340 GLN A N 1
ATOM 2641 C CA . GLN A 1 340 ? 9.584 -3.735 10.289 1.00 77.00 340 GLN A CA 1
ATOM 2642 C C . GLN A 1 340 ? 8.623 -3.299 11.407 1.00 77.00 340 GLN A C 1
ATOM 2644 O O . GLN A 1 340 ? 7.924 -2.295 11.252 1.00 77.00 340 GLN A O 1
ATOM 2649 N N . SER A 1 341 ? 8.628 -3.979 12.558 1.00 80.81 341 SER A N 1
ATOM 2650 C CA . SER A 1 341 ? 7.843 -3.561 13.731 1.00 80.81 341 SER A CA 1
ATOM 2651 C C . SER A 1 341 ? 8.339 -2.238 14.323 1.00 80.81 341 SER A C 1
ATOM 2653 O O . SER A 1 341 ? 7.528 -1.415 14.750 1.00 80.81 341 SER A O 1
ATOM 2655 N N . ALA A 1 342 ? 9.646 -1.967 14.265 1.00 82.44 342 ALA A N 1
ATOM 2656 C CA . ALA A 1 342 ? 10.197 -0.677 14.671 1.00 82.44 342 ALA A CA 1
ATOM 2657 C C . ALA A 1 342 ? 9.754 0.478 13.755 1.00 82.44 342 ALA A C 1
ATOM 2659 O O . ALA A 1 342 ? 9.398 1.544 14.252 1.00 82.44 342 ALA A O 1
ATOM 2660 N N . ALA A 1 343 ? 9.696 0.262 12.436 1.00 77.00 343 ALA A N 1
ATOM 2661 C CA . ALA A 1 343 ? 9.170 1.25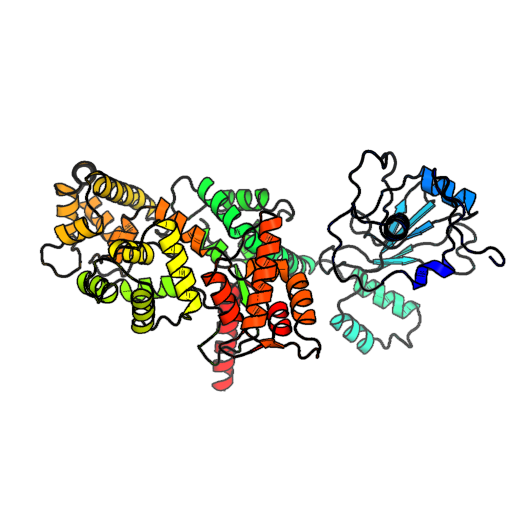7 11.497 1.00 77.00 343 ALA A CA 1
ATOM 2662 C C . ALA A 1 343 ? 7.672 1.546 11.730 1.00 77.00 343 ALA A C 1
ATOM 2664 O O . ALA A 1 343 ? 7.228 2.688 11.606 1.00 77.00 343 ALA A O 1
ATOM 2665 N N . LEU A 1 344 ? 6.897 0.525 12.111 1.00 76.69 344 LEU A N 1
ATOM 2666 C CA . LEU A 1 344 ? 5.497 0.682 12.509 1.00 76.69 344 LEU A CA 1
ATOM 2667 C C . LEU A 1 344 ? 5.362 1.529 13.783 1.00 76.69 344 LEU A C 1
ATOM 2669 O O . LEU A 1 344 ? 4.573 2.473 13.821 1.00 76.69 344 LEU A O 1
ATOM 2673 N N . TYR A 1 345 ? 6.142 1.205 14.813 1.00 81.94 345 TYR A N 1
ATOM 2674 C CA . TYR A 1 345 ? 6.147 1.940 16.073 1.00 81.94 345 TYR A CA 1
ATOM 2675 C C . TYR A 1 345 ? 6.594 3.399 15.878 1.00 81.94 345 TYR A C 1
ATOM 2677 O O . TYR A 1 345 ? 5.967 4.317 16.403 1.00 81.94 345 TYR A O 1
ATOM 2685 N N . GLU A 1 346 ? 7.610 3.647 15.046 1.00 81.62 346 GLU A N 1
ATOM 2686 C CA . GLU A 1 346 ? 8.027 5.004 14.675 1.00 81.62 346 GLU A CA 1
ATOM 2687 C C . GLU A 1 346 ? 6.894 5.783 13.997 1.00 81.62 346 GLU A C 1
ATOM 2689 O O . GLU A 1 346 ? 6.661 6.941 14.343 1.00 81.62 346 GLU A O 1
ATOM 2694 N N . ALA A 1 347 ? 6.157 5.158 13.072 1.00 74.31 347 ALA A N 1
ATOM 2695 C CA . ALA A 1 347 ? 5.020 5.802 12.421 1.00 74.31 347 ALA A CA 1
ATOM 2696 C C . ALA A 1 347 ? 3.940 6.216 13.436 1.00 74.31 347 ALA A C 1
ATOM 2698 O O . ALA A 1 347 ? 3.354 7.288 13.291 1.00 74.31 347 ALA A O 1
ATOM 2699 N N . LEU A 1 348 ? 3.708 5.420 14.485 1.00 75.69 348 LEU A N 1
ATOM 2700 C CA . LEU A 1 348 ? 2.803 5.779 15.581 1.00 75.69 348 LEU A CA 1
ATOM 2701 C C . LEU A 1 348 ? 3.349 6.959 16.404 1.00 75.69 348 LEU A C 1
ATOM 2703 O O . LEU A 1 348 ? 2.650 7.958 16.591 1.00 75.69 348 LEU A O 1
ATOM 2707 N N . CYS A 1 349 ? 4.611 6.891 16.832 1.00 79.75 349 CYS A N 1
ATOM 2708 C CA . CYS A 1 349 ? 5.270 7.933 17.626 1.00 79.75 349 CYS A CA 1
ATOM 2709 C C . CYS A 1 349 ? 5.340 9.279 16.899 1.00 79.75 349 CYS A C 1
ATOM 2711 O O . CYS A 1 349 ? 5.012 10.317 17.473 1.00 79.75 349 CYS A O 1
ATOM 2713 N N . PHE A 1 350 ? 5.727 9.269 15.621 1.00 75.50 350 PHE A N 1
ATOM 2714 C CA . PHE A 1 350 ? 5.824 10.470 14.794 1.00 75.50 350 PHE A CA 1
ATOM 2715 C C . PHE A 1 350 ? 4.487 11.214 14.723 1.00 75.50 350 PHE A C 1
ATOM 2717 O O . PHE A 1 350 ? 4.454 12.442 14.738 1.00 75.50 350 PHE A O 1
ATOM 2724 N N . ARG A 1 351 ? 3.370 10.477 14.683 1.00 74.31 351 ARG A N 1
ATOM 2725 C CA . ARG A 1 351 ? 2.029 11.071 14.642 1.00 74.31 351 ARG A CA 1
ATOM 2726 C C . ARG A 1 351 ? 1.583 11.636 15.980 1.00 74.31 351 ARG A C 1
ATOM 2728 O O . ARG A 1 351 ? 0.934 12.676 15.993 1.00 74.31 351 ARG A O 1
ATOM 2735 N N . LEU A 1 352 ? 1.919 10.970 17.080 1.00 73.31 352 LEU A N 1
ATOM 2736 C CA . LEU A 1 352 ? 1.542 11.413 18.422 1.00 73.31 352 LEU A CA 1
ATOM 2737 C C . LEU A 1 352 ? 2.449 12.537 18.946 1.00 73.31 352 LEU A C 1
ATOM 2739 O O . LEU A 1 352 ? 2.049 13.267 19.850 1.00 73.31 352 LEU A O 1
ATOM 2743 N N . GLY A 1 353 ? 3.662 12.680 18.401 1.00 75.62 353 GLY A N 1
ATOM 2744 C CA . GLY A 1 353 ? 4.650 13.671 18.842 1.00 75.62 353 GLY A CA 1
ATOM 2745 C C . GLY A 1 353 ? 5.207 13.409 20.249 1.00 75.62 353 GLY A C 1
ATOM 2746 O O . GLY A 1 353 ? 5.869 14.273 20.820 1.00 75.62 353 GLY A O 1
ATOM 2747 N N . ARG A 1 354 ? 4.922 12.234 20.819 1.00 81.25 354 ARG A N 1
ATOM 2748 C CA . ARG A 1 354 ? 5.350 11.768 22.143 1.00 81.25 354 ARG A CA 1
ATOM 2749 C C . ARG A 1 354 ? 5.424 10.243 22.162 1.00 81.25 354 ARG A C 1
ATOM 2751 O O . ARG A 1 354 ? 4.916 9.594 21.247 1.00 81.25 354 ARG A O 1
ATOM 2758 N N . ASN A 1 355 ? 5.979 9.685 23.238 1.00 81.00 355 ASN A N 1
ATOM 2759 C CA . ASN A 1 355 ? 5.837 8.256 23.499 1.00 81.00 355 ASN A CA 1
ATOM 2760 C C . ASN A 1 355 ? 4.345 7.906 23.653 1.00 81.00 355 ASN A C 1
ATOM 2762 O O . ASN A 1 355 ? 3.615 8.629 24.355 1.00 81.00 355 ASN A O 1
ATOM 2766 N N . PRO A 1 356 ? 3.879 6.844 22.978 1.00 84.00 356 PRO A N 1
ATOM 2767 C CA . PRO A 1 356 ? 2.489 6.442 23.025 1.00 84.00 356 PRO A CA 1
ATOM 2768 C C . PRO A 1 356 ? 2.157 5.946 24.434 1.00 84.00 356 PRO A C 1
ATOM 2770 O O . PRO A 1 356 ? 2.868 5.129 25.017 1.00 84.00 356 PRO A O 1
ATOM 2773 N N . ALA A 1 357 ? 1.062 6.456 24.990 1.00 86.50 357 ALA A N 1
ATOM 2774 C CA . ALA A 1 357 ? 0.468 5.849 26.170 1.00 86.50 357 ALA A CA 1
ATOM 2775 C C . ALA A 1 357 ? -0.170 4.515 25.765 1.00 86.50 357 ALA A C 1
ATOM 2777 O O . ALA A 1 357 ? -0.527 4.322 24.599 1.00 86.50 357 ALA A O 1
ATOM 2778 N N . VAL A 1 358 ? -0.398 3.625 26.729 1.00 85.69 358 VAL A N 1
ATOM 2779 C CA . VAL A 1 358 ? -1.033 2.316 26.474 1.00 85.69 358 VAL A CA 1
ATOM 2780 C C . VAL A 1 358 ? -2.351 2.465 25.714 1.00 85.69 358 VAL A C 1
ATOM 2782 O O . VAL A 1 358 ? -2.592 1.785 24.718 1.00 85.69 358 VAL A O 1
ATOM 2785 N N . GLY A 1 359 ? -3.172 3.440 26.116 1.00 83.31 359 GLY A N 1
ATOM 2786 C CA . GLY A 1 359 ? -4.432 3.747 25.441 1.00 83.31 359 GLY A CA 1
ATOM 2787 C C . GLY A 1 359 ? -4.270 4.202 23.986 1.00 83.31 359 GLY A C 1
ATOM 2788 O O . GLY A 1 359 ? -5.134 3.895 23.170 1.00 83.31 359 GLY A O 1
ATOM 2789 N N . ASP A 1 360 ? -3.168 4.875 23.636 1.00 83.31 360 ASP A N 1
ATOM 2790 C CA . ASP A 1 360 ? -2.902 5.302 22.257 1.00 83.31 360 ASP A CA 1
ATOM 2791 C C . ASP A 1 360 ? -2.577 4.097 21.363 1.00 83.31 360 ASP A C 1
ATOM 2793 O O . ASP A 1 360 ? -3.055 4.021 20.229 1.00 83.31 360 ASP A O 1
ATOM 2797 N N . VAL A 1 361 ? -1.806 3.130 21.879 1.00 84.56 361 VAL A N 1
ATOM 2798 C CA . VAL A 1 361 ? -1.464 1.895 21.152 1.00 84.56 361 VAL A CA 1
ATOM 2799 C C . VAL A 1 361 ? -2.698 1.018 20.963 1.00 84.56 361 VAL A C 1
ATOM 2801 O O . VAL A 1 361 ? -2.943 0.546 19.854 1.00 84.56 361 VAL A O 1
ATOM 2804 N N . VAL A 1 362 ? -3.525 0.852 22.001 1.00 86.38 362 VAL A N 1
ATOM 2805 C CA . VAL A 1 362 ? -4.785 0.095 21.895 1.00 86.38 362 VAL A CA 1
ATOM 2806 C C . VAL A 1 362 ? -5.738 0.757 20.899 1.00 86.38 362 VAL A C 1
ATOM 2808 O O . VAL A 1 362 ? -6.313 0.077 20.048 1.00 86.38 362 VAL A O 1
ATOM 2811 N N . LEU A 1 363 ? -5.868 2.086 20.949 1.00 85.06 363 LEU A N 1
ATOM 2812 C CA . LEU A 1 363 ? -6.675 2.831 19.987 1.00 85.06 363 LEU A CA 1
ATOM 2813 C C . LEU A 1 363 ? -6.142 2.655 18.560 1.00 85.06 363 LEU A C 1
ATOM 2815 O O . LEU A 1 363 ? -6.926 2.445 17.635 1.00 85.06 363 LEU A O 1
ATOM 2819 N N . ALA A 1 364 ? -4.822 2.677 18.368 1.00 81.75 364 ALA A N 1
ATOM 2820 C CA . ALA A 1 364 ? -4.219 2.403 17.072 1.00 81.75 364 ALA A CA 1
ATOM 2821 C C . ALA A 1 364 ? -4.527 0.976 16.588 1.00 81.75 364 ALA A C 1
ATOM 2823 O O . ALA A 1 364 ? -4.970 0.816 15.453 1.00 81.75 364 ALA A O 1
ATOM 2824 N N . ILE A 1 365 ? -4.382 -0.050 17.435 1.00 83.19 365 ILE A N 1
ATOM 2825 C CA . ILE A 1 365 ? -4.715 -1.447 17.097 1.00 83.19 365 ILE A CA 1
ATOM 2826 C C . ILE A 1 365 ? -6.195 -1.583 16.703 1.00 83.19 365 ILE A C 1
ATOM 2828 O O . ILE A 1 365 ? -6.509 -2.234 15.705 1.00 83.19 365 ILE A O 1
ATOM 2832 N N . ALA A 1 366 ? -7.106 -0.937 17.435 1.00 82.19 366 ALA A N 1
ATOM 2833 C CA . ALA A 1 366 ? -8.541 -0.977 17.150 1.00 82.19 366 ALA A CA 1
ATOM 2834 C C . ALA A 1 366 ? -8.903 -0.302 15.810 1.00 82.19 366 ALA A C 1
ATOM 2836 O O . ALA A 1 366 ? -9.745 -0.798 15.046 1.00 82.19 366 ALA A O 1
ATOM 2837 N N . LEU A 1 367 ? -8.255 0.829 15.510 1.00 77.25 367 LEU A N 1
ATOM 2838 C CA . LEU A 1 367 ? -8.550 1.649 14.333 1.00 77.25 367 LEU A CA 1
ATOM 2839 C C . LEU A 1 367 ? -7.817 1.201 13.061 1.00 77.25 367 LEU A C 1
ATOM 2841 O O . LEU A 1 367 ? -8.337 1.435 11.967 1.00 77.25 367 LEU A O 1
ATOM 2845 N N . ILE A 1 368 ? -6.647 0.560 13.167 1.00 74.12 368 ILE A N 1
ATOM 2846 C CA . ILE A 1 368 ? -5.915 0.005 12.020 1.00 74.12 368 ILE A CA 1
ATOM 2847 C C . ILE A 1 368 ? -6.684 -1.211 11.502 1.00 74.12 368 ILE A C 1
ATOM 2849 O O . ILE A 1 368 ? -6.734 -2.263 12.138 1.00 74.12 368 ILE A O 1
ATOM 2853 N N . SER A 1 369 ? -7.306 -1.080 10.328 1.00 66.94 369 SER A N 1
ATOM 2854 C CA . SER A 1 369 ? -8.040 -2.183 9.714 1.00 66.94 369 SER A CA 1
ATOM 2855 C C . SER A 1 369 ? -8.110 -2.120 8.205 1.00 66.94 369 SER A C 1
ATOM 2857 O O . SER A 1 369 ? -8.345 -1.072 7.609 1.00 66.94 369 SER A O 1
ATOM 2859 N N . ARG A 1 370 ? -8.014 -3.306 7.600 1.00 60.97 370 ARG A N 1
ATOM 2860 C CA . ARG A 1 370 ? -8.455 -3.559 6.227 1.00 60.97 370 ARG A CA 1
ATOM 2861 C C . ARG A 1 370 ? -9.952 -3.433 6.098 1.00 60.97 370 ARG A C 1
ATOM 2863 O O . ARG A 1 370 ? -10.427 -2.836 5.148 1.00 60.97 370 ARG A O 1
ATOM 2870 N N . SER A 1 371 ? -10.713 -4.016 7.008 1.00 58.00 371 SER A N 1
ATOM 2871 C CA . SER A 1 371 ? -12.167 -3.963 6.938 1.00 58.00 371 SER A CA 1
ATOM 2872 C C . SER A 1 371 ? -12.632 -2.544 7.256 1.00 58.00 371 SER A C 1
ATOM 2874 O O . SER A 1 371 ? -12.197 -1.990 8.275 1.00 58.00 371 SER A O 1
ATOM 2876 N N . PRO A 1 372 ? -13.502 -1.953 6.421 1.00 55.59 372 PRO A N 1
ATOM 2877 C CA . PRO A 1 372 ? -14.176 -0.720 6.771 1.00 55.59 372 PRO A CA 1
ATOM 2878 C C . PRO A 1 372 ? -14.864 -0.878 8.123 1.00 55.59 372 PRO A C 1
ATOM 2880 O O . PRO A 1 372 ? -15.119 -1.990 8.593 1.00 55.59 372 PRO A O 1
ATOM 2883 N N . LEU A 1 373 ? -15.155 0.248 8.753 1.00 54.91 373 LEU A N 1
ATOM 2884 C CA . LEU A 1 373 ? -15.849 0.272 10.034 1.00 54.91 373 LEU A CA 1
ATOM 2885 C C . LEU A 1 373 ? -17.287 -0.258 9.903 1.00 54.91 373 LEU A C 1
ATOM 2887 O O . LEU A 1 373 ? -17.883 -0.625 10.898 1.00 54.91 373 LEU A O 1
ATOM 2891 N N . THR A 1 374 ? -17.852 -0.367 8.696 1.00 53.12 374 THR A N 1
ATOM 2892 C CA . THR A 1 374 ? -19.252 -0.768 8.516 1.00 53.12 374 THR A CA 1
ATOM 2893 C C . THR A 1 374 ? -19.477 -1.672 7.305 1.00 53.12 374 THR A C 1
ATOM 2895 O O . THR A 1 374 ? -18.865 -1.507 6.248 1.00 53.12 374 THR A O 1
ATOM 2898 N N . GLY A 1 375 ? -20.382 -2.646 7.460 1.00 51.28 375 GLY A N 1
ATOM 2899 C CA . GLY A 1 375 ? -21.025 -3.335 6.339 1.00 51.28 375 GLY A CA 1
ATOM 2900 C C . GLY A 1 375 ? -22.124 -2.465 5.701 1.00 51.28 375 GLY A C 1
ATOM 2901 O O . GLY A 1 375 ? -22.547 -1.471 6.301 1.00 51.28 375 GLY A O 1
ATOM 2902 N N . PRO A 1 376 ? -22.616 -2.813 4.496 1.00 39.91 376 PRO A N 1
ATOM 2903 C CA . PRO A 1 376 ? -23.673 -2.067 3.811 1.00 39.91 376 PRO A CA 1
ATOM 2904 C C . PRO A 1 376 ? -24.994 -2.154 4.601 1.00 39.91 376 PRO A C 1
ATOM 2906 O O . PRO A 1 376 ? -25.758 -3.099 4.444 1.00 39.91 376 PRO A O 1
ATOM 2909 N N . GLY A 1 377 ? -25.226 -1.183 5.491 1.00 46.97 377 GLY A N 1
ATOM 2910 C CA . GLY A 1 377 ? -26.378 -1.116 6.405 1.00 46.97 377 GLY A CA 1
ATOM 2911 C C . GLY A 1 377 ? -26.087 -0.431 7.751 1.00 46.97 377 GLY A C 1
ATOM 2912 O O . GLY A 1 377 ? -27.011 0.045 8.395 1.00 46.97 377 GLY A O 1
ATOM 2913 N N . GLY A 1 378 ? -24.814 -0.311 8.155 1.00 56.25 378 GLY A N 1
ATOM 2914 C CA . GLY A 1 378 ? -24.409 0.300 9.436 1.00 56.25 378 GLY A CA 1
ATOM 2915 C C . GLY A 1 378 ? -24.249 1.827 9.433 1.00 56.25 378 GLY A C 1
ATOM 2916 O O . GLY A 1 378 ? -23.879 2.400 10.451 1.00 56.25 378 GLY A O 1
ATOM 2917 N N . ALA A 1 379 ? -24.508 2.494 8.304 1.00 61.19 379 ALA A N 1
ATOM 2918 C CA . ALA A 1 379 ? -24.210 3.918 8.123 1.00 61.19 379 ALA A CA 1
ATOM 2919 C C . ALA A 1 379 ? -25.023 4.850 9.042 1.00 61.19 379 ALA A C 1
ATOM 2921 O O . ALA A 1 379 ? -24.547 5.928 9.373 1.00 61.19 379 ALA A O 1
ATOM 2922 N N . GLU A 1 380 ? -26.231 4.450 9.455 1.00 68.94 380 GLU A N 1
ATOM 2923 C CA . GLU A 1 380 ? -27.066 5.255 10.363 1.00 68.94 380 GLU A CA 1
ATOM 2924 C C . GLU A 1 380 ? -26.502 5.280 11.791 1.00 68.94 380 GLU A C 1
ATOM 2926 O O . GLU A 1 380 ? -26.487 6.324 12.437 1.00 68.94 380 GLU A O 1
ATOM 2931 N N . TRP A 1 381 ? -25.984 4.145 12.269 1.00 78.44 381 TRP A N 1
ATOM 2932 C CA . TRP A 1 381 ? -25.420 4.016 13.617 1.00 78.44 381 TRP A CA 1
ATOM 2933 C C . TRP A 1 381 ? -23.977 4.501 13.710 1.00 78.44 381 TRP A C 1
ATOM 2935 O O . TRP A 1 381 ? -23.509 4.836 14.795 1.00 78.44 381 TRP A O 1
ATOM 2945 N N . GLU A 1 382 ? -23.285 4.594 12.577 1.00 74.81 382 GLU A N 1
ATOM 2946 C CA . GLU A 1 382 ? -21.927 5.122 12.497 1.00 74.81 382 GLU A CA 1
ATOM 2947 C C . GLU A 1 382 ? -21.852 6.602 12.897 1.00 74.81 382 GLU A C 1
ATOM 2949 O O . GLU A 1 382 ? -20.978 6.974 13.684 1.00 74.81 382 GLU A O 1
ATOM 2954 N N . ASP A 1 383 ? -22.781 7.429 12.404 1.00 78.12 383 ASP A N 1
ATOM 2955 C CA . ASP A 1 383 ? -22.850 8.855 12.746 1.00 78.12 383 ASP A CA 1
ATOM 2956 C C . ASP A 1 383 ? -23.180 9.044 14.236 1.00 78.12 383 ASP A C 1
ATOM 2958 O O . ASP A 1 383 ? -22.542 9.841 14.923 1.00 78.12 383 ASP A O 1
ATOM 2962 N N . VAL A 1 384 ? -24.099 8.233 14.772 1.00 83.25 384 VAL A N 1
ATOM 2963 C CA . VAL A 1 384 ? -24.456 8.249 16.200 1.00 83.25 384 VAL A CA 1
ATOM 2964 C C . VAL A 1 384 ? -23.273 7.816 17.074 1.00 83.25 384 VAL A C 1
ATOM 2966 O O . VAL A 1 384 ? -22.955 8.487 18.053 1.00 83.25 384 VAL A O 1
ATOM 2969 N N . ALA A 1 385 ? -22.576 6.731 16.721 1.00 83.69 385 ALA A N 1
ATOM 2970 C CA . ALA A 1 385 ? -21.401 6.258 17.459 1.00 83.69 385 ALA A CA 1
ATOM 2971 C C . ALA A 1 385 ? -20.261 7.288 17.451 1.00 83.69 385 ALA A C 1
ATOM 2973 O O . ALA A 1 385 ? -19.544 7.444 18.442 1.00 83.69 385 ALA A O 1
ATOM 2974 N N . LYS A 1 386 ? -20.110 8.022 16.345 1.00 82.19 386 LYS A N 1
ATOM 2975 C CA . LYS A 1 386 ? -19.162 9.129 16.236 1.00 82.19 386 LYS A CA 1
ATOM 2976 C C . LYS A 1 386 ? -19.538 10.286 17.165 1.00 82.19 386 LYS A C 1
ATOM 2978 O O . LYS A 1 386 ? -18.662 10.774 17.872 1.00 82.19 386 LYS A O 1
ATOM 2983 N N . GLU A 1 387 ? -20.807 10.697 17.194 1.00 84.19 387 GLU A N 1
ATOM 2984 C CA . GLU A 1 387 ? -21.285 11.742 18.114 1.00 84.19 387 GLU A CA 1
ATOM 2985 C C . GLU A 1 387 ? -21.031 11.359 19.580 1.00 84.19 387 GLU A C 1
ATOM 2987 O O . GLU A 1 387 ? -20.553 12.185 20.355 1.00 84.19 387 GLU A O 1
ATOM 2992 N N . VAL A 1 388 ? -21.261 10.090 19.945 1.00 86.31 388 VAL A N 1
ATOM 2993 C CA . VAL A 1 388 ? -20.935 9.555 21.280 1.00 86.31 388 VAL A CA 1
ATOM 2994 C C . VAL A 1 388 ? -19.441 9.708 21.581 1.00 86.31 388 VAL A C 1
ATOM 2996 O O . VAL A 1 388 ? -19.078 10.223 22.636 1.00 86.31 388 VAL A O 1
ATOM 2999 N N . GLY A 1 389 ? -18.564 9.309 20.656 1.00 86.06 389 GLY A N 1
ATOM 3000 C CA . GLY A 1 389 ? -17.114 9.445 20.823 1.00 86.06 389 GLY A CA 1
ATOM 3001 C C . GLY A 1 389 ? -16.648 10.897 20.968 1.00 86.06 389 GLY A C 1
ATOM 3002 O O . GLY A 1 389 ? -15.825 11.201 21.834 1.00 86.06 389 GLY A O 1
ATOM 3003 N N . GLU A 1 390 ? -17.192 11.805 20.156 1.00 85.75 390 GLU A N 1
ATOM 3004 C CA . GLU A 1 390 ? -16.903 13.243 20.226 1.00 85.75 390 GLU A CA 1
ATOM 3005 C C . GLU A 1 390 ? -17.389 13.855 21.546 1.00 85.75 390 GLU A C 1
ATOM 3007 O O . GLU A 1 390 ? -16.664 14.643 22.157 1.00 85.75 390 GLU A O 1
ATOM 3012 N N . GLU A 1 391 ? -18.565 13.450 22.034 1.00 86.12 391 GLU A N 1
ATOM 3013 C CA . GLU A 1 391 ? -19.107 13.895 23.318 1.00 86.12 391 GLU A CA 1
ATOM 3014 C C . GLU A 1 391 ? -18.216 13.446 24.485 1.00 86.12 391 GLU A C 1
ATOM 3016 O O . GLU A 1 391 ? -17.849 14.279 25.320 1.00 86.12 391 GLU A O 1
ATOM 3021 N N . ILE A 1 392 ? -17.779 12.180 24.498 1.00 86.81 392 ILE A N 1
ATOM 3022 C CA . ILE A 1 392 ? -16.864 11.656 25.527 1.00 86.81 392 ILE A CA 1
ATOM 3023 C C . ILE A 1 392 ? -15.575 12.479 25.563 1.00 86.81 392 ILE A C 1
ATOM 3025 O O . ILE A 1 392 ? -15.183 12.961 26.627 1.00 86.81 392 ILE A O 1
ATOM 3029 N N . VAL A 1 393 ? -14.942 12.699 24.408 1.00 85.31 393 VAL A N 1
ATOM 3030 C CA . VAL A 1 393 ? -13.688 13.466 24.332 1.00 85.31 393 VAL A CA 1
ATOM 3031 C C . VAL A 1 393 ? -13.912 14.931 24.728 1.00 85.31 393 VAL A C 1
ATOM 3033 O O . VAL A 1 393 ? -13.086 15.508 25.435 1.00 85.31 393 VAL A O 1
ATOM 3036 N N . SER A 1 394 ? -15.045 15.533 24.345 1.00 85.44 394 SER A N 1
ATOM 3037 C CA . SER A 1 394 ? -15.392 16.916 24.707 1.00 85.44 394 SER A CA 1
ATOM 3038 C C . SER A 1 394 ? -15.612 17.115 26.211 1.00 85.44 394 SER A C 1
ATOM 3040 O O . SER A 1 394 ? -15.367 18.204 26.729 1.00 85.44 394 SER A O 1
ATOM 3042 N N . SER A 1 395 ? -16.007 16.056 26.926 1.00 84.31 395 SER A N 1
ATOM 3043 C CA . SER A 1 395 ? -16.153 16.061 28.386 1.00 84.31 395 SER A CA 1
ATOM 3044 C C . SER A 1 395 ? -14.811 16.071 29.140 1.00 84.31 395 SER A C 1
ATOM 3046 O O . SER A 1 395 ? -14.790 16.204 30.363 1.00 84.31 395 SER A O 1
ATOM 3048 N N . GLY A 1 396 ? -13.685 15.949 28.424 1.00 80.06 396 GLY A N 1
ATOM 3049 C CA . GLY A 1 396 ? -12.340 15.859 28.997 1.00 80.06 396 GLY A CA 1
ATOM 3050 C C . GLY A 1 396 ? -11.954 14.452 29.460 1.00 80.06 396 GLY A C 1
ATOM 3051 O O . GLY A 1 396 ? -10.873 14.274 30.022 1.00 80.06 396 GLY A O 1
ATOM 3052 N N . GLN A 1 397 ? -12.805 13.449 29.225 1.00 83.50 397 GLN A N 1
ATOM 3053 C CA . GLN A 1 397 ? -12.500 12.047 29.502 1.00 83.50 397 GLN A CA 1
ATOM 3054 C C . GLN A 1 397 ? -11.798 11.376 28.313 1.00 83.50 397 GLN A C 1
ATOM 3056 O O . GLN A 1 397 ? -12.060 11.680 27.150 1.00 83.50 397 GLN A O 1
ATOM 3061 N N . SER A 1 398 ? -10.909 10.420 28.598 1.00 86.19 398 SER A N 1
ATOM 3062 C CA . SER A 1 398 ? -10.369 9.532 27.564 1.00 86.19 398 SER A CA 1
ATOM 3063 C C . SER A 1 398 ? -11.371 8.419 27.251 1.00 86.19 398 SER A C 1
ATOM 3065 O O . SER A 1 398 ? -12.084 7.960 28.142 1.00 86.19 398 SER A O 1
ATOM 3067 N N . LEU A 1 399 ? -11.398 7.933 26.005 1.00 86.69 399 LEU A N 1
ATOM 3068 C CA . LEU A 1 399 ? -12.280 6.823 25.608 1.00 86.69 399 LEU A CA 1
ATOM 3069 C C . LEU A 1 399 ? -12.044 5.568 26.466 1.00 86.69 399 LEU A C 1
ATOM 3071 O O . LEU A 1 399 ? -12.992 4.904 26.875 1.00 86.69 399 LEU A O 1
ATOM 3075 N N . LEU A 1 400 ? -10.780 5.283 26.795 1.00 85.88 400 LEU A N 1
ATOM 3076 C CA . LEU A 1 400 ? -10.413 4.195 27.701 1.00 85.88 400 LEU A CA 1
ATOM 3077 C C . LEU A 1 400 ? -10.920 4.437 29.133 1.00 85.88 400 LEU A C 1
ATOM 3079 O O . LEU A 1 400 ? -11.411 3.515 29.776 1.00 85.88 400 LEU A O 1
ATOM 3083 N N . GLY A 1 401 ? -10.807 5.670 29.635 1.00 84.50 401 GLY A N 1
ATOM 3084 C CA . GLY A 1 401 ? -11.303 6.041 30.960 1.00 84.50 401 GLY A CA 1
ATOM 3085 C C . GLY A 1 401 ? -12.821 5.922 31.060 1.00 84.50 401 GLY A C 1
ATOM 3086 O O . GLY A 1 401 ? -13.322 5.404 32.052 1.00 84.50 401 GLY A O 1
ATOM 3087 N N . PHE A 1 402 ? -13.537 6.322 30.006 1.00 87.62 402 PHE A N 1
ATOM 3088 C CA . PHE A 1 402 ? -14.981 6.143 29.900 1.00 87.62 402 PHE A CA 1
ATOM 3089 C C . PHE A 1 402 ? -15.358 4.657 29.928 1.00 87.62 402 PHE A C 1
ATOM 3091 O O . PHE A 1 402 ? -16.189 4.263 30.736 1.00 87.62 402 PHE A O 1
ATOM 3098 N N . PHE A 1 403 ? -14.702 3.815 29.120 1.00 88.94 403 PHE A N 1
ATOM 3099 C CA . PHE A 1 403 ? -14.953 2.369 29.116 1.00 88.94 403 PHE A CA 1
ATOM 3100 C C . PHE A 1 403 ? -14.808 1.761 30.521 1.00 88.94 403 PHE A C 1
ATOM 3102 O O . PHE A 1 403 ? -15.727 1.115 31.011 1.00 88.94 403 PHE A O 1
ATOM 3109 N N . ARG A 1 404 ? -13.698 2.046 31.219 1.00 86.25 404 ARG A N 1
ATOM 3110 C CA . ARG A 1 404 ? -13.449 1.518 32.575 1.00 86.25 404 ARG A CA 1
ATOM 3111 C C . ARG A 1 404 ? -14.396 2.074 33.637 1.00 86.25 404 ARG A C 1
ATOM 3113 O O . ARG A 1 404 ? -14.622 1.421 34.644 1.00 86.25 404 ARG A O 1
ATOM 3120 N N . GLN A 1 405 ? -14.918 3.284 33.450 1.00 87.25 405 GLN A N 1
ATOM 3121 C CA . GLN A 1 405 ? -15.885 3.867 34.380 1.00 87.25 405 GLN A CA 1
ATOM 3122 C C . GLN A 1 405 ? -17.238 3.145 34.327 1.00 87.25 405 GLN A C 1
ATOM 3124 O O . GLN A 1 405 ? -17.939 3.094 35.339 1.00 87.25 405 GLN A O 1
ATOM 3129 N N . TRP A 1 406 ? -17.615 2.637 33.151 1.00 88.12 406 TRP A N 1
ATOM 3130 C CA . TRP A 1 406 ? -18.932 2.049 32.900 1.00 88.12 406 TRP A CA 1
ATOM 3131 C C . TRP A 1 406 ? -18.945 0.516 32.876 1.00 88.12 406 TRP A C 1
ATOM 3133 O O . TRP A 1 406 ? -20.032 -0.059 32.892 1.00 88.12 406 TRP A O 1
ATOM 3143 N N . ASP A 1 407 ? -17.774 -0.119 32.915 1.00 87.38 407 ASP A N 1
ATOM 3144 C CA . ASP A 1 407 ? -17.582 -1.528 33.277 1.00 87.38 407 ASP A CA 1
ATOM 3145 C C . ASP A 1 407 ? -17.811 -1.689 34.792 1.00 87.38 407 ASP A C 1
ATOM 3147 O O . ASP A 1 407 ? -16.901 -1.543 35.612 1.00 87.38 407 ASP A O 1
ATOM 3151 N N . ALA A 1 408 ? -19.076 -1.857 35.185 1.00 83.31 408 ALA A N 1
ATOM 3152 C CA . ALA A 1 408 ? -19.493 -1.769 36.581 1.00 83.31 408 ALA A CA 1
ATOM 3153 C C . ALA A 1 408 ? -19.202 -3.056 37.360 1.00 83.31 408 ALA A C 1
ATOM 3155 O O . ALA A 1 408 ? -19.053 -3.008 38.585 1.00 83.31 408 ALA A O 1
ATOM 3156 N N . ASP A 1 409 ? -19.169 -4.195 36.669 1.00 83.75 409 ASP A N 1
ATOM 3157 C CA . ASP A 1 409 ? -18.816 -5.487 37.251 1.00 83.75 409 ASP A CA 1
ATOM 3158 C C . ASP A 1 409 ? -17.309 -5.796 37.159 1.00 83.75 409 ASP A C 1
ATOM 3160 O O . ASP A 1 409 ? -16.841 -6.726 37.825 1.00 83.75 409 ASP A O 1
ATOM 3164 N N . GLY A 1 410 ? -16.546 -4.977 36.425 1.00 82.50 410 GLY A N 1
ATOM 3165 C CA . GLY A 1 410 ? -15.096 -5.082 36.293 1.00 82.50 410 GLY A CA 1
ATOM 3166 C C . GLY A 1 410 ? -14.674 -6.320 35.511 1.00 82.50 410 GLY A C 1
ATOM 3167 O O . GLY A 1 410 ? -13.584 -6.851 35.742 1.00 82.50 410 GLY A O 1
ATOM 3168 N N . ASN A 1 411 ? -15.551 -6.840 34.648 1.00 83.19 411 ASN A N 1
ATOM 3169 C CA . ASN A 1 411 ? -15.294 -8.063 33.897 1.00 83.19 411 ASN A CA 1
ATOM 3170 C C . ASN A 1 411 ? -14.428 -7.816 32.641 1.00 83.19 411 ASN A C 1
ATOM 3172 O O . ASN A 1 411 ? -13.997 -8.784 32.004 1.00 83.19 411 ASN A O 1
ATOM 3176 N N . GLY A 1 412 ? -14.149 -6.549 32.305 1.00 83.25 412 GLY A N 1
ATOM 3177 C CA . GLY A 1 412 ? -13.349 -6.129 31.157 1.00 83.25 412 GLY A CA 1
ATOM 3178 C C . GLY A 1 412 ? -14.131 -5.972 29.848 1.00 83.25 412 GLY A C 1
ATOM 3179 O O . GLY A 1 412 ? -13.496 -5.757 28.812 1.00 83.25 412 GLY A O 1
ATOM 3180 N N . PHE A 1 413 ? -15.461 -6.077 29.888 1.00 88.44 413 PHE A N 1
ATOM 3181 C CA . PHE A 1 413 ? -16.412 -5.979 28.777 1.00 88.44 413 PHE A CA 1
ATOM 3182 C C . PHE A 1 413 ? -17.606 -5.101 29.175 1.00 88.44 413 PHE A C 1
ATOM 3184 O O . PHE A 1 413 ? -17.965 -5.013 30.341 1.00 88.44 413 PHE A O 1
ATOM 3191 N N . LEU A 1 414 ? -18.277 -4.493 28.196 1.00 87.94 414 LEU A N 1
ATOM 3192 C CA . LEU A 1 414 ? -19.530 -3.776 28.429 1.00 87.94 414 LEU A CA 1
ATOM 3193 C C . LEU A 1 414 ? -20.721 -4.619 27.978 1.00 87.94 414 LEU A C 1
ATOM 3195 O O . LEU A 1 414 ? -20.827 -5.014 26.814 1.00 87.94 414 LEU A O 1
ATOM 3199 N N . SER A 1 415 ? -21.652 -4.860 28.896 1.00 87.31 415 SER A N 1
ATOM 3200 C CA . SER A 1 415 ? -22.967 -5.419 28.585 1.00 87.31 415 SER A CA 1
ATOM 3201 C C . SER A 1 415 ? -23.900 -4.365 27.975 1.00 87.31 415 SER A C 1
ATOM 3203 O O . SER A 1 415 ? -23.729 -3.159 28.168 1.00 87.31 415 SER A O 1
ATOM 3205 N N . ALA A 1 416 ? -24.964 -4.806 27.295 1.00 84.25 416 ALA A N 1
ATOM 3206 C CA . ALA A 1 416 ? -25.981 -3.905 26.741 1.00 84.25 416 ALA A CA 1
ATOM 3207 C C . ALA A 1 416 ? -26.565 -2.934 27.792 1.00 84.25 416 ALA A C 1
ATOM 3209 O O . ALA A 1 416 ? -26.757 -1.751 27.514 1.00 84.25 416 ALA A O 1
ATOM 3210 N N . ALA A 1 417 ? -26.785 -3.416 29.020 1.00 83.88 417 ALA A N 1
ATOM 3211 C CA . ALA A 1 417 ? -27.312 -2.617 30.126 1.00 83.88 417 ALA A CA 1
ATOM 3212 C C . ALA A 1 417 ? -26.295 -1.598 30.675 1.00 83.88 417 ALA A C 1
ATOM 3214 O O . ALA A 1 417 ? -26.671 -0.559 31.223 1.00 83.88 417 ALA A O 1
ATOM 3215 N N . GLU A 1 418 ? -24.997 -1.882 30.573 1.00 87.62 418 GLU A N 1
ATOM 3216 C CA . GLU A 1 418 ? -23.941 -0.929 30.924 1.00 87.62 418 GLU A CA 1
ATOM 3217 C C . GLU A 1 418 ? -23.811 0.163 29.879 1.00 87.62 418 GLU A C 1
ATOM 3219 O O . GLU A 1 418 ? -23.777 1.333 30.249 1.00 87.62 418 GLU A O 1
ATOM 3224 N N . VAL A 1 419 ? -23.850 -0.190 28.592 1.00 85.00 419 VAL A N 1
ATOM 3225 C CA . VAL A 1 419 ? -23.835 0.798 27.507 1.00 85.00 419 VAL A CA 1
ATOM 3226 C C . VAL A 1 419 ? -25.068 1.695 27.553 1.00 85.00 419 VAL A C 1
ATOM 3228 O O . VAL A 1 419 ? -24.939 2.907 27.409 1.00 85.00 419 VAL A O 1
ATOM 3231 N N . GLU A 1 420 ? -26.254 1.149 27.827 1.00 83.56 420 GLU A N 1
ATOM 3232 C CA . GLU A 1 420 ? -27.468 1.957 27.990 1.00 83.56 420 GLU A CA 1
ATOM 3233 C C . GLU A 1 420 ? -27.320 2.979 29.129 1.00 83.56 420 GLU A C 1
ATOM 3235 O O . GLU A 1 420 ? -27.594 4.170 28.947 1.00 83.56 420 GLU A O 1
ATOM 3240 N N . ARG A 1 421 ? -26.802 2.552 30.289 1.00 83.62 421 ARG A N 1
ATOM 3241 C CA . ARG A 1 421 ? -26.510 3.466 31.406 1.00 83.62 421 ARG A CA 1
ATOM 3242 C C . ARG A 1 421 ? -25.442 4.495 31.037 1.00 83.62 421 ARG A C 1
ATOM 3244 O O . ARG A 1 421 ? -25.627 5.678 31.334 1.00 83.62 421 ARG A O 1
ATOM 3251 N N . ALA A 1 422 ? -24.379 4.066 30.360 1.00 84.62 422 ALA A N 1
ATOM 3252 C CA . ALA A 1 422 ? -23.281 4.919 29.922 1.00 84.62 422 ALA A CA 1
ATOM 3253 C C . ALA A 1 422 ? -23.758 6.007 28.956 1.00 84.62 422 ALA A C 1
ATOM 3255 O O . ALA A 1 422 ? -23.374 7.166 29.093 1.00 84.62 422 ALA A O 1
ATOM 3256 N N . LEU A 1 423 ? -24.658 5.673 28.031 1.00 82.25 423 LEU A N 1
ATOM 3257 C CA . LEU A 1 423 ? -25.212 6.639 27.089 1.00 82.25 423 LEU A CA 1
ATOM 3258 C C . LEU A 1 423 ? -26.130 7.647 27.787 1.00 82.25 423 LEU A C 1
ATOM 3260 O O . LEU A 1 423 ? -26.019 8.848 27.548 1.00 82.25 423 LEU A O 1
ATOM 3264 N N . VAL A 1 424 ? -27.011 7.190 28.682 1.00 80.81 424 VAL A N 1
ATOM 3265 C CA . VAL A 1 424 ? -27.984 8.061 29.368 1.00 80.81 424 VAL A CA 1
ATOM 3266 C C . VAL A 1 424 ? -27.318 9.009 30.373 1.00 80.81 424 VAL A C 1
ATOM 3268 O O . VAL A 1 424 ? -27.744 10.162 30.507 1.00 80.81 424 VAL A O 1
ATOM 3271 N N . GLN A 1 425 ? -26.304 8.534 31.100 1.00 79.19 425 GLN A N 1
ATOM 3272 C CA . GLN A 1 425 ? -25.666 9.277 32.192 1.00 79.19 425 GLN A CA 1
ATOM 3273 C C . GLN A 1 425 ? -24.314 9.894 31.807 1.00 79.19 425 GLN A C 1
ATOM 3275 O O . GLN A 1 425 ? -23.998 10.981 32.286 1.00 79.19 425 GLN A O 1
ATOM 3280 N N . GLY A 1 426 ? -23.530 9.225 30.960 1.00 75.69 426 GLY A N 1
ATOM 3281 C CA . GLY A 1 426 ? -22.191 9.650 30.543 1.00 75.69 426 GLY A CA 1
ATOM 3282 C C . GLY A 1 426 ? -22.167 10.524 29.285 1.00 75.69 426 GLY A C 1
ATOM 3283 O O . GLY A 1 426 ? -21.337 11.423 29.200 1.00 75.69 426 GLY A O 1
ATOM 3284 N N . THR A 1 427 ? -23.100 10.329 28.347 1.00 78.12 427 THR A N 1
ATOM 3285 C CA . THR A 1 427 ? -23.252 11.168 27.136 1.00 78.12 427 THR A CA 1
ATOM 3286 C C . THR A 1 427 ? -24.677 11.724 27.021 1.00 78.12 427 THR A C 1
ATOM 3288 O O . THR A 1 427 ? -25.440 11.329 26.134 1.00 78.12 427 THR A O 1
ATOM 3291 N N . PRO A 1 428 ? -25.108 12.598 27.948 1.00 72.19 428 PRO A N 1
ATOM 3292 C CA . PRO A 1 428 ? -26.509 12.983 28.087 1.00 72.19 428 PRO A CA 1
ATOM 3293 C C . PRO A 1 428 ? -27.075 13.731 26.874 1.00 72.19 428 PRO A C 1
ATOM 3295 O O . PRO A 1 428 ? -28.294 13.718 26.694 1.00 72.19 428 PRO A O 1
ATOM 3298 N N . ASN A 1 429 ? -26.246 14.370 26.040 1.00 77.88 429 ASN A N 1
ATOM 3299 C CA . ASN A 1 429 ? -26.739 15.053 24.843 1.00 77.88 429 ASN A CA 1
ATOM 3300 C C . ASN A 1 429 ? -27.137 14.053 23.759 1.00 77.88 429 ASN A C 1
ATOM 3302 O O . ASN A 1 429 ? -28.136 14.259 23.071 1.00 77.88 429 ASN A O 1
ATOM 3306 N N . THR A 1 430 ? -26.388 12.963 23.610 1.00 76.25 430 THR A N 1
ATOM 3307 C CA . THR A 1 430 ? -26.653 11.930 22.601 1.00 76.25 430 THR A CA 1
ATOM 3308 C C . THR A 1 430 ? -27.569 10.833 23.127 1.00 76.25 430 THR A C 1
ATOM 3310 O O . THR A 1 430 ? -28.573 10.521 22.493 1.00 76.25 430 THR A O 1
ATOM 3313 N N . GLY A 1 431 ? -27.326 10.323 24.333 1.00 71.56 431 GLY A N 1
ATOM 3314 C CA . GLY A 1 431 ? -28.117 9.240 24.918 1.00 71.56 431 GLY A CA 1
ATOM 3315 C C . GLY A 1 431 ? -29.580 9.598 25.177 1.00 71.56 431 GLY A C 1
ATOM 3316 O O . GLY A 1 431 ? -30.449 8.761 24.973 1.00 71.56 431 GLY A O 1
ATOM 3317 N N . ARG A 1 432 ? -29.901 10.851 25.541 1.00 71.94 432 ARG A N 1
ATOM 3318 C CA . ARG A 1 432 ? -31.304 11.281 25.744 1.00 71.94 432 ARG A CA 1
ATOM 3319 C C . ARG A 1 432 ? -32.089 11.468 24.444 1.00 71.94 432 ARG A C 1
ATOM 3321 O O . ARG A 1 432 ? -33.309 11.607 24.499 1.00 71.94 432 ARG A O 1
ATOM 3328 N N . ARG A 1 433 ? -31.409 11.507 23.291 1.00 77.69 433 ARG A N 1
ATOM 3329 C CA . ARG A 1 433 ? -32.043 11.582 21.965 1.00 77.69 433 ARG A CA 1
ATOM 3330 C C . ARG A 1 433 ? -32.458 10.207 21.437 1.00 77.69 433 ARG A C 1
ATOM 3332 O O . ARG A 1 433 ? -33.243 10.154 20.494 1.00 77.69 433 ARG A O 1
ATOM 3339 N N . LEU A 1 434 ? -31.941 9.124 22.017 1.00 81.06 434 LEU A N 1
ATOM 3340 C CA . LEU A 1 434 ? -32.149 7.759 21.543 1.00 81.06 434 LEU A CA 1
ATOM 3341 C C . LEU A 1 434 ? -33.239 7.053 22.358 1.00 81.06 434 LEU A C 1
ATOM 3343 O O . LEU A 1 434 ? -33.320 7.186 23.577 1.00 81.06 434 LEU A O 1
ATOM 3347 N N . THR A 1 435 ? -34.081 6.283 21.676 1.00 83.62 435 THR A N 1
ATOM 3348 C CA . THR A 1 435 ? -35.033 5.351 22.304 1.00 83.62 435 THR A CA 1
ATOM 3349 C C . THR A 1 435 ? -34.336 4.050 22.723 1.00 83.62 435 THR A C 1
ATOM 3351 O O . THR A 1 435 ? -33.248 3.744 22.240 1.00 83.62 435 THR A O 1
ATOM 3354 N N . ALA A 1 436 ? -34.967 3.239 23.579 1.00 78.81 436 ALA A N 1
ATOM 3355 C CA . ALA A 1 436 ? -34.405 1.950 24.008 1.00 78.81 436 ALA A CA 1
ATOM 3356 C C . ALA A 1 436 ? -34.114 0.995 22.827 1.00 78.81 436 ALA A C 1
ATOM 3358 O O . ALA A 1 436 ? -33.083 0.326 22.800 1.00 78.81 436 ALA A O 1
ATOM 3359 N N . GLU A 1 437 ? -34.976 0.986 21.805 1.00 81.50 437 GLU A N 1
ATOM 3360 C CA . GLU A 1 437 ? -34.774 0.206 20.572 1.00 81.50 437 GLU A CA 1
ATOM 3361 C C . GLU A 1 437 ? -33.537 0.682 19.794 1.00 81.50 437 GLU A C 1
ATOM 3363 O O . GLU A 1 437 ? -32.750 -0.121 19.295 1.00 81.50 437 GLU A O 1
ATOM 3368 N N . GLN A 1 438 ? -33.325 1.998 19.742 1.00 82.94 438 GLN A N 1
ATOM 3369 C CA . GLN A 1 438 ? -32.170 2.615 19.093 1.00 82.94 438 GLN A CA 1
ATOM 3370 C C . GLN A 1 438 ? -30.863 2.366 19.857 1.00 82.94 438 GLN A C 1
ATOM 3372 O O . GLN A 1 438 ? -29.825 2.141 19.242 1.00 82.94 438 GLN A O 1
ATOM 3377 N N . VAL A 1 439 ? -30.909 2.352 21.192 1.00 82.56 439 VAL A N 1
ATOM 3378 C CA . VAL A 1 439 ? -29.758 1.969 22.023 1.00 82.56 439 VAL A CA 1
ATOM 3379 C C . VAL A 1 439 ? -29.382 0.509 21.777 1.00 82.56 439 VAL A C 1
ATOM 3381 O O . VAL A 1 439 ? -28.208 0.213 21.576 1.00 82.56 439 VAL A O 1
ATOM 3384 N N . SER A 1 440 ? -30.361 -0.396 21.709 1.00 82.12 440 SER A N 1
ATOM 3385 C CA . SER A 1 440 ? -30.109 -1.807 21.389 1.00 82.12 440 SER A CA 1
ATOM 3386 C C . SER A 1 440 ? -29.488 -1.986 19.997 1.00 82.12 440 SER A C 1
ATOM 3388 O O . SER A 1 440 ? -28.534 -2.748 19.844 1.00 82.12 440 SER A O 1
ATOM 3390 N N . ALA A 1 441 ? -29.957 -1.234 18.997 1.00 83.69 441 ALA A N 1
ATOM 3391 C CA . ALA A 1 441 ? -29.369 -1.239 17.659 1.00 83.69 441 ALA A CA 1
ATOM 3392 C C . ALA A 1 441 ? -27.926 -0.698 17.638 1.00 83.69 441 ALA A C 1
ATOM 3394 O O . ALA A 1 441 ? -27.075 -1.252 16.942 1.00 83.69 441 ALA A O 1
ATOM 3395 N N . LEU A 1 442 ? -27.624 0.332 18.436 1.00 84.00 442 LEU A N 1
ATOM 3396 C CA . LEU A 1 442 ? -26.267 0.857 18.596 1.00 84.00 442 LEU A CA 1
ATOM 3397 C C . LEU A 1 442 ? -25.336 -0.140 19.309 1.00 84.00 442 LEU A C 1
ATOM 3399 O O . LEU A 1 442 ? -24.185 -0.286 18.909 1.00 84.00 442 LEU A O 1
ATOM 3403 N N . VAL A 1 443 ? -25.827 -0.854 20.324 1.00 85.00 443 VAL A N 1
ATOM 3404 C CA . VAL A 1 443 ? -25.079 -1.927 21.005 1.00 85.00 443 VAL A CA 1
ATOM 3405 C C . VAL A 1 443 ? -24.742 -3.047 20.024 1.00 85.00 443 VAL A C 1
ATOM 3407 O O . VAL A 1 443 ? -23.581 -3.432 19.913 1.00 85.00 443 VAL A O 1
ATOM 3410 N N . HIS A 1 444 ? -25.723 -3.505 19.244 1.00 84.69 444 HIS A N 1
ATOM 3411 C CA . HIS A 1 444 ? -25.492 -4.516 18.212 1.00 84.69 444 HIS A CA 1
ATOM 3412 C C . HIS A 1 444 ? -24.506 -4.030 17.139 1.00 84.69 444 HIS A C 1
ATOM 3414 O O . HIS A 1 444 ? -23.656 -4.781 16.665 1.00 84.69 444 HIS A O 1
ATOM 3420 N N . TYR A 1 445 ? -24.572 -2.745 16.781 1.00 84.12 445 TYR A N 1
ATOM 3421 C CA . TYR A 1 445 ? -23.600 -2.127 15.888 1.00 84.12 445 TYR A CA 1
ATOM 3422 C C . TYR A 1 445 ? -22.175 -2.157 16.462 1.00 84.12 445 TYR A C 1
ATOM 3424 O O . TYR A 1 445 ? -21.246 -2.481 15.720 1.00 84.12 445 TYR A O 1
ATOM 3432 N N . MET A 1 446 ? -21.993 -1.841 17.750 1.00 85.25 446 MET A N 1
ATOM 3433 C CA . MET A 1 446 ? -20.687 -1.885 18.421 1.00 85.25 446 MET A CA 1
ATOM 3434 C C . MET A 1 446 ? -20.117 -3.308 18.459 1.00 85.25 446 MET A C 1
ATOM 3436 O O . MET A 1 446 ? -18.970 -3.497 18.072 1.00 85.25 446 MET A O 1
ATOM 3440 N N . ASP A 1 447 ? -20.928 -4.296 18.831 1.00 83.56 447 ASP A N 1
ATOM 3441 C CA . ASP A 1 447 ? -20.555 -5.720 18.865 1.00 83.56 447 ASP A CA 1
ATOM 3442 C C . ASP A 1 447 ? -20.162 -6.243 17.462 1.00 83.56 447 ASP A C 1
ATOM 3444 O O . ASP A 1 447 ? -19.121 -6.869 17.253 1.00 83.56 447 ASP A O 1
ATOM 3448 N N . SER A 1 448 ? -20.901 -5.832 16.421 1.00 79.31 448 SER A N 1
ATOM 3449 C CA . SER A 1 448 ? -20.595 -6.198 15.026 1.00 79.31 448 SER A CA 1
ATOM 3450 C C . SER A 1 448 ? -19.230 -5.703 14.507 1.00 79.31 448 SER A C 1
ATOM 3452 O O . SER A 1 448 ? -18.802 -6.103 13.420 1.00 79.31 448 SER A O 1
ATOM 3454 N N . GLN A 1 449 ? -18.531 -4.838 15.257 1.00 75.56 449 GLN A N 1
ATOM 3455 C CA . GLN A 1 449 ? -17.190 -4.354 14.915 1.00 75.56 449 GLN A CA 1
ATOM 3456 C C . GLN A 1 449 ? -16.075 -5.379 15.155 1.00 75.56 449 GLN A C 1
ATOM 3458 O O . GLN A 1 449 ? -14.975 -5.198 14.613 1.00 75.56 449 GLN A O 1
ATOM 3463 N N . GLY A 1 450 ? -16.342 -6.421 15.942 1.00 73.25 450 GLY A N 1
ATOM 3464 C CA . GLY A 1 450 ? -15.381 -7.445 16.334 1.00 73.25 450 GLY A CA 1
ATOM 3465 C C . GLY A 1 450 ? -15.991 -8.841 16.270 1.00 73.25 450 GLY A C 1
ATOM 34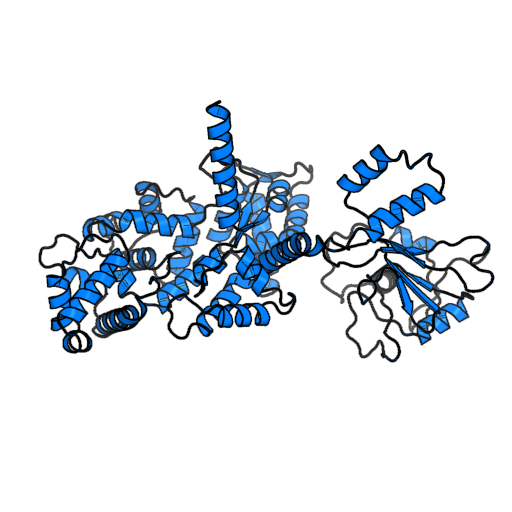66 O O . GLY A 1 450 ? -16.188 -9.377 15.175 1.00 73.25 450 GLY A O 1
ATOM 3467 N N . VAL A 1 451 ? -16.236 -9.449 17.426 1.00 76.12 451 VAL A N 1
ATOM 3468 C CA . VAL A 1 451 ? -16.770 -10.803 17.570 1.00 76.12 451 VAL A CA 1
ATOM 3469 C C . VAL A 1 451 ? -18.206 -10.710 18.069 1.00 76.12 451 VAL A C 1
ATOM 3471 O O . VAL A 1 451 ? -18.411 -10.607 19.261 1.00 76.12 451 VAL A O 1
ATOM 3474 N N . ASN A 1 452 ? -19.176 -10.845 17.156 1.00 76.69 452 ASN A N 1
ATOM 3475 C CA . ASN A 1 452 ? -20.619 -10.787 17.439 1.00 76.69 452 ASN A CA 1
ATOM 3476 C C . ASN A 1 452 ? -21.049 -11.810 18.517 1.00 76.69 452 ASN A C 1
ATOM 3478 O O . ASN A 1 452 ? -21.375 -12.957 18.182 1.00 76.69 452 ASN A O 1
ATOM 3482 N N . ASN A 1 453 ? -20.981 -11.423 19.793 1.00 81.56 453 ASN A N 1
ATOM 3483 C CA . ASN A 1 453 ? -21.123 -12.307 20.955 1.00 81.56 453 ASN A CA 1
ATOM 3484 C C . ASN A 1 453 ? -21.981 -11.717 22.095 1.00 81.56 453 ASN A C 1
ATOM 3486 O O . ASN A 1 453 ? -21.975 -12.255 23.209 1.00 81.56 453 ASN A O 1
ATOM 3490 N N . ASP A 1 454 ? -22.741 -10.657 21.800 1.00 80.06 454 ASP A N 1
ATOM 3491 C CA . ASP A 1 454 ? -23.618 -9.905 22.705 1.00 80.06 454 ASP A CA 1
ATOM 3492 C C . ASP A 1 454 ? -22.883 -9.201 23.866 1.00 80.06 454 ASP A C 1
ATOM 3494 O O . ASP A 1 454 ? -23.494 -8.822 24.874 1.00 80.06 454 ASP A O 1
ATOM 3498 N N . ARG A 1 455 ? -21.566 -9.001 23.742 1.00 83.81 455 ARG A N 1
ATOM 3499 C CA . ARG A 1 455 ? -20.740 -8.207 24.664 1.00 83.81 455 ARG A CA 1
ATOM 3500 C C . ARG A 1 455 ? -19.852 -7.277 23.858 1.00 83.81 455 ARG A C 1
ATOM 3502 O O . ARG A 1 455 ? -19.494 -7.587 22.737 1.00 83.81 455 ARG A O 1
ATOM 3509 N N . ILE A 1 456 ? -19.497 -6.135 24.440 1.00 87.50 456 ILE A N 1
ATOM 3510 C CA . ILE A 1 456 ? -18.650 -5.151 23.764 1.00 87.50 456 ILE A CA 1
ATOM 3511 C C . ILE A 1 456 ? -17.284 -5.127 24.440 1.00 87.50 456 ILE A C 1
ATOM 3513 O O . ILE A 1 456 ? -17.144 -4.687 25.584 1.00 87.50 456 ILE A O 1
ATOM 3517 N N . SER A 1 457 ? -16.263 -5.584 23.726 1.00 89.75 457 SER A N 1
ATOM 3518 C CA . SER A 1 457 ? -14.873 -5.488 24.156 1.00 89.75 457 SER A CA 1
ATOM 3519 C C . SER A 1 457 ? -14.329 -4.065 24.024 1.00 89.75 457 SER A C 1
ATOM 3521 O O . SER A 1 457 ? -14.889 -3.195 23.345 1.00 89.75 457 SER A O 1
ATOM 3523 N N . LEU A 1 458 ? -13.170 -3.817 24.637 1.00 87.19 458 LEU A N 1
ATOM 3524 C CA . LEU A 1 458 ? -12.481 -2.535 24.502 1.00 87.19 458 LEU A CA 1
ATOM 3525 C C . LEU A 1 458 ? -12.139 -2.216 23.034 1.00 87.19 458 LEU A C 1
ATOM 3527 O O . LEU A 1 458 ? -12.244 -1.065 22.611 1.00 87.19 458 LEU A O 1
ATOM 3531 N N . ILE A 1 459 ? -11.755 -3.220 22.240 1.00 87.44 459 ILE A N 1
ATOM 3532 C CA . ILE A 1 459 ? -11.415 -3.038 20.822 1.00 87.44 459 ILE A CA 1
ATOM 3533 C C . ILE A 1 459 ? -12.659 -2.679 20.005 1.00 87.44 459 ILE A C 1
ATOM 3535 O O . ILE A 1 459 ? -12.596 -1.756 19.191 1.00 87.44 459 ILE A O 1
ATOM 3539 N N . GLU A 1 460 ? -13.785 -3.353 20.238 1.00 87.75 460 GLU A N 1
ATOM 3540 C CA . GLU A 1 460 ? -15.070 -3.075 19.581 1.00 87.75 460 GLU A CA 1
ATOM 3541 C C . GLU A 1 460 ? -15.582 -1.676 19.900 1.00 87.75 460 GLU A C 1
ATOM 3543 O O . GLU A 1 460 ? -15.906 -0.911 18.986 1.00 87.75 460 GLU A O 1
ATOM 3548 N N . PHE A 1 461 ? -15.559 -1.301 21.181 1.00 88.75 461 PHE A N 1
ATOM 3549 C CA . PHE A 1 461 ? -15.932 0.035 21.623 1.00 88.75 461 PHE A CA 1
ATOM 3550 C C . PHE A 1 461 ? -15.068 1.102 20.944 1.00 88.75 461 PHE A C 1
ATOM 3552 O O . PHE A 1 461 ? -15.591 1.983 20.262 1.00 88.75 461 PHE A O 1
ATOM 3559 N N . LEU A 1 462 ? -13.737 1.005 21.060 1.00 88.06 462 LEU A N 1
ATOM 3560 C CA . LEU A 1 462 ? -12.815 1.991 20.486 1.00 88.06 462 LEU A CA 1
ATOM 3561 C C . LEU A 1 462 ? -12.903 2.055 18.961 1.00 88.06 462 LEU A C 1
ATOM 3563 O O . LEU A 1 462 ? -12.735 3.124 18.377 1.00 88.06 462 LEU A O 1
ATOM 3567 N N . ARG A 1 463 ? -13.194 0.938 18.298 1.00 84.31 463 ARG A N 1
ATOM 3568 C CA . ARG A 1 463 ? -13.425 0.901 16.855 1.00 84.31 463 ARG A CA 1
ATOM 3569 C C . ARG A 1 463 ? -14.730 1.609 16.483 1.00 84.31 463 ARG A C 1
ATOM 3571 O O . ARG A 1 463 ? -14.742 2.421 15.554 1.00 84.31 463 ARG A O 1
ATOM 3578 N N . ALA A 1 464 ? -15.799 1.378 17.241 1.00 84.12 464 ALA A N 1
ATOM 3579 C CA . ALA A 1 464 ? -17.094 2.006 17.017 1.00 84.12 464 ALA A CA 1
ATOM 3580 C C . ALA A 1 464 ? -17.065 3.522 17.263 1.00 84.12 464 ALA A C 1
ATOM 3582 O O . ALA A 1 464 ? -17.483 4.269 16.378 1.00 84.12 464 ALA A O 1
ATOM 3583 N N . VAL A 1 465 ? -16.535 3.984 18.402 1.00 86.19 465 VAL A N 1
ATOM 3584 C CA . VAL A 1 465 ? -16.585 5.406 18.810 1.00 86.19 465 VAL A CA 1
ATOM 3585 C C . VAL A 1 465 ? -15.306 6.196 18.513 1.00 86.19 465 VAL A C 1
ATOM 3587 O O . VAL A 1 465 ? -15.261 7.410 18.697 1.00 86.19 465 VAL A O 1
ATOM 3590 N N . GLY A 1 466 ? -14.236 5.533 18.072 1.00 83.44 466 GLY A N 1
ATOM 3591 C CA . GLY A 1 466 ? -12.927 6.161 17.930 1.00 83.44 466 GLY A CA 1
ATOM 3592 C C . GLY A 1 466 ? -12.849 7.241 16.839 1.00 83.44 466 GLY A C 1
ATOM 3593 O O . GLY A 1 466 ? -13.531 7.150 15.807 1.00 83.44 466 GLY A O 1
ATOM 3594 N N . PRO A 1 467 ? -11.966 8.245 17.022 1.00 81.62 467 PRO A N 1
ATOM 3595 C CA . PRO A 1 467 ? -11.835 9.391 16.128 1.00 81.62 467 PRO A CA 1
ATOM 3596 C C . PRO A 1 467 ? -11.478 8.979 14.693 1.00 81.62 467 PRO A C 1
ATOM 3598 O O . PRO A 1 467 ? -10.440 8.372 14.413 1.00 81.62 467 PRO A O 1
ATOM 3601 N N . ARG A 1 468 ? -12.346 9.349 13.744 1.00 77.56 468 ARG A N 1
ATOM 3602 C CA . ARG A 1 468 ? -12.216 8.961 12.328 1.00 77.56 468 ARG A CA 1
ATOM 3603 C C . ARG A 1 468 ? -11.040 9.634 11.628 1.00 77.56 468 ARG A C 1
ATOM 3605 O O . ARG A 1 468 ? -10.423 9.030 10.755 1.00 77.56 468 ARG A O 1
ATOM 3612 N N . ASN A 1 469 ? -10.700 10.864 12.009 1.00 75.38 469 ASN A N 1
ATOM 3613 C CA . ASN A 1 469 ? -9.497 11.544 11.523 1.00 75.38 469 ASN A CA 1
ATOM 3614 C C . ASN A 1 469 ? -8.232 10.759 11.891 1.00 75.38 469 ASN A C 1
ATOM 3616 O O . ASN A 1 469 ? -7.397 10.542 11.021 1.00 75.38 469 ASN A O 1
ATOM 3620 N N . LEU A 1 470 ? -8.134 10.253 13.123 1.00 74.62 470 LEU A N 1
ATOM 3621 C CA . LEU A 1 470 ? -6.998 9.444 13.554 1.00 74.62 470 LEU A CA 1
ATOM 3622 C C . LEU A 1 470 ? -6.918 8.133 12.762 1.00 74.62 470 LEU A C 1
ATOM 3624 O O . LEU A 1 470 ? -5.859 7.802 12.238 1.00 74.62 470 LEU A O 1
ATOM 3628 N N . SER A 1 471 ? -8.041 7.427 12.584 1.00 76.06 471 SER A N 1
ATOM 3629 C CA . SER A 1 471 ? -8.092 6.224 11.733 1.00 76.06 471 SER A CA 1
ATOM 3630 C C . SER A 1 471 ? -7.629 6.518 10.300 1.00 76.06 471 SER A C 1
ATOM 3632 O O . SER A 1 471 ? -6.833 5.766 9.724 1.00 76.06 471 SER A O 1
ATOM 3634 N N . ARG A 1 472 ? -8.064 7.654 9.736 1.00 73.88 472 ARG A N 1
ATOM 3635 C CA . ARG A 1 472 ? -7.650 8.093 8.402 1.00 73.88 472 ARG A CA 1
ATOM 3636 C C . ARG A 1 472 ? -6.154 8.397 8.337 1.00 73.88 472 ARG A C 1
ATOM 3638 O O . ARG A 1 472 ? -5.492 8.036 7.367 1.00 73.88 472 ARG A O 1
ATOM 3645 N N . GLU A 1 473 ? -5.617 9.066 9.340 1.00 71.44 473 GLU A N 1
ATOM 3646 C CA . GLU A 1 473 ? -4.208 9.443 9.407 1.00 71.44 473 GLU A CA 1
ATOM 3647 C C . GLU A 1 473 ? -3.290 8.231 9.572 1.00 71.44 473 GLU A C 1
ATOM 3649 O O . GLU A 1 473 ? -2.296 8.123 8.851 1.00 71.44 473 GLU A O 1
ATOM 3654 N N . LEU A 1 474 ? -3.661 7.298 10.453 1.00 72.25 474 LEU A N 1
ATOM 3655 C CA . LEU A 1 474 ? -2.965 6.029 10.656 1.00 72.25 474 LEU A CA 1
ATOM 3656 C C . LEU A 1 474 ? -2.977 5.188 9.378 1.00 72.25 474 LEU A C 1
ATOM 3658 O O . LEU A 1 474 ? -1.928 4.739 8.924 1.00 72.25 474 LEU A O 1
ATOM 3662 N N . SER A 1 475 ? -4.138 5.051 8.733 1.00 71.62 475 SER A N 1
ATOM 3663 C CA . SER A 1 475 ? -4.248 4.339 7.453 1.00 71.62 475 SER A CA 1
ATOM 3664 C C . SER A 1 475 ? -3.374 4.984 6.372 1.00 71.62 475 SER A C 1
ATOM 3666 O O . SER A 1 475 ? -2.703 4.282 5.623 1.00 71.62 475 SER A O 1
ATOM 3668 N N . GLY A 1 476 ? -3.314 6.318 6.315 1.00 66.62 476 GLY A N 1
ATOM 3669 C CA . GLY A 1 476 ? -2.453 7.044 5.379 1.00 66.62 476 GLY A CA 1
ATOM 3670 C C . GLY A 1 476 ? -0.955 6.823 5.617 1.00 66.62 476 GLY A C 1
ATOM 3671 O O . GLY A 1 476 ? -0.205 6.700 4.649 1.00 66.62 476 GLY A O 1
ATOM 3672 N N . ALA A 1 477 ? -0.524 6.746 6.880 1.00 66.50 477 ALA A N 1
ATOM 3673 C CA . ALA A 1 477 ? 0.865 6.457 7.240 1.00 66.50 477 ALA A CA 1
ATOM 3674 C C . ALA A 1 477 ? 1.264 5.018 6.871 1.00 66.50 477 ALA A C 1
ATOM 3676 O O . ALA A 1 477 ? 2.337 4.797 6.315 1.00 66.50 477 ALA A O 1
ATOM 3677 N N . LEU A 1 478 ? 0.371 4.053 7.113 1.00 66.94 478 LEU A N 1
ATOM 3678 C CA . LEU A 1 478 ? 0.611 2.629 6.852 1.00 66.94 478 LEU A CA 1
ATOM 3679 C C . LEU A 1 478 ? 0.431 2.223 5.385 1.00 66.94 478 LEU A C 1
ATOM 3681 O O . LEU A 1 478 ? 0.921 1.177 4.976 1.00 66.94 478 LEU A O 1
ATOM 3685 N N . LEU A 1 479 ? -0.230 3.053 4.573 1.00 60.00 479 LEU A N 1
ATOM 3686 C CA . LEU A 1 479 ? -0.277 2.901 3.114 1.00 60.00 479 LEU A CA 1
ATOM 3687 C C . LEU A 1 479 ? 1.065 3.224 2.432 1.00 60.00 479 LEU A C 1
ATOM 3689 O O . LEU A 1 479 ? 1.192 3.027 1.220 1.00 60.00 479 LEU A O 1
ATOM 3693 N N . GLY A 1 480 ? 2.041 3.755 3.177 1.00 64.12 480 GLY A N 1
ATOM 3694 C CA . GLY A 1 480 ? 3.385 4.034 2.690 1.00 64.12 480 GLY A CA 1
ATOM 3695 C C . GLY A 1 480 ? 4.119 2.759 2.275 1.00 64.12 480 GLY A C 1
ATOM 3696 O O . GLY A 1 480 ? 4.305 1.840 3.063 1.00 64.12 480 GLY A O 1
ATOM 3697 N N . GLU A 1 481 ? 4.574 2.720 1.027 1.00 71.81 481 GLU A N 1
ATOM 3698 C CA . GLU A 1 481 ? 5.370 1.614 0.496 1.00 71.81 481 GLU A CA 1
ATOM 3699 C C . GLU A 1 481 ? 6.851 1.888 0.763 1.00 71.81 481 GLU A C 1
ATOM 3701 O O . GLU A 1 481 ? 7.495 2.640 0.030 1.00 71.81 481 GLU A O 1
ATOM 3706 N N . VAL A 1 482 ? 7.401 1.262 1.805 1.00 76.69 482 VAL A N 1
ATOM 3707 C CA . VAL A 1 482 ? 8.821 1.392 2.190 1.00 76.69 482 VAL A CA 1
ATOM 3708 C C . VAL A 1 482 ? 9.761 0.979 1.043 1.00 76.69 482 VAL A C 1
ATOM 3710 O O . VAL A 1 482 ? 10.853 1.522 0.894 1.00 76.69 482 VAL A O 1
ATOM 3713 N N . LEU A 1 483 ? 9.311 0.075 0.166 1.00 80.81 483 LEU A N 1
ATOM 3714 C CA . LEU A 1 483 ? 10.047 -0.354 -1.026 1.00 80.81 483 LEU A CA 1
ATOM 3715 C C . LEU A 1 483 ? 9.855 0.555 -2.253 1.00 80.81 483 LEU A C 1
ATOM 3717 O O . LEU A 1 483 ? 10.560 0.367 -3.246 1.00 80.81 483 LEU A O 1
ATOM 3721 N N . ARG A 1 484 ? 8.946 1.543 -2.229 1.00 84.44 484 ARG A N 1
ATOM 3722 C CA . ARG A 1 484 ? 8.706 2.428 -3.387 1.00 84.44 484 ARG A CA 1
ATOM 3723 C C . ARG A 1 484 ? 9.955 3.224 -3.772 1.00 84.44 484 ARG A C 1
ATOM 3725 O O . ARG A 1 484 ? 10.333 3.123 -4.939 1.00 84.44 484 ARG A O 1
ATOM 3732 N N . PRO A 1 485 ? 10.644 3.935 -2.853 1.00 83.56 485 PRO A N 1
ATOM 3733 C CA . PRO A 1 485 ? 11.849 4.682 -3.218 1.00 83.56 485 PRO A CA 1
ATOM 3734 C C . PRO A 1 485 ? 12.940 3.780 -3.807 1.00 83.56 485 PRO A C 1
ATOM 3736 O O . PRO A 1 485 ? 13.621 4.157 -4.757 1.00 83.56 485 PRO A O 1
ATOM 3739 N N . VAL A 1 486 ? 13.052 2.546 -3.303 1.00 84.81 486 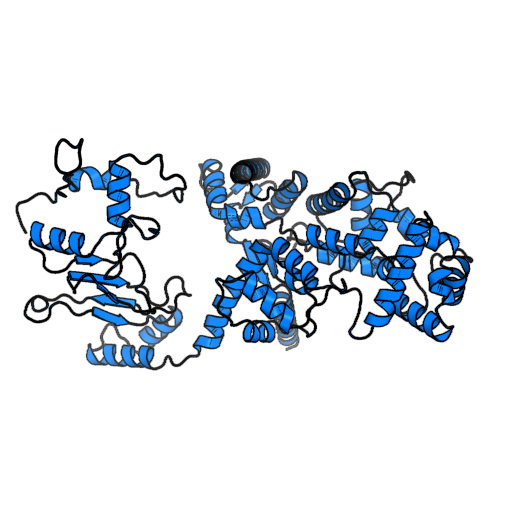VAL A N 1
ATOM 3740 C CA . VAL A 1 486 ? 13.993 1.531 -3.801 1.00 84.81 486 VAL A CA 1
ATOM 3741 C C . VAL A 1 486 ? 13.639 1.094 -5.226 1.00 84.81 486 VAL A C 1
ATOM 3743 O O . VAL A 1 486 ? 14.523 0.975 -6.074 1.00 84.81 486 VAL A O 1
ATOM 3746 N N . LEU A 1 487 ? 12.351 0.877 -5.511 1.00 82.44 487 LEU A N 1
ATOM 3747 C CA . LEU A 1 487 ? 11.863 0.505 -6.840 1.00 82.44 487 LEU A CA 1
ATOM 3748 C C . LEU A 1 487 ? 12.065 1.637 -7.861 1.00 82.44 487 LEU A C 1
ATOM 3750 O O . LEU A 1 487 ? 12.488 1.375 -8.989 1.00 82.44 487 LEU A O 1
ATOM 3754 N N . GLU A 1 488 ? 11.793 2.883 -7.475 1.00 80.50 488 GLU A N 1
ATOM 3755 C CA . GLU A 1 488 ? 11.959 4.071 -8.325 1.00 80.50 488 GLU A CA 1
ATOM 3756 C C . GLU A 1 488 ? 13.439 4.358 -8.613 1.00 80.50 488 GLU A C 1
ATOM 3758 O O . GLU A 1 488 ? 13.822 4.607 -9.760 1.00 80.50 488 GLU A O 1
ATOM 3763 N N . CYS A 1 489 ? 14.296 4.226 -7.599 1.00 82.19 489 CYS A N 1
ATOM 3764 C CA . CYS A 1 489 ? 15.739 4.425 -7.710 1.00 82.19 489 CYS A CA 1
ATOM 3765 C C . CYS A 1 489 ? 16.507 3.161 -8.123 1.00 82.19 489 CYS A C 1
ATOM 3767 O O . CYS A 1 489 ? 17.738 3.164 -8.076 1.00 82.19 489 CYS A O 1
ATOM 3769 N N . ARG A 1 490 ? 15.833 2.091 -8.571 1.00 83.75 490 ARG A N 1
ATOM 3770 C CA . ARG A 1 490 ? 16.451 0.779 -8.854 1.00 83.75 490 ARG A CA 1
ATOM 3771 C C . ARG A 1 490 ? 17.712 0.850 -9.718 1.00 83.75 490 ARG A C 1
ATOM 3773 O O . ARG A 1 490 ? 18.690 0.179 -9.426 1.00 83.75 490 ARG A O 1
ATOM 3780 N N . SER A 1 491 ? 17.711 1.679 -10.764 1.00 78.38 491 SER A N 1
ATOM 3781 C CA . SER A 1 491 ? 18.849 1.814 -11.684 1.00 78.38 491 SER A CA 1
ATOM 3782 C C . SER A 1 491 ? 20.010 2.580 -11.059 1.00 78.38 491 SER A C 1
ATOM 3784 O O . SER A 1 491 ? 21.167 2.317 -11.365 1.00 78.38 491 SER A O 1
ATOM 3786 N N . VAL A 1 492 ? 19.697 3.539 -10.186 1.00 80.94 492 VAL A N 1
ATOM 3787 C CA . VAL A 1 492 ? 20.696 4.316 -9.448 1.00 80.94 492 VAL A CA 1
ATOM 3788 C C . VAL A 1 492 ? 21.351 3.427 -8.398 1.00 80.94 492 VAL A C 1
ATOM 3790 O O . VAL A 1 492 ? 22.576 3.373 -8.329 1.00 80.94 492 VAL A O 1
ATOM 3793 N N . LEU A 1 493 ? 20.541 2.693 -7.632 1.00 81.50 493 LEU A N 1
ATOM 3794 C CA . LEU A 1 493 ? 21.003 1.740 -6.628 1.00 81.50 493 LEU A CA 1
ATOM 3795 C C . LEU A 1 493 ? 21.852 0.627 -7.248 1.00 81.50 493 LEU A C 1
ATOM 3797 O O . LEU A 1 493 ? 22.931 0.353 -6.737 1.00 81.50 493 LEU A O 1
ATOM 3801 N N . ASP A 1 494 ? 21.429 0.052 -8.378 1.00 81.69 494 ASP A N 1
ATOM 3802 C CA . ASP A 1 494 ? 22.224 -0.944 -9.111 1.00 81.69 494 ASP A CA 1
ATOM 3803 C C . ASP A 1 494 ? 23.611 -0.387 -9.481 1.00 81.69 494 ASP A C 1
ATOM 3805 O O . ASP A 1 494 ? 24.632 -1.011 -9.201 1.00 81.69 494 ASP A O 1
ATOM 3809 N N . ALA A 1 495 ? 23.679 0.849 -9.991 1.00 78.12 495 ALA A N 1
ATOM 3810 C CA . ALA A 1 495 ? 24.949 1.504 -10.302 1.00 78.12 495 ALA A CA 1
ATOM 3811 C C . ALA A 1 495 ? 25.800 1.822 -9.055 1.00 78.12 495 ALA A C 1
ATOM 3813 O O . ALA A 1 495 ? 27.030 1.803 -9.131 1.00 78.12 495 ALA A O 1
ATOM 3814 N N . VAL A 1 496 ? 25.180 2.151 -7.915 1.00 81.81 496 VAL A N 1
ATOM 3815 C CA . VAL A 1 496 ? 25.891 2.373 -6.642 1.00 81.81 496 VAL A CA 1
ATOM 3816 C C . VAL A 1 496 ? 26.500 1.067 -6.143 1.00 81.81 496 VAL A C 1
ATOM 3818 O O . VAL A 1 496 ? 27.692 1.032 -5.840 1.00 81.81 496 VAL A O 1
ATOM 3821 N N . PHE A 1 497 ? 25.719 -0.010 -6.108 1.00 85.44 497 PHE A N 1
ATOM 3822 C CA . PHE A 1 497 ? 26.176 -1.300 -5.602 1.00 85.44 497 PHE A CA 1
ATOM 3823 C C . PHE A 1 497 ? 27.221 -1.951 -6.506 1.00 85.44 497 PHE A C 1
ATOM 3825 O O . PHE A 1 497 ? 28.177 -2.516 -5.987 1.00 85.44 497 PHE A O 1
ATOM 3832 N N . GLN A 1 498 ? 27.145 -1.768 -7.827 1.00 82.56 498 GLN A N 1
ATOM 3833 C CA . GLN A 1 498 ? 28.205 -2.206 -8.744 1.00 82.56 498 GLN A CA 1
ATOM 3834 C C . GLN A 1 498 ? 29.564 -1.553 -8.448 1.00 82.56 498 GLN A C 1
ATOM 3836 O O . GLN A 1 498 ? 30.598 -2.195 -8.601 1.00 82.56 498 GLN A O 1
ATOM 3841 N N . ARG A 1 499 ? 29.596 -0.295 -7.983 1.00 81.75 499 ARG A N 1
ATOM 3842 C CA . ARG A 1 499 ? 30.858 0.345 -7.559 1.00 81.75 499 ARG A CA 1
ATOM 3843 C C . ARG A 1 499 ? 31.399 -0.227 -6.248 1.00 81.75 499 ARG A C 1
ATOM 3845 O O . ARG A 1 499 ? 32.608 -0.222 -6.044 1.00 81.75 499 ARG A O 1
ATOM 3852 N N . LEU A 1 500 ? 30.510 -0.688 -5.369 1.00 78.56 500 LEU A N 1
ATOM 3853 C CA . LEU A 1 500 ? 30.854 -1.319 -4.091 1.00 78.56 500 LEU A CA 1
ATOM 3854 C C . LEU A 1 500 ? 31.198 -2.814 -4.241 1.00 78.56 500 LEU A C 1
ATOM 3856 O O . LEU A 1 500 ? 31.780 -3.394 -3.328 1.00 78.56 500 LEU A O 1
ATOM 3860 N N . ASP A 1 501 ? 30.896 -3.407 -5.398 1.00 80.06 501 ASP A N 1
ATOM 3861 C CA . ASP A 1 501 ? 31.168 -4.796 -5.779 1.00 80.06 501 ASP A CA 1
ATOM 3862 C C . ASP A 1 501 ? 32.122 -4.865 -6.996 1.00 80.06 501 ASP A C 1
ATOM 3864 O O . ASP A 1 501 ? 31.730 -5.274 -8.093 1.00 80.06 501 ASP A O 1
ATOM 3868 N N . PRO A 1 502 ? 33.407 -4.483 -6.839 1.00 74.69 502 PRO A N 1
ATOM 3869 C CA . PRO A 1 502 ? 34.373 -4.459 -7.943 1.00 74.69 502 PRO A CA 1
ATOM 3870 C C . PRO A 1 502 ? 34.658 -5.849 -8.535 1.00 74.69 502 PRO A C 1
ATOM 3872 O O . PRO A 1 502 ? 35.180 -5.954 -9.643 1.00 74.69 502 PRO A O 1
ATOM 3875 N N . VAL A 1 503 ? 34.313 -6.918 -7.810 1.00 78.56 503 VAL A N 1
ATOM 3876 C CA . VAL A 1 503 ? 34.489 -8.316 -8.232 1.00 78.56 503 VAL A CA 1
ATOM 3877 C C . VAL A 1 503 ? 33.265 -8.826 -9.016 1.00 78.56 503 VAL A C 1
ATOM 3879 O O . VAL A 1 503 ? 33.306 -9.925 -9.561 1.00 78.56 503 VAL A O 1
ATOM 3882 N N . SER A 1 504 ? 32.194 -8.027 -9.137 1.00 81.94 504 SER A N 1
ATOM 3883 C CA . SER A 1 504 ? 30.940 -8.403 -9.816 1.00 81.94 504 SER A CA 1
ATOM 3884 C C . SER A 1 504 ? 30.310 -9.686 -9.259 1.00 81.94 504 SER A C 1
ATOM 3886 O O . SER A 1 504 ? 29.738 -10.496 -9.993 1.00 81.94 504 SER A O 1
ATOM 3888 N N . SER A 1 505 ? 30.420 -9.879 -7.945 1.00 83.06 505 SER A N 1
ATOM 3889 C CA . SER A 1 505 ? 29.826 -11.006 -7.223 1.00 83.06 505 SER A CA 1
ATOM 3890 C C . SER A 1 505 ? 28.291 -10.951 -7.179 1.00 83.06 505 SER A C 1
ATOM 3892 O O . SER A 1 505 ? 27.648 -11.962 -6.907 1.00 83.06 505 SER A O 1
ATOM 3894 N N . ASN A 1 506 ? 27.705 -9.791 -7.496 1.00 84.69 506 ASN A N 1
ATOM 3895 C CA . ASN A 1 506 ? 26.294 -9.433 -7.340 1.00 84.69 506 ASN A CA 1
ATOM 3896 C C . ASN A 1 506 ? 25.813 -9.422 -5.877 1.00 84.69 506 ASN A C 1
ATOM 3898 O O . ASN A 1 506 ? 24.604 -9.404 -5.624 1.00 84.69 506 ASN A O 1
ATOM 3902 N N . ALA A 1 507 ? 26.749 -9.380 -4.924 1.00 86.88 507 ALA A N 1
ATOM 3903 C CA . ALA A 1 507 ? 26.484 -9.334 -3.495 1.00 86.88 507 ALA A CA 1
ATOM 3904 C C . ALA A 1 507 ? 27.255 -8.192 -2.817 1.00 86.88 507 ALA A C 1
ATOM 3906 O O . ALA A 1 507 ? 28.378 -7.870 -3.190 1.00 86.88 507 ALA A O 1
ATOM 3907 N N . VAL A 1 508 ? 26.649 -7.596 -1.793 1.00 90.00 508 VAL A N 1
ATOM 3908 C CA . VAL A 1 508 ? 27.274 -6.584 -0.921 1.00 90.00 508 VAL A CA 1
ATOM 3909 C C . VAL A 1 508 ? 26.977 -6.914 0.540 1.00 90.00 508 VAL A C 1
ATOM 3911 O O . VAL A 1 508 ? 26.010 -7.625 0.828 1.00 90.00 508 VAL A O 1
ATOM 3914 N N . SER A 1 509 ? 27.783 -6.430 1.487 1.00 91.50 509 SER A N 1
ATOM 3915 C CA . SER A 1 509 ? 27.440 -6.567 2.910 1.00 91.50 509 SER A CA 1
ATOM 3916 C C . SER A 1 509 ? 26.180 -5.759 3.249 1.00 91.50 509 SER A C 1
ATOM 3918 O O . SER A 1 509 ? 25.840 -4.801 2.553 1.00 91.50 509 SER A O 1
ATOM 3920 N N . VAL A 1 510 ? 25.481 -6.110 4.334 1.00 89.44 510 VAL A N 1
ATOM 3921 C CA . VAL A 1 510 ? 24.299 -5.346 4.788 1.00 89.44 510 VAL A CA 1
ATOM 3922 C C . VAL A 1 510 ? 24.648 -3.881 5.087 1.00 89.44 510 VAL A C 1
ATOM 3924 O O . VAL A 1 510 ? 23.861 -2.986 4.789 1.00 89.44 510 VAL A O 1
ATOM 3927 N N . GLU A 1 511 ? 25.844 -3.617 5.615 1.00 90.44 511 GLU A N 1
ATOM 3928 C CA . GLU A 1 511 ? 26.339 -2.261 5.881 1.00 90.44 511 GLU A CA 1
ATOM 3929 C C . GLU A 1 511 ? 26.579 -1.471 4.585 1.00 90.44 511 GLU A C 1
ATOM 3931 O O . GLU A 1 511 ? 26.143 -0.329 4.455 1.00 90.44 511 GLU A O 1
ATOM 3936 N N . GLN A 1 512 ? 27.199 -2.098 3.581 1.00 91.06 512 GLN A N 1
ATOM 3937 C CA . GLN A 1 512 ? 27.381 -1.491 2.260 1.00 91.06 512 GLN A CA 1
ATOM 3938 C C . GLN A 1 512 ? 26.039 -1.245 1.562 1.00 91.06 512 GLN A C 1
ATOM 3940 O O . GLN A 1 512 ? 25.847 -0.204 0.932 1.00 91.06 512 GLN A O 1
ATOM 3945 N N . PHE A 1 513 ? 25.095 -2.180 1.702 1.00 91.31 513 PHE A N 1
ATOM 3946 C CA . PHE A 1 513 ? 23.740 -2.026 1.187 1.00 91.31 513 PHE A CA 1
ATOM 3947 C C . PHE A 1 513 ? 23.041 -0.819 1.827 1.00 91.31 513 PHE A C 1
ATOM 3949 O O . PHE A 1 513 ? 22.518 0.043 1.120 1.00 91.31 513 PHE A O 1
ATOM 3956 N N . ARG A 1 514 ? 23.119 -0.705 3.160 1.00 92.94 514 ARG A N 1
ATOM 3957 C CA . ARG A 1 514 ? 22.595 0.427 3.935 1.00 92.94 514 ARG A CA 1
ATOM 3958 C C . ARG A 1 514 ? 23.204 1.758 3.488 1.00 92.94 514 ARG A C 1
ATOM 3960 O O . ARG A 1 514 ? 22.448 2.700 3.263 1.00 92.94 514 ARG A O 1
ATOM 3967 N N . GLY A 1 515 ? 24.521 1.811 3.286 1.00 90.44 515 GLY A N 1
ATOM 3968 C CA . GLY A 1 515 ? 25.208 3.007 2.788 1.00 90.44 515 GLY A CA 1
ATOM 3969 C C . GLY A 1 515 ? 24.769 3.419 1.376 1.00 90.44 515 GLY A C 1
ATOM 3970 O O . GLY A 1 515 ? 24.685 4.608 1.070 1.00 90.44 515 GLY A O 1
ATOM 3971 N N . GLY A 1 516 ? 24.413 2.459 0.514 1.00 90.06 516 GLY A N 1
ATOM 3972 C CA . GLY A 1 516 ? 23.806 2.765 -0.785 1.00 90.06 516 GLY A CA 1
ATOM 3973 C C . GLY A 1 516 ? 22.388 3.335 -0.675 1.00 90.06 516 GLY A C 1
ATOM 3974 O O . GLY A 1 516 ? 22.026 4.224 -1.447 1.00 90.06 516 GLY A O 1
ATOM 3975 N N . LEU A 1 517 ? 21.600 2.888 0.308 1.00 91.00 517 LEU A N 1
ATOM 3976 C CA . LEU A 1 517 ? 20.292 3.484 0.598 1.00 91.00 517 LEU A CA 1
ATOM 3977 C C . LEU A 1 517 ? 20.414 4.899 1.191 1.00 91.00 517 LEU A C 1
ATOM 3979 O O . LEU A 1 517 ? 19.594 5.755 0.868 1.00 91.00 517 LEU A O 1
ATOM 3983 N N . ASP A 1 518 ? 21.448 5.184 1.990 1.00 89.88 518 ASP A N 1
ATOM 3984 C CA . ASP A 1 518 ? 21.736 6.550 2.463 1.00 89.88 518 ASP A CA 1
ATOM 3985 C C . ASP A 1 518 ? 22.045 7.505 1.310 1.00 89.88 518 ASP A C 1
ATOM 3987 O O . ASP A 1 518 ? 21.580 8.646 1.287 1.00 89.88 518 ASP A O 1
ATOM 3991 N N . GLU A 1 519 ? 22.812 7.035 0.325 1.00 86.19 519 GLU A N 1
ATOM 3992 C CA . GLU A 1 519 ? 23.085 7.792 -0.894 1.00 86.19 519 GLU A CA 1
ATOM 3993 C C . GLU A 1 519 ? 21.796 8.071 -1.679 1.00 86.19 519 GLU A C 1
ATOM 3995 O O . GLU A 1 519 ? 21.570 9.202 -2.113 1.00 86.19 519 GLU A O 1
ATOM 4000 N N . MET A 1 520 ? 20.916 7.071 -1.808 1.00 89.50 520 MET A N 1
ATOM 4001 C CA . MET A 1 520 ? 19.593 7.244 -2.414 1.00 89.50 520 MET A CA 1
ATOM 4002 C C . MET A 1 520 ? 18.777 8.305 -1.670 1.00 89.50 520 MET A C 1
ATOM 4004 O O . MET A 1 520 ? 18.268 9.229 -2.302 1.00 89.50 520 MET A O 1
ATOM 4008 N N . ASN A 1 521 ? 18.686 8.217 -0.342 1.00 90.88 521 ASN A N 1
ATOM 4009 C CA . ASN A 1 521 ? 17.977 9.203 0.469 1.00 90.88 521 ASN A CA 1
ATOM 4010 C C . ASN A 1 521 ? 18.548 10.611 0.286 1.00 90.88 521 ASN A C 1
ATOM 4012 O O . ASN A 1 521 ? 17.784 11.555 0.120 1.00 90.88 521 ASN A O 1
ATOM 4016 N N . ARG A 1 522 ? 19.876 10.768 0.238 1.00 86.06 522 ARG A N 1
ATOM 4017 C CA . ARG A 1 522 ? 20.514 12.071 -0.008 1.00 86.06 522 ARG A CA 1
ATOM 4018 C C . ARG A 1 522 ? 20.106 12.664 -1.358 1.00 86.06 522 ARG A C 1
ATOM 4020 O O . ARG A 1 522 ? 19.838 13.862 -1.445 1.00 86.06 522 ARG A O 1
ATOM 4027 N N . GLN A 1 523 ? 20.035 11.833 -2.398 1.00 82.38 523 GLN A N 1
ATOM 4028 C CA . GLN A 1 523 ? 19.586 12.258 -3.726 1.00 82.38 523 GLN A CA 1
ATOM 4029 C C . GLN A 1 523 ? 18.095 12.612 -3.749 1.00 82.38 523 GLN A C 1
ATOM 4031 O O . GLN A 1 523 ? 17.722 13.607 -4.367 1.00 82.38 523 GLN A O 1
ATOM 4036 N N . LEU A 1 524 ? 17.252 11.846 -3.054 1.00 80.81 524 LEU A N 1
ATOM 4037 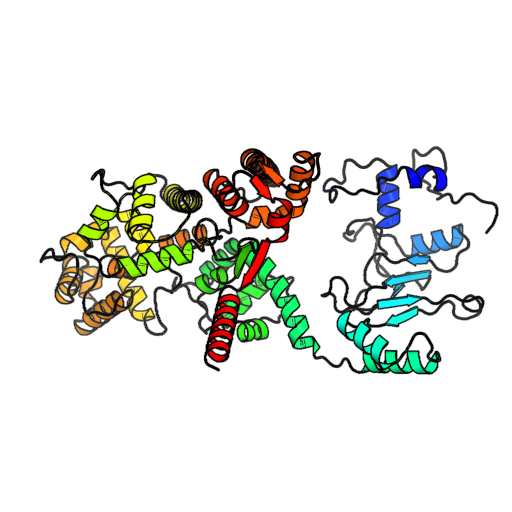C CA . LEU A 1 524 ? 15.822 12.139 -2.919 1.00 80.81 524 LEU A CA 1
ATOM 4038 C C . LEU A 1 524 ? 15.588 13.449 -2.153 1.00 80.81 524 LEU A C 1
ATOM 4040 O O . LEU A 1 524 ? 14.812 14.282 -2.617 1.00 80.81 524 LEU A O 1
ATOM 4044 N N . THR A 1 525 ? 16.337 13.704 -1.072 1.00 85.31 525 THR A N 1
ATOM 4045 C CA . THR A 1 525 ? 16.313 14.987 -0.347 1.00 85.31 525 THR A CA 1
ATOM 4046 C C . THR A 1 525 ? 16.642 16.159 -1.268 1.00 85.31 525 THR A C 1
ATOM 4048 O O . THR A 1 525 ? 15.952 17.176 -1.240 1.00 85.31 525 THR A O 1
ATOM 4051 N N . ALA A 1 526 ? 17.670 16.027 -2.114 1.00 77.75 526 ALA A N 1
ATOM 4052 C CA . ALA A 1 526 ? 18.064 17.082 -3.050 1.00 77.75 526 ALA A CA 1
ATOM 4053 C C . ALA A 1 526 ? 16.984 17.384 -4.107 1.00 77.75 526 ALA A C 1
ATOM 4055 O O . ALA A 1 526 ? 16.913 18.500 -4.617 1.00 77.75 526 ALA A O 1
ATOM 4056 N N . LEU A 1 527 ? 16.138 16.400 -4.424 1.00 75.62 527 LEU A N 1
ATOM 4057 C CA . LEU A 1 527 ? 15.014 16.527 -5.353 1.00 75.62 527 LEU A CA 1
ATOM 4058 C C . LEU A 1 527 ? 13.706 16.956 -4.662 1.00 75.62 527 LEU A C 1
ATOM 4060 O O . LEU A 1 527 ? 12.710 17.172 -5.350 1.00 75.62 527 LEU A O 1
ATOM 4064 N N . GLY A 1 528 ? 13.701 17.092 -3.330 1.00 76.06 528 GLY A N 1
ATOM 4065 C CA . GLY A 1 528 ? 12.496 17.374 -2.545 1.00 76.06 528 GLY A CA 1
ATOM 4066 C C . GLY A 1 528 ? 11.484 16.224 -2.545 1.00 76.06 528 GLY A C 1
ATOM 4067 O O . GLY A 1 528 ? 10.288 16.464 -2.383 1.00 76.06 528 GLY A O 1
ATOM 4068 N N . ASP A 1 529 ? 11.950 14.996 -2.773 1.00 74.12 529 ASP A N 1
ATOM 4069 C CA . ASP A 1 529 ? 11.115 13.800 -2.856 1.00 74.12 529 ASP A CA 1
ATOM 4070 C C . ASP A 1 529 ? 11.038 13.062 -1.505 1.00 74.12 529 ASP A C 1
ATOM 4072 O O . ASP A 1 529 ? 11.727 13.402 -0.541 1.00 74.12 529 ASP A O 1
ATOM 4076 N N . THR A 1 530 ? 10.177 12.049 -1.404 1.00 73.38 530 THR A N 1
ATOM 4077 C CA . THR A 1 530 ? 9.978 11.291 -0.163 1.00 73.38 530 THR A CA 1
ATOM 4078 C C . THR A 1 530 ? 11.207 10.463 0.193 1.00 73.38 530 THR A C 1
ATOM 4080 O O . THR A 1 530 ? 11.624 9.608 -0.588 1.00 73.38 530 THR A O 1
ATOM 4083 N N . VAL A 1 531 ? 11.737 10.670 1.396 1.00 85.06 531 VAL A N 1
ATOM 4084 C CA . VAL A 1 531 ? 12.880 9.929 1.945 1.00 85.06 531 VAL A CA 1
ATOM 4085 C C . VAL A 1 531 ? 12.433 8.883 2.955 1.00 85.06 531 VAL A C 1
ATOM 4087 O O . VAL A 1 531 ? 11.394 9.038 3.598 1.00 85.06 531 VAL A O 1
ATOM 4090 N N . LEU A 1 532 ? 13.229 7.826 3.100 1.00 85.12 532 LEU A N 1
ATOM 4091 C CA . LEU A 1 532 ? 13.009 6.804 4.121 1.00 85.12 532 LEU A CA 1
ATOM 4092 C C . LEU A 1 532 ? 13.591 7.246 5.470 1.00 85.12 532 LEU A C 1
ATOM 4094 O O . LEU A 1 532 ? 14.671 7.832 5.512 1.00 85.12 532 LEU A O 1
ATOM 4098 N N . THR A 1 533 ? 12.912 6.941 6.571 1.00 85.62 533 THR A N 1
ATOM 4099 C CA . THR A 1 533 ? 13.448 7.133 7.930 1.00 85.62 533 THR A CA 1
ATOM 4100 C C . THR A 1 533 ? 14.538 6.108 8.263 1.00 85.62 533 THR A C 1
ATOM 4102 O O . THR A 1 533 ? 14.714 5.113 7.557 1.00 85.62 533 THR A O 1
ATOM 4105 N N . GLU A 1 534 ? 15.255 6.308 9.372 1.00 85.12 534 GLU A N 1
ATOM 4106 C CA . GLU A 1 534 ? 16.274 5.363 9.855 1.00 85.12 534 GLU A CA 1
ATOM 4107 C C . GLU A 1 534 ? 15.723 3.942 10.048 1.00 85.12 534 GLU A C 1
ATOM 4109 O O . GLU A 1 534 ? 16.329 2.972 9.584 1.00 85.12 534 GLU A O 1
ATOM 4114 N N . TYR A 1 535 ? 14.547 3.800 10.666 1.00 83.19 535 TYR A N 1
ATOM 4115 C CA . TYR A 1 535 ? 13.921 2.490 10.858 1.00 83.19 535 TYR A CA 1
ATOM 4116 C C . TYR A 1 535 ? 13.404 1.894 9.547 1.00 83.19 535 TYR A C 1
ATOM 4118 O O . TYR A 1 535 ? 13.537 0.690 9.329 1.00 83.19 535 TYR A O 1
ATOM 4126 N N . GLN A 1 536 ? 12.890 2.716 8.628 1.00 83.25 536 GLN A N 1
ATOM 4127 C CA . GLN A 1 536 ? 12.484 2.248 7.301 1.00 83.25 536 GLN A CA 1
ATOM 4128 C C . GLN A 1 536 ? 13.675 1.738 6.483 1.00 83.25 536 GLN A C 1
ATOM 4130 O O . GLN A 1 536 ? 13.573 0.691 5.849 1.00 83.25 536 GLN A O 1
ATOM 4135 N N . LEU A 1 537 ? 14.826 2.414 6.530 1.00 86.88 537 LEU A N 1
ATOM 4136 C CA . LEU A 1 537 ? 16.054 1.957 5.868 1.00 86.88 537 LEU A CA 1
ATOM 4137 C C . LEU A 1 537 ? 16.523 0.613 6.435 1.00 86.88 537 LEU A C 1
ATOM 4139 O O . LEU A 1 537 ? 16.898 -0.285 5.682 1.00 86.88 537 LEU A O 1
ATOM 4143 N N . GLN A 1 538 ? 16.457 0.448 7.758 1.00 84.38 538 GLN A N 1
ATOM 4144 C CA . GLN A 1 538 ? 16.768 -0.825 8.409 1.00 84.38 538 GLN A CA 1
ATOM 4145 C C . GLN A 1 538 ? 15.783 -1.933 8.012 1.00 84.38 538 GLN A C 1
ATOM 4147 O O . GLN A 1 538 ? 16.216 -3.061 7.779 1.00 84.38 538 GLN A O 1
ATOM 4152 N N . ALA A 1 539 ? 14.491 -1.618 7.883 1.00 81.44 539 ALA A N 1
ATOM 4153 C CA . ALA A 1 539 ? 13.481 -2.555 7.400 1.00 81.44 539 ALA A CA 1
ATOM 4154 C C . ALA A 1 539 ? 13.764 -2.995 5.954 1.00 81.44 539 ALA A C 1
ATOM 4156 O O . ALA A 1 539 ? 13.728 -4.189 5.667 1.00 81.44 539 ALA A O 1
ATOM 4157 N N . VAL A 1 540 ? 14.136 -2.073 5.054 1.00 84.06 540 VAL A N 1
ATOM 4158 C CA . VAL A 1 540 ? 14.557 -2.429 3.683 1.00 84.06 540 VAL A CA 1
ATOM 4159 C C . VAL A 1 540 ? 15.764 -3.365 3.705 1.00 84.06 540 VAL A C 1
ATOM 4161 O O . VAL A 1 540 ? 15.776 -4.348 2.968 1.00 84.06 540 VAL A O 1
ATOM 4164 N N . CYS A 1 541 ? 16.770 -3.090 4.540 1.00 85.25 541 CYS A N 1
ATOM 4165 C CA . CYS A 1 541 ? 17.941 -3.959 4.668 1.00 85.25 541 CYS A CA 1
ATOM 4166 C C . CYS A 1 541 ? 17.571 -5.371 5.140 1.00 85.25 541 CYS A C 1
ATOM 4168 O O . CYS A 1 541 ? 18.101 -6.339 4.603 1.00 85.25 541 CYS A O 1
ATOM 4170 N N . GLU A 1 542 ? 16.667 -5.492 6.113 1.00 81.00 542 GLU A N 1
ATOM 4171 C CA . GLU A 1 542 ? 16.176 -6.775 6.632 1.00 81.00 542 GLU A CA 1
ATOM 4172 C C . GLU A 1 542 ? 15.399 -7.562 5.563 1.00 81.00 542 GLU A C 1
ATOM 4174 O O . GLU A 1 542 ? 15.643 -8.754 5.367 1.00 81.00 542 GLU A O 1
ATOM 4179 N N . ILE A 1 543 ? 14.540 -6.879 4.796 1.00 78.12 543 ILE A N 1
ATOM 4180 C CA . ILE A 1 543 ? 13.814 -7.465 3.660 1.00 78.12 543 ILE A CA 1
ATOM 4181 C C . ILE A 1 543 ? 14.789 -7.932 2.568 1.00 78.12 543 ILE A C 1
ATOM 4183 O O . ILE A 1 543 ? 14.614 -9.003 1.989 1.00 78.12 543 ILE A O 1
ATOM 4187 N N . ALA A 1 544 ? 15.805 -7.126 2.256 1.00 80.06 544 ALA A N 1
ATOM 4188 C CA . ALA A 1 544 ? 16.747 -7.411 1.179 1.00 80.06 544 ALA A CA 1
ATOM 4189 C C . ALA A 1 544 ? 17.733 -8.531 1.534 1.00 80.06 544 ALA A C 1
ATOM 4191 O O . ALA A 1 544 ? 18.111 -9.317 0.664 1.00 80.06 544 ALA A O 1
ATOM 4192 N N . SER A 1 545 ? 18.162 -8.601 2.796 1.00 81.94 545 SER A N 1
ATOM 4193 C CA . SER A 1 545 ? 19.129 -9.597 3.254 1.00 81.94 545 SER A CA 1
ATOM 4194 C C . SER A 1 545 ? 18.502 -10.956 3.519 1.00 81.94 545 SER A C 1
ATOM 4196 O O . SER A 1 545 ? 19.207 -11.963 3.509 1.00 81.94 545 SER A O 1
ATOM 4198 N N . GLY A 1 546 ? 17.198 -11.023 3.785 1.00 72.06 546 GLY A N 1
ATOM 4199 C CA . GLY A 1 546 ? 16.593 -12.289 4.170 1.00 72.06 546 GLY A CA 1
ATOM 4200 C C . GLY A 1 546 ? 17.049 -12.771 5.561 1.00 72.06 546 GLY A C 1
ATOM 4201 O O . GLY A 1 546 ? 16.954 -13.963 5.845 1.00 72.06 546 GLY A O 1
ATOM 4202 N N . GLY A 1 547 ? 17.639 -11.889 6.381 1.00 71.38 547 GLY A N 1
ATOM 4203 C CA . GLY A 1 547 ? 18.361 -12.249 7.610 1.00 71.38 547 GLY A CA 1
ATOM 4204 C C . GLY A 1 547 ? 19.813 -12.712 7.394 1.00 71.38 547 GLY A C 1
ATOM 4205 O O . GLY A 1 547 ? 20.498 -13.050 8.358 1.00 71.38 547 GLY A O 1
ATOM 4206 N N . ALA A 1 548 ? 20.313 -12.725 6.154 1.00 79.62 548 ALA A N 1
ATOM 4207 C CA . ALA A 1 548 ? 21.693 -13.090 5.836 1.00 79.62 548 ALA A CA 1
ATOM 4208 C C . ALA A 1 548 ? 22.688 -11.936 6.112 1.00 79.62 548 ALA A C 1
ATOM 4210 O O . ALA A 1 548 ? 22.306 -10.764 6.113 1.00 79.62 548 ALA A O 1
ATOM 4211 N N . PRO A 1 549 ? 23.994 -12.226 6.297 1.00 81.75 549 PRO A N 1
ATOM 4212 C CA . PRO A 1 549 ? 25.021 -11.194 6.501 1.00 81.75 549 PRO A CA 1
ATOM 4213 C C . PRO A 1 549 ? 25.367 -10.403 5.225 1.00 81.75 549 PRO A C 1
ATOM 4215 O O . PRO A 1 549 ? 26.041 -9.372 5.289 1.00 81.75 549 PRO A O 1
ATOM 4218 N N . SER A 1 550 ? 24.920 -10.874 4.060 1.00 85.94 550 SER A N 1
ATOM 4219 C CA . SER A 1 550 ? 25.112 -10.225 2.765 1.00 85.94 550 SER A CA 1
ATOM 4220 C C . SER A 1 550 ? 23.805 -10.164 1.981 1.00 85.94 550 SER A C 1
ATOM 4222 O O . SER A 1 550 ? 22.919 -11.002 2.133 1.00 85.94 550 SER A O 1
ATOM 4224 N N . VAL A 1 551 ? 23.692 -9.146 1.132 1.00 85.69 551 VAL A N 1
ATOM 4225 C CA . VAL A 1 551 ? 22.532 -8.877 0.287 1.00 85.69 551 VAL A CA 1
ATOM 4226 C C . VAL A 1 551 ? 22.898 -9.182 -1.157 1.00 85.69 551 VAL A C 1
ATOM 4228 O O . VAL A 1 551 ? 23.823 -8.584 -1.710 1.00 85.69 551 VAL A O 1
ATOM 4231 N N . GLN A 1 552 ? 22.135 -10.068 -1.795 1.00 87.31 552 GLN A N 1
ATOM 4232 C CA . GLN A 1 552 ? 22.193 -10.302 -3.241 1.00 87.31 552 GLN A CA 1
ATOM 4233 C C . GLN A 1 552 ? 21.496 -9.141 -3.969 1.00 87.31 552 GLN A C 1
ATOM 4235 O O . GLN A 1 552 ? 20.370 -9.279 -4.450 1.00 87.31 552 GLN A O 1
ATOM 4240 N N . TYR A 1 553 ? 22.129 -7.962 -3.987 1.00 83.19 553 TYR A N 1
ATOM 4241 C CA . TYR A 1 553 ? 21.476 -6.693 -4.337 1.00 83.19 553 TYR A CA 1
ATOM 4242 C C . TYR A 1 553 ? 20.843 -6.711 -5.728 1.00 83.19 553 TYR A C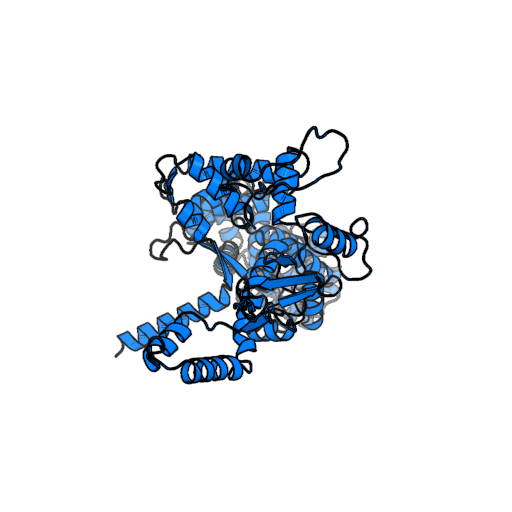 1
ATOM 4244 O O . TYR A 1 553 ? 19.734 -6.215 -5.908 1.00 83.19 553 TYR A O 1
ATOM 4252 N N . ARG A 1 554 ? 21.510 -7.314 -6.716 1.00 83.19 554 ARG A N 1
ATOM 4253 C CA . ARG A 1 554 ? 21.017 -7.330 -8.095 1.00 83.19 554 ARG A CA 1
ATOM 4254 C C . ARG A 1 554 ? 19.793 -8.217 -8.226 1.00 83.19 554 ARG A C 1
ATOM 4256 O O . ARG A 1 554 ? 18.797 -7.813 -8.823 1.00 83.19 554 ARG A O 1
ATOM 4263 N N . ALA A 1 555 ? 19.855 -9.401 -7.622 1.00 79.38 555 ALA A N 1
ATOM 4264 C CA . ALA A 1 555 ? 18.708 -10.283 -7.526 1.00 79.38 555 ALA A CA 1
ATOM 4265 C C . ALA A 1 555 ? 17.554 -9.527 -6.852 1.00 79.38 555 ALA A C 1
ATOM 4267 O O . ALA A 1 555 ? 16.473 -9.441 -7.436 1.00 79.38 555 ALA A O 1
ATOM 4268 N N . PHE A 1 556 ? 17.812 -8.901 -5.693 1.00 82.69 556 PHE A N 1
ATOM 4269 C CA . PHE A 1 556 ? 16.838 -8.132 -4.909 1.00 82.69 556 PHE A CA 1
ATOM 4270 C C . PHE A 1 556 ? 16.138 -7.062 -5.736 1.00 82.69 556 PHE A C 1
ATOM 4272 O O . PHE A 1 556 ? 14.923 -7.142 -5.924 1.00 82.69 556 PHE A O 1
ATOM 4279 N N . LEU A 1 557 ? 16.892 -6.133 -6.321 1.00 82.69 557 LEU A N 1
ATOM 4280 C CA . LEU A 1 557 ? 16.348 -5.051 -7.141 1.00 82.69 557 LEU A CA 1
ATOM 4281 C C . LEU A 1 557 ? 15.554 -5.578 -8.346 1.00 82.69 557 LEU A C 1
ATOM 4283 O O . LEU A 1 557 ? 14.494 -5.043 -8.672 1.00 82.69 557 LEU A O 1
ATOM 4287 N N . HIS A 1 558 ? 16.022 -6.652 -8.994 1.00 80.62 558 HIS A N 1
ATOM 4288 C CA . HIS A 1 558 ? 15.304 -7.265 -10.112 1.00 80.62 558 HIS A CA 1
ATOM 4289 C C . HIS A 1 558 ? 14.071 -8.061 -9.696 1.00 80.62 558 HIS A C 1
ATOM 4291 O O . HIS A 1 558 ? 13.217 -8.285 -10.553 1.00 80.62 558 HIS A O 1
ATOM 4297 N N . SER A 1 559 ? 13.952 -8.467 -8.437 1.00 77.88 559 SER A N 1
ATOM 4298 C CA . SER A 1 559 ? 12.802 -9.221 -7.933 1.00 77.88 559 SER A CA 1
ATOM 4299 C C . SER A 1 559 ? 11.629 -8.351 -7.498 1.00 77.88 559 SER A C 1
ATOM 4301 O O . SER A 1 559 ? 10.521 -8.861 -7.375 1.00 77.88 559 SER A O 1
ATOM 4303 N N . LEU A 1 560 ? 11.851 -7.049 -7.289 1.00 80.56 560 LEU A N 1
ATOM 4304 C CA . LEU A 1 560 ? 10.794 -6.128 -6.887 1.00 80.56 560 LEU A CA 1
ATOM 4305 C C . LEU A 1 560 ? 9.762 -5.989 -8.011 1.00 80.56 560 LEU A C 1
ATOM 4307 O O . LEU A 1 560 ? 10.075 -5.561 -9.131 1.00 80.56 560 LEU A O 1
ATOM 4311 N N . ARG A 1 561 ? 8.517 -6.359 -7.717 1.00 77.75 561 ARG A N 1
ATOM 4312 C CA . ARG A 1 561 ? 7.379 -6.251 -8.633 1.00 77.75 561 ARG A CA 1
ATOM 4313 C C . ARG A 1 561 ? 6.171 -5.703 -7.898 1.00 77.75 561 ARG A C 1
ATOM 4315 O O . ARG A 1 561 ? 5.937 -6.031 -6.739 1.00 77.75 561 ARG A O 1
ATOM 4322 N N . VAL A 1 562 ? 5.388 -4.892 -8.604 1.00 82.56 562 VAL A N 1
ATOM 4323 C CA . VAL A 1 562 ? 4.055 -4.520 -8.138 1.00 82.56 562 VAL A CA 1
ATOM 4324 C C . VAL A 1 562 ? 3.113 -5.680 -8.422 1.00 82.56 562 VAL A C 1
ATOM 4326 O O . VAL A 1 562 ? 3.023 -6.134 -9.563 1.00 82.56 562 VAL A O 1
ATOM 4329 N N . VAL A 1 563 ? 2.420 -6.152 -7.392 1.00 79.06 563 VAL A N 1
ATOM 4330 C CA . VAL A 1 563 ? 1.518 -7.302 -7.472 1.00 79.06 563 VAL A CA 1
ATOM 4331 C C . VAL A 1 563 ? 0.150 -6.980 -6.887 1.00 79.06 563 VAL A C 1
ATOM 4333 O O . VAL A 1 563 ? 0.019 -6.204 -5.942 1.00 79.06 563 VAL A O 1
ATOM 4336 N N . ASP A 1 564 ? -0.873 -7.633 -7.431 1.00 83.12 564 ASP A N 1
ATOM 4337 C CA . ASP A 1 564 ? -2.193 -7.737 -6.816 1.00 83.12 564 ASP A CA 1
ATOM 4338 C C . ASP A 1 564 ? -2.194 -8.900 -5.812 1.00 83.12 564 ASP A C 1
ATOM 4340 O O . ASP A 1 564 ? -2.143 -10.077 -6.186 1.00 83.12 564 ASP A O 1
ATOM 4344 N N . THR A 1 565 ? -2.243 -8.567 -4.522 1.00 77.00 565 THR A N 1
ATOM 4345 C CA . THR A 1 565 ? -2.185 -9.542 -3.421 1.00 77.00 565 THR A CA 1
ATOM 4346 C C . THR A 1 565 ? -3.398 -10.474 -3.381 1.00 77.00 565 THR A C 1
ATOM 4348 O O . THR A 1 565 ? -3.250 -11.658 -3.073 1.00 77.00 565 THR A O 1
ATOM 4351 N N . VAL A 1 566 ? -4.586 -9.989 -3.757 1.00 78.12 566 VAL A N 1
ATOM 4352 C CA . VAL A 1 566 ? -5.826 -10.781 -3.763 1.00 78.12 566 VAL A CA 1
ATOM 4353 C C . VAL A 1 566 ? -5.788 -11.796 -4.903 1.00 78.12 566 VAL A C 1
ATOM 4355 O O . VAL A 1 566 ? -6.007 -12.988 -4.673 1.00 78.12 566 VAL A O 1
ATOM 4358 N N . LYS A 1 567 ? -5.429 -11.348 -6.113 1.00 77.88 567 LYS A N 1
ATOM 4359 C CA . LYS A 1 567 ? -5.277 -12.217 -7.295 1.00 77.88 567 LYS A CA 1
ATOM 4360 C C . LYS A 1 567 ? -4.196 -13.276 -7.055 1.00 77.88 567 LYS A C 1
ATOM 4362 O O . LYS A 1 567 ? -4.419 -14.459 -7.314 1.00 77.88 567 LYS A O 1
ATOM 4367 N N . ARG A 1 568 ? -3.065 -12.892 -6.447 1.00 72.88 568 ARG A N 1
ATOM 4368 C CA . ARG A 1 568 ? -1.987 -13.818 -6.054 1.00 72.88 568 ARG A CA 1
ATOM 4369 C C . ARG A 1 568 ? -2.452 -14.874 -5.044 1.00 72.88 568 ARG A C 1
ATOM 4371 O O . ARG A 1 568 ? -2.156 -16.056 -5.222 1.00 72.88 568 ARG A O 1
ATOM 4378 N N . ALA A 1 569 ? -3.187 -14.479 -4.003 1.00 69.25 569 ALA A N 1
ATOM 4379 C CA . ALA A 1 569 ? -3.700 -15.408 -2.995 1.00 69.25 569 ALA A CA 1
ATOM 4380 C C . ALA A 1 569 ? -4.708 -16.410 -3.587 1.00 69.25 569 ALA A C 1
ATOM 4382 O O . ALA A 1 569 ? -4.649 -17.601 -3.275 1.00 69.25 569 ALA A O 1
ATOM 4383 N N . GLN A 1 570 ? -5.595 -15.952 -4.477 1.00 73.19 570 GLN A N 1
ATOM 4384 C CA . GLN A 1 570 ? -6.535 -16.816 -5.196 1.00 73.19 570 GLN A CA 1
ATOM 4385 C C . GLN A 1 570 ? -5.803 -17.850 -6.061 1.00 73.19 570 GLN A C 1
ATOM 4387 O O . GLN A 1 570 ? -6.088 -19.042 -5.952 1.00 73.19 570 GLN A O 1
ATOM 4392 N N . MET A 1 571 ? -4.813 -17.421 -6.854 1.00 68.94 571 MET A N 1
ATOM 4393 C CA . MET A 1 571 ? -4.005 -18.328 -7.679 1.00 68.94 571 MET A CA 1
ATOM 4394 C C . MET A 1 571 ? -3.278 -19.386 -6.837 1.00 68.94 571 MET A C 1
ATOM 4396 O O . MET A 1 571 ? -3.282 -20.562 -7.197 1.00 68.94 571 MET A O 1
ATOM 4400 N N . SER A 1 572 ? -2.709 -18.992 -5.692 1.00 67.94 572 SER A N 1
ATOM 4401 C CA . SER A 1 572 ? -2.036 -19.920 -4.773 1.00 67.94 572 SER A CA 1
ATOM 4402 C C . SER A 1 572 ? -2.994 -20.974 -4.200 1.00 67.94 572 SER A C 1
ATOM 4404 O O . SER A 1 572 ? -2.684 -22.166 -4.210 1.00 67.94 572 SER A O 1
ATOM 4406 N N . ARG A 1 573 ? -4.205 -20.573 -3.776 1.00 68.69 573 ARG A N 1
ATOM 4407 C CA . ARG A 1 573 ? -5.232 -21.514 -3.288 1.00 68.69 573 ARG A CA 1
ATOM 4408 C C . ARG A 1 573 ? -5.656 -22.510 -4.363 1.00 68.69 573 ARG A C 1
ATOM 4410 O O . ARG A 1 573 ? -5.729 -23.700 -4.072 1.00 68.69 573 ARG A O 1
ATOM 4417 N N . VAL A 1 574 ? -5.897 -22.045 -5.590 1.00 70.31 574 VAL A N 1
ATOM 4418 C CA . VAL A 1 574 ? -6.276 -22.913 -6.720 1.00 70.31 574 VAL A CA 1
ATOM 4419 C C . VAL A 1 574 ? -5.155 -23.903 -7.048 1.00 70.31 574 VAL A C 1
ATOM 4421 O O . VAL A 1 574 ? -5.422 -25.090 -7.248 1.00 70.31 574 VAL A O 1
ATOM 4424 N N . ALA A 1 575 ? -3.897 -23.454 -7.039 1.00 63.47 575 ALA A N 1
ATOM 4425 C CA . ALA A 1 575 ? -2.740 -24.321 -7.247 1.00 63.47 575 ALA A CA 1
ATOM 4426 C C . ALA A 1 575 ? -2.607 -25.385 -6.142 1.00 63.47 575 ALA A C 1
ATOM 4428 O O . ALA A 1 575 ? -2.426 -26.562 -6.448 1.00 63.47 575 ALA A O 1
ATOM 4429 N N . MET A 1 576 ? -2.769 -25.007 -4.867 1.00 63.25 576 MET A N 1
ATOM 4430 C CA . MET A 1 576 ? -2.741 -25.948 -3.738 1.00 63.25 576 MET A CA 1
ATOM 4431 C C . MET A 1 576 ? -3.899 -26.947 -3.769 1.00 63.25 576 MET A C 1
ATOM 4433 O O . MET A 1 576 ? -3.689 -28.129 -3.514 1.00 63.25 576 MET A O 1
ATOM 4437 N N . GLN A 1 577 ? -5.109 -26.507 -4.119 1.00 69.69 577 GLN A N 1
ATOM 4438 C CA . GLN A 1 577 ? -6.261 -27.396 -4.293 1.00 69.69 577 GLN A CA 1
ATOM 4439 C C . GLN A 1 577 ? -6.033 -28.392 -5.434 1.00 69.69 577 GLN A C 1
ATOM 4441 O O . GLN A 1 577 ? -6.330 -29.574 -5.276 1.00 69.69 577 GLN A O 1
ATOM 4446 N N . SER A 1 578 ? -5.449 -27.937 -6.544 1.00 65.56 578 SER A N 1
ATOM 4447 C CA . SER A 1 578 ? -5.089 -28.792 -7.681 1.00 65.56 578 SER A CA 1
ATOM 4448 C C . SER A 1 578 ? -4.006 -29.808 -7.303 1.00 65.56 578 SER A C 1
ATOM 4450 O O . SER A 1 578 ? -4.114 -30.978 -7.657 1.00 65.56 578 SER A O 1
ATOM 4452 N N . LEU A 1 579 ? -3.003 -29.394 -6.520 1.00 60.03 579 LEU A N 1
ATOM 4453 C CA . LEU A 1 579 ? -1.963 -30.279 -5.990 1.00 60.03 579 LEU A CA 1
ATOM 4454 C C . LEU A 1 579 ? -2.538 -31.307 -5.001 1.00 60.03 579 LEU A C 1
ATOM 4456 O O . LEU A 1 579 ? -2.229 -32.487 -5.102 1.00 60.03 579 LEU A O 1
ATOM 4460 N N . HIS A 1 580 ? -3.409 -30.889 -4.078 1.00 64.56 580 HIS A N 1
ATOM 4461 C CA . HIS A 1 580 ? -4.113 -31.795 -3.162 1.00 64.56 580 HIS A CA 1
ATOM 4462 C C . HIS A 1 580 ? -5.009 -32.789 -3.908 1.00 64.56 580 HIS A C 1
ATOM 4464 O O . HIS A 1 580 ? -5.100 -33.942 -3.496 1.00 64.56 580 HIS A O 1
ATOM 4470 N N . ALA A 1 581 ? -5.667 -32.365 -4.990 1.00 64.06 581 ALA A N 1
ATOM 4471 C CA . ALA A 1 581 ? -6.454 -33.253 -5.839 1.00 64.06 581 ALA A CA 1
ATOM 4472 C C . ALA A 1 581 ? -5.562 -34.258 -6.586 1.00 64.06 581 ALA A C 1
ATOM 4474 O O . ALA A 1 581 ? -5.896 -35.437 -6.635 1.00 64.06 581 ALA A O 1
ATOM 4475 N N . ALA A 1 582 ? -4.407 -33.816 -7.096 1.00 55.12 582 ALA A N 1
ATOM 4476 C CA . ALA A 1 582 ? -3.435 -34.671 -7.776 1.00 55.12 582 ALA A CA 1
ATOM 4477 C C . ALA A 1 582 ? -2.725 -35.666 -6.840 1.00 55.12 582 ALA A C 1
ATOM 4479 O O . ALA A 1 582 ? -2.371 -36.745 -7.284 1.00 55.12 582 ALA A O 1
ATOM 4480 N N . LEU A 1 583 ? -2.534 -35.322 -5.560 1.00 59.97 583 LEU A N 1
ATOM 4481 C CA . LEU A 1 583 ? -1.950 -36.206 -4.536 1.00 59.97 583 LEU A CA 1
ATOM 4482 C C . LEU A 1 583 ? -2.970 -37.167 -3.894 1.00 59.97 583 LEU A C 1
ATOM 4484 O O . LEU A 1 583 ? -2.584 -38.027 -3.106 1.00 59.97 583 LEU A O 1
ATOM 4488 N N . ARG A 1 584 ? -4.271 -36.987 -4.166 1.00 55.31 584 ARG A N 1
ATOM 4489 C CA . ARG A 1 584 ? -5.354 -37.889 -3.730 1.00 55.31 584 ARG A CA 1
ATOM 4490 C C . ARG A 1 584 ? -5.738 -38.932 -4.791 1.00 55.31 584 ARG A C 1
ATOM 4492 O O . ARG A 1 584 ? -6.533 -39.815 -4.474 1.00 55.31 584 ARG A O 1
ATOM 4499 N N . LEU A 1 585 ? -5.213 -38.800 -6.011 1.00 42.25 585 LEU A N 1
ATOM 4500 C CA . LEU A 1 585 ? -5.206 -39.817 -7.070 1.00 42.25 585 LEU A CA 1
ATOM 4501 C C . LEU A 1 585 ? -3.922 -40.641 -6.957 1.00 42.25 585 LEU A C 1
ATOM 4503 O O . LEU A 1 585 ? -3.995 -41.848 -7.272 1.00 42.25 585 LEU A O 1
#

Sequence (585 aa):
WRGAPAALPVNHPGQLGPLMLDSQLPKVNRMVTTVQKDRSSYTIEDHFIFNLLWADPCKPGMDPSTVPAGRGNLFSEQATADFCRANRVHLLVRAHQPPEGGRGFEYLHGGRLLTVFSASNYCGNLGNNGGVLLCDGHSLAGSGPQPFEHRAPAWGRLADILAANSLFEAPASVRARVAAQEEGGARPETTRQALQQIEQFVLQQIVGRKTKLYQEFCRADSRGSGHVPATIWKKVMAASLSEVPPVWEDLMAEWQLPNPVPYVQFLHRFQIVSELVPQRSGAAAHIDVFHAMSELRVLVSDLQADALLQGLDRDLSGTVDLGEFQRFLEEWRIDVPQRQSAALYEALCFRLGRNPAVGDVVLAIALISRSPLTGPGGAEWEDVAKEVGEEIVSSGQSLLGFFRQWDADGNGFLSAAEVERALVQGTPNTGRRLTAEQVSALVHYMDSQGVNNDRISLIEFLRAVGPRNLSRELSGALLGEVLRPVLECRSVLDAVFQRLDPVSSNAVSVEQFRGGLDEMNRQLTALGDTVLTEYQLQAVCEIASGGAPSVQYRAFLHSLRVVDTVKRAQMSRVAMQSLHAALRL

Nearest PDB structures (foldseek):
  1it6-assembly2_B  TM=8.638E-01  e=3.812E-04  Homo sapiens
  6zej-assembly6_O  TM=6.678E-01  e=1.426E-04  Homo sapiens
  5jpf-assembly1_A  TM=6.369E-01  e=1.068E-03  Candida albicans
  7zr6-assembly1_P  TM=6.243E-01  e=8.789E-03  Homo sapiens
  6xxx-assembly1_AAA  TM=3.636E-01  e=5.460E-02  Homo sapiens

InterPro domains:
  IPR002048 EF-hand domain [PS50222] (300-335)
  IPR002048 EF-hand domain [PS50222] (394-429)
  IPR002048 EF-hand domain [cd00051] (403-465)
  IPR006186 Serine/threonine-specific protein phosphatase/bis(5-nucleosyl)-tetraphosphatase [PR00114] (31-58)
  IPR006186 Serine/threonine-specific protein phosphatase/bis(5-nucleosyl)-tetraphosphatase [PR00114] (88-108)
  IPR006186 Serine/threonine-specific protein phosphatase/bis(5-nucleosyl)-tetraphosphatase [PR00114] (112-128)
  IPR011992 EF-hand domain pair [SSF47473] (287-466)
  IPR018247 EF-Hand 1, calcium-binding site [PS00018] (407-419)
  IPR029052 Metallo-dependent phosphatase-like [G3DSA:3.60.21.10] (21-158)
  IPR029052 Metallo-dependent phosphatase-like [SSF56300] (23-139)
  IPR051134 Protein Phosphatase PPP [PTHR45668] (26-455)